Protein AF-0000000087139084 (afdb_homodimer)

Foldseek 3Di:
DPDPPPPPPPPPPPPPPPPPVQADDDDWAQWDWEAADDLGKIKTAWGDDPVQAIGGWIWIAHPVVRGIGTQDAPEDTGDGFGQWDWYDDHQKIWIAWGARRNVRDIGGWIKMARNVRRHIDTFAEEEDTDDGFGNKDKDKDDDDPVPPFKTKMKIAWGAHPVPGIGGWIKIWIHGDPDRPDGIYIDTDDDDDDDPPDPPPPPPPPD/DPPPPPPPPPPPPPPPPPPPVQADDDDWAQWDWEAADDLGKIKTAWGDDPVQAIGGWIWIAHPVVRGIGTADAPEDTGDGWGQWDWYDDHQKIWIAWGARRNVRDIGGWIKMARNVRRHIDTFAEEEDTDDGFGNWDKDKDDDDPVPPFKTKMKIAWGAHPVPGIGGWIKIWIHGDPDRPDGIYIDTDDDDDDDPPPPPPPPPPPD

Solvent-accessible surface area (backbone atoms only — not comparable to full-atom values): 21969 Å² total; per-residue (Å²): 131,79,82,76,74,75,73,74,72,69,74,69,72,73,70,73,75,68,56,78,71,62,21,36,78,66,47,18,18,23,29,36,49,38,62,38,60,90,87,45,49,32,35,39,40,40,4,24,33,80,85,48,46,42,29,38,56,39,33,35,39,36,81,88,77,38,25,27,30,44,57,75,56,73,38,65,73,52,76,43,18,18,24,36,37,63,40,61,58,71,66,28,37,45,32,36,39,5,30,16,65,65,78,70,43,62,29,55,55,44,36,35,37,34,67,84,68,36,25,37,48,74,58,55,72,42,70,59,66,68,70,46,21,20,28,36,20,54,42,70,51,74,77,46,87,87,39,87,49,44,44,40,36,42,38,38,37,4,25,30,93,87,76,37,38,28,59,53,37,34,36,38,39,38,56,71,86,40,89,84,54,60,27,34,30,39,70,53,82,62,47,56,38,77,62,76,73,79,70,77,76,76,76,74,80,125,132,80,80,80,75,76,74,76,73,71,75,69,72,72,68,73,75,66,57,77,72,62,19,35,79,68,47,18,20,23,28,38,49,39,63,39,58,92,87,46,50,32,36,41,40,40,5,23,32,81,86,48,46,42,29,37,54,41,32,35,40,36,82,88,75,39,24,27,29,45,56,77,57,73,39,65,72,53,77,44,18,18,25,35,38,63,41,61,58,73,64,29,36,45,33,37,39,5,30,17,66,64,77,70,43,62,29,55,55,43,36,36,37,35,66,84,69,34,28,36,47,73,57,55,74,40,70,59,65,68,70,47,20,21,29,35,20,54,42,71,49,75,77,46,89,88,38,90,49,44,42,39,34,41,36,38,38,4,28,30,92,86,77,38,38,28,58,53,38,36,37,39,40,37,56,70,85,39,88,84,53,60,28,34,31,38,70,54,82,61,48,55,38,76,63,76,73,80,69,77,77,74,75,74,79,124

Radius of gyration: 25.04 Å; Cα contacts (8 Å, |Δi|>4): 1048; chains: 2; bounding box: 112×88×48 Å

pLDDT: mean 83.15, std 22.63, range [27.16, 98.94]

Structure (mmCIF, N/CA/C/O backbone):
data_AF-0000000087139084-model_v1
#
loop_
_entity.id
_entity.type
_entity.pdbx_description
1 polymer 'Uncharacterized protein'
#
loop_
_atom_site.group_PDB
_atom_site.id
_atom_site.type_symbol
_atom_site.label_atom_id
_atom_site.label_alt_id
_atom_site.label_comp_id
_atom_site.label_asym_id
_atom_site.label_entity_id
_atom_site.label_seq_id
_atom_site.pdbx_PDB_ins_code
_atom_site.Cartn_x
_atom_site.Cartn_y
_atom_site.Cartn_z
_atom_site.occupancy
_atom_site.B_iso_or_equiv
_atom_site.auth_seq_id
_atom_site.auth_comp_id
_atom_site.auth_asym_id
_atom_site.auth_atom_id
_atom_site.pdbx_PDB_model_num
ATOM 1 N N . MET A 1 1 ? 57.562 43.469 3.85 1 27.62 1 MET A N 1
ATOM 2 C CA . MET A 1 1 ? 56.812 42.25 3.594 1 27.62 1 MET A CA 1
ATOM 3 C C . MET A 1 1 ? 55.312 42.438 3.875 1 27.62 1 MET A C 1
ATOM 5 O O . MET A 1 1 ? 54.938 42.844 4.969 1 27.62 1 MET A O 1
ATOM 9 N N . ALA A 1 2 ? 54.531 42.688 2.828 1 35.03 2 ALA A N 1
ATOM 10 C CA . ALA A 1 2 ? 53.125 43.156 2.896 1 35.03 2 ALA A CA 1
ATOM 11 C C . ALA A 1 2 ? 52.25 42.156 3.648 1 35.03 2 ALA A C 1
ATOM 13 O O . ALA A 1 2 ? 52.469 40.969 3.578 1 35.03 2 ALA A O 1
ATOM 14 N N . PRO A 1 3 ? 51.594 42.594 4.711 1 33.91 3 PRO A N 1
ATOM 15 C CA . PRO A 1 3 ? 50.75 41.75 5.531 1 33.91 3 PRO A CA 1
ATOM 16 C C . PRO A 1 3 ? 49.688 41 4.711 1 33.91 3 PRO A C 1
ATOM 18 O O . PRO A 1 3 ? 49.031 41.594 3.852 1 33.91 3 PRO A O 1
ATOM 21 N N . ASN A 1 4 ? 50 39.781 4.184 1 35.09 4 ASN A N 1
ATOM 22 C CA . ASN A 1 4 ? 49.062 38.969 3.432 1 35.09 4 ASN A CA 1
ATOM 23 C C . ASN A 1 4 ? 47.719 38.844 4.145 1 35.09 4 ASN A C 1
ATOM 25 O O . ASN A 1 4 ? 47.625 38.312 5.246 1 35.09 4 ASN A O 1
ATOM 29 N N . GLN A 1 5 ? 46.844 39.812 3.916 1 30.14 5 GLN A N 1
ATOM 30 C CA . GLN A 1 5 ? 45.438 39.812 4.332 1 30.14 5 GLN A CA 1
ATOM 31 C C . GLN A 1 5 ? 44.781 38.469 4.02 1 30.14 5 GLN A C 1
ATOM 33 O O . GLN A 1 5 ? 44.75 38.062 2.863 1 30.14 5 GLN A O 1
ATOM 38 N N . GLU A 1 6 ? 44.844 37.5 4.898 1 32.97 6 GLU A N 1
ATOM 39 C CA . GLU A 1 6 ? 44.062 36.281 4.902 1 32.97 6 GLU A CA 1
ATOM 40 C C . GLU A 1 6 ? 42.625 36.531 4.516 1 32.97 6 GLU A C 1
ATOM 42 O O . GLU A 1 6 ? 41.938 37.312 5.18 1 32.97 6 GLU A O 1
ATOM 47 N N . VAL A 1 7 ? 42.281 36.719 3.254 1 30.36 7 VAL A N 1
ATOM 48 C CA . VAL A 1 7 ? 40.906 36.812 2.768 1 30.36 7 VAL A CA 1
ATOM 49 C C . VAL A 1 7 ? 40.094 35.656 3.32 1 30.36 7 VAL A C 1
ATOM 51 O O . VAL A 1 7 ? 40.406 34.5 3.1 1 30.36 7 VAL A O 1
ATOM 54 N N . ALA A 1 8 ? 39.531 35.812 4.496 1 31.09 8 ALA A N 1
ATOM 55 C CA . ALA A 1 8 ? 38.469 35 5.039 1 31.09 8 ALA A CA 1
ATOM 56 C C . ALA A 1 8 ? 37.406 34.719 3.977 1 31.09 8 ALA A C 1
ATOM 58 O O . ALA A 1 8 ? 36.656 35.625 3.568 1 31.09 8 ALA A O 1
ATOM 59 N N . THR A 1 9 ? 37.719 34.062 2.934 1 29.61 9 THR A N 1
ATOM 60 C CA . THR A 1 9 ? 36.625 33.656 2.053 1 29.61 9 THR A CA 1
ATOM 61 C C . THR A 1 9 ? 35.5 33 2.848 1 29.61 9 THR A C 1
ATOM 63 O O . THR A 1 9 ? 35.719 31.938 3.428 1 29.61 9 THR A O 1
ATOM 66 N N . VAL A 1 10 ? 34.781 33.781 3.525 1 27.16 10 VAL A N 1
ATOM 67 C CA . VAL A 1 10 ? 33.5 33.344 4.098 1 27.16 10 VAL A CA 1
ATOM 68 C C . VAL A 1 10 ? 32.719 32.531 3.062 1 27.16 10 VAL A C 1
ATOM 70 O O . VAL A 1 10 ? 32.438 33.031 1.97 1 27.16 10 VAL A O 1
ATOM 73 N N . TYR A 1 11 ? 33.125 31.344 2.869 1 27.92 11 TYR A N 1
ATOM 74 C CA . TYR A 1 11 ? 32.188 30.5 2.131 1 27.92 11 TYR A CA 1
ATOM 75 C C . TYR A 1 11 ? 30.75 30.734 2.605 1 27.92 11 TYR A C 1
ATOM 77 O O . TYR A 1 11 ? 30.469 30.625 3.801 1 27.92 11 TYR A O 1
ATOM 85 N N . ALA A 1 12 ? 30.109 31.812 2.16 1 28.52 12 ALA A N 1
ATOM 86 C CA . ALA A 1 12 ? 28.672 31.969 2.279 1 28.52 12 ALA A CA 1
ATOM 87 C C . ALA A 1 12 ? 27.953 30.625 2.07 1 28.52 12 ALA A C 1
ATOM 89 O O . ALA A 1 12 ? 28.141 29.969 1.048 1 28.52 12 ALA A O 1
ATOM 90 N N . ALA A 1 13 ? 27.828 29.906 3.072 1 30.7 13 ALA A N 1
ATOM 91 C CA . ALA A 1 13 ? 26.828 28.844 3.057 1 30.7 13 ALA A CA 1
ATOM 92 C C . ALA A 1 13 ? 25.609 29.234 2.215 1 30.7 13 ALA A C 1
ATOM 94 O O . ALA A 1 13 ? 24.938 30.234 2.512 1 30.7 13 ALA A O 1
ATOM 95 N N . GLU A 1 14 ? 25.75 29.312 0.938 1 30.66 14 GLU A N 1
ATOM 96 C CA . GLU A 1 14 ? 24.547 29.453 0.134 1 30.66 14 GLU A CA 1
ATOM 97 C C . GLU A 1 14 ? 23.359 28.75 0.79 1 30.66 14 GLU A C 1
ATOM 99 O O . GLU A 1 14 ? 23.422 27.547 1.062 1 30.66 14 GLU A O 1
ATOM 104 N N . SER A 1 15 ? 22.688 29.297 1.758 1 34.31 15 SER A N 1
ATOM 105 C CA . SER A 1 15 ? 21.312 28.984 2.135 1 34.31 15 SER A CA 1
ATOM 106 C C . SER A 1 15 ? 20.516 28.469 0.938 1 34.31 15 SER A C 1
ATOM 108 O O . SER A 1 15 ? 20.344 29.188 -0.056 1 34.31 15 SER A O 1
ATOM 110 N N . VAL A 1 16 ? 20.859 27.469 0.373 1 34.28 16 VAL A N 1
ATOM 111 C CA . VAL A 1 16 ? 19.875 27.016 -0.613 1 34.28 16 VAL A CA 1
ATOM 112 C C . VAL A 1 16 ? 18.469 27.344 -0.131 1 34.28 16 VAL A C 1
ATOM 114 O O . VAL A 1 16 ? 18.031 26.859 0.923 1 34.28 16 VAL A O 1
ATOM 117 N N . ALA A 1 17 ? 18 28.5 -0.177 1 37.03 17 ALA A N 1
ATOM 118 C CA . ALA A 1 17 ? 16.609 28.969 -0.056 1 37.03 17 ALA A CA 1
ATOM 119 C C . ALA A 1 17 ? 15.641 27.906 -0.565 1 37.03 17 ALA A C 1
ATOM 121 O O . ALA A 1 17 ? 15.516 27.703 -1.774 1 37.03 17 ALA A O 1
ATOM 122 N N . MET A 1 18 ? 15.641 26.703 -0.068 1 42.91 18 MET A N 1
ATOM 123 C CA . MET A 1 18 ? 14.523 25.859 -0.475 1 42.91 18 MET A CA 1
ATOM 124 C C . MET A 1 18 ? 13.203 26.609 -0.381 1 42.91 18 MET A C 1
ATOM 126 O O . MET A 1 18 ? 12.984 27.375 0.563 1 42.91 18 MET A O 1
ATOM 130 N N . ASP A 1 19 ? 12.625 26.953 -1.427 1 45.56 19 ASP A N 1
ATOM 131 C CA . ASP A 1 19 ? 11.273 27.5 -1.464 1 45.56 19 ASP A CA 1
ATOM 132 C C . ASP A 1 19 ? 10.367 26.797 -0.454 1 45.56 19 ASP A C 1
ATOM 134 O O . ASP A 1 19 ? 10.5 25.594 -0.221 1 45.56 19 ASP A O 1
ATOM 138 N N . ASP A 1 20 ? 9.867 27.531 0.578 1 51.12 20 ASP A N 1
ATOM 139 C CA . ASP A 1 20 ? 8.875 27.125 1.567 1 51.12 20 ASP A CA 1
ATOM 140 C C . ASP A 1 20 ? 8 25.984 1.031 1 51.12 20 ASP A C 1
ATOM 142 O O . ASP A 1 20 ? 7.516 25.156 1.8 1 51.12 20 ASP A O 1
ATOM 146 N N . SER A 1 21 ? 7.844 26.047 -0.314 1 52 21 SER A N 1
ATOM 147 C CA . SER A 1 21 ? 6.949 25.078 -0.933 1 52 21 SER A CA 1
ATOM 148 C C . SER A 1 21 ? 7.539 23.672 -0.875 1 52 21 SER A C 1
ATOM 150 O O . SER A 1 21 ? 6.805 22.688 -0.932 1 52 21 SER A O 1
ATOM 152 N N . ALA A 1 22 ? 8.875 23.594 -0.715 1 55.59 22 ALA A N 1
ATOM 153 C CA . ALA A 1 22 ? 9.508 22.281 -0.781 1 55.59 22 ALA A CA 1
ATOM 154 C C . ALA A 1 22 ? 9.461 21.594 0.574 1 55.59 22 ALA A C 1
ATOM 156 O O . ALA A 1 22 ? 9.773 20.391 0.675 1 55.59 22 ALA A O 1
ATOM 157 N N . LEU A 1 23 ? 8.906 22.266 1.542 1 71.69 23 LEU A N 1
ATOM 158 C CA . LEU A 1 23 ? 9.016 21.734 2.896 1 71.69 23 LEU A CA 1
ATOM 159 C C . LEU A 1 23 ? 7.938 20.688 3.16 1 71.69 23 LEU A C 1
ATOM 161 O O . LEU A 1 23 ? 8.125 19.797 3.988 1 71.69 23 LEU A O 1
ATOM 165 N N . LYS A 1 24 ? 6.949 20.797 2.307 1 87.56 24 LYS A N 1
ATOM 166 C CA . LYS A 1 24 ? 5.883 19.812 2.42 1 87.56 24 LYS A CA 1
ATOM 167 C C . LYS A 1 24 ? 5.734 19 1.13 1 87.56 24 LYS A C 1
ATOM 169 O O . LYS A 1 24 ? 6.062 19.5 0.047 1 87.56 24 LYS A O 1
ATOM 174 N N . PRO A 1 25 ? 5.355 17.812 1.28 1 93.94 25 PRO A N 1
ATOM 175 C CA . PRO A 1 25 ? 5.164 17.047 0.047 1 93.94 25 PRO A CA 1
ATOM 176 C C . PRO A 1 25 ? 4.191 17.719 -0.921 1 93.94 25 PRO A C 1
ATOM 178 O O . PRO A 1 25 ? 3.168 18.25 -0.497 1 93.94 25 PRO A O 1
ATOM 181 N N . ALA A 1 26 ? 4.508 17.75 -2.209 1 93.88 26 ALA A N 1
ATOM 182 C CA . ALA A 1 26 ? 3.586 18.188 -3.256 1 93.88 26 ALA A CA 1
ATOM 183 C C . ALA A 1 26 ? 2.385 17.25 -3.348 1 93.88 26 ALA A C 1
ATOM 185 O O . ALA A 1 26 ? 2.416 16.141 -2.82 1 93.88 26 ALA A O 1
ATOM 186 N N . LYS A 1 27 ? 1.334 17.75 -4.023 1 96.56 27 LYS A N 1
ATOM 187 C CA . LYS A 1 27 ? 0.208 16.875 -4.34 1 96.56 27 LYS A CA 1
ATOM 188 C C . LYS A 1 27 ? 0.664 15.656 -5.133 1 96.56 27 LYS A C 1
ATOM 190 O O . LYS A 1 27 ? 1.376 15.789 -6.133 1 96.56 27 LYS A O 1
ATOM 195 N N . ARG A 1 28 ? 0.194 14.484 -4.684 1 97.81 28 ARG A N 1
ATOM 196 C CA . ARG A 1 28 ? 0.695 13.289 -5.348 1 97.81 28 ARG A CA 1
ATOM 197 C C . ARG A 1 28 ? -0.211 12.094 -5.078 1 97.81 28 ARG A C 1
ATOM 199 O O . ARG A 1 28 ? -0.902 12.047 -4.059 1 97.81 28 ARG A O 1
ATOM 206 N N . GLY A 1 29 ? -0.267 11.211 -6.02 1 98.19 29 GLY A N 1
ATOM 207 C CA . GLY A 1 29 ? -0.75 9.844 -5.848 1 98.19 29 GLY A CA 1
ATOM 208 C C . GLY A 1 29 ? 0.301 8.797 -6.16 1 98.19 29 GLY A C 1
ATOM 209 O O . GLY A 1 29 ? 1.303 9.094 -6.816 1 98.19 29 GLY A O 1
ATOM 210 N N . GLY A 1 30 ? 0.098 7.562 -5.625 1 98.5 30 GLY A N 1
ATOM 211 C CA . GLY A 1 30 ? 1.002 6.461 -5.926 1 98.5 30 GLY A CA 1
ATOM 212 C C . GLY A 1 30 ? 2.273 6.492 -5.102 1 98.5 30 GLY A C 1
ATOM 213 O O . GLY A 1 30 ? 3.248 5.812 -5.426 1 98.5 30 GLY A O 1
ATOM 214 N N . ALA A 1 31 ? 2.316 7.344 -4.027 1 98.81 31 ALA A N 1
ATOM 215 C CA . ALA A 1 31 ? 3.414 7.328 -3.066 1 98.81 31 ALA A CA 1
ATOM 216 C C . ALA A 1 31 ? 3.219 6.23 -2.027 1 98.81 31 ALA A C 1
ATOM 218 O O . ALA A 1 31 ? 2.178 5.566 -2.004 1 98.81 31 ALA A O 1
ATOM 219 N N . THR A 1 32 ? 4.238 6.004 -1.232 1 98.88 32 THR A N 1
ATOM 220 C CA . THR A 1 32 ? 4.113 5.055 -0.133 1 98.88 32 THR A CA 1
ATOM 221 C C . THR A 1 32 ? 4.371 5.738 1.206 1 98.88 32 THR A C 1
ATOM 223 O O . THR A 1 32 ? 5.133 6.703 1.279 1 98.88 32 THR A O 1
ATOM 226 N N . LEU A 1 33 ? 3.713 5.285 2.242 1 98.38 33 LEU A N 1
ATOM 227 C CA . LEU A 1 33 ? 4.004 5.57 3.643 1 98.38 33 LEU A CA 1
ATOM 228 C C . LEU A 1 33 ? 4.609 4.352 4.328 1 98.38 33 LEU A C 1
ATOM 230 O O . LEU A 1 33 ? 4.078 3.242 4.223 1 98.38 33 LEU A O 1
ATOM 234 N N . THR A 1 34 ? 5.668 4.57 4.957 1 97.81 34 THR A N 1
ATOM 235 C CA . THR A 1 34 ? 6.305 3.484 5.699 1 97.81 34 THR A CA 1
ATOM 236 C C . THR A 1 34 ? 6.773 3.965 7.07 1 97.81 34 THR A C 1
ATOM 238 O O . THR A 1 34 ? 7.461 4.98 7.176 1 97.81 34 THR A O 1
ATOM 241 N N . GLN A 1 35 ? 6.348 3.312 8.094 1 95.31 35 GLN A N 1
ATOM 242 C CA . GLN A 1 35 ? 6.844 3.609 9.43 1 95.31 35 GLN A CA 1
ATOM 243 C C . GLN A 1 35 ? 8.086 2.779 9.758 1 95.31 35 GLN A C 1
ATOM 245 O O . GLN A 1 35 ? 8.109 1.572 9.508 1 95.31 35 GLN A O 1
ATOM 250 N N . VAL A 1 36 ? 9.039 3.406 10.258 1 94.25 36 VAL A N 1
ATOM 251 C CA . VAL A 1 36 ? 10.258 2.705 10.648 1 94.25 36 VAL A CA 1
ATOM 252 C C . VAL A 1 36 ? 10.422 2.746 12.164 1 94.25 36 VAL A C 1
ATOM 254 O O . VAL A 1 36 ? 10.547 3.824 12.75 1 94.25 36 VAL A O 1
ATOM 257 N N . GLY A 1 37 ? 10.492 1.55 12.766 1 84.56 37 GLY A N 1
ATOM 258 C CA . GLY A 1 37 ? 10.586 1.428 14.219 1 84.56 37 GLY A CA 1
ATOM 259 C C . GLY A 1 37 ? 9.273 1.725 14.922 1 84.56 37 GLY A C 1
ATOM 260 O O . GLY A 1 37 ? 8.414 2.416 14.375 1 84.56 37 GLY A O 1
ATOM 261 N N . GLU A 1 38 ? 9.188 1.101 16.109 1 72.44 38 GLU A N 1
ATOM 262 C CA . GLU A 1 38 ? 8.008 1.378 16.922 1 72.44 38 GLU A CA 1
ATOM 263 C C . GLU A 1 38 ? 7.996 2.826 17.406 1 72.44 38 GLU A C 1
ATOM 265 O O . GLU A 1 38 ? 8.93 3.271 18.078 1 72.44 38 GLU A O 1
ATOM 270 N N . GLY A 1 39 ? 7 3.506 16.984 1 68.5 39 GLY A N 1
ATOM 271 C CA . GLY A 1 39 ? 6.91 4.902 17.375 1 68.5 39 GLY A CA 1
ATOM 272 C C . GLY A 1 39 ? 7.836 5.805 16.578 1 68.5 39 GLY A C 1
ATOM 273 O O . GLY A 1 39 ? 8.062 6.957 16.953 1 68.5 39 GLY A O 1
ATOM 274 N N . GLY A 1 40 ? 8.336 5.219 15.609 1 81.19 40 GLY A N 1
ATOM 275 C CA . GLY A 1 40 ? 9.32 5.977 14.852 1 81.19 40 GLY A CA 1
ATOM 276 C C . GLY A 1 40 ? 8.703 6.867 13.797 1 81.19 40 GLY A C 1
ATOM 277 O O . GLY A 1 40 ? 7.508 7.176 13.852 1 81.19 40 GLY A O 1
ATOM 278 N N . LEU A 1 41 ? 9.555 7.422 12.953 1 90.62 41 LEU A N 1
ATOM 279 C CA . LEU A 1 41 ? 9.18 8.352 11.891 1 90.62 41 LEU A CA 1
ATOM 280 C C . LEU A 1 41 ? 8.461 7.625 10.758 1 90.62 41 LEU A C 1
ATOM 282 O O . LEU A 1 41 ? 8.648 6.418 10.57 1 90.62 41 LEU A O 1
ATOM 286 N N . ILE A 1 42 ? 7.617 8.352 10.164 1 95.56 42 ILE A N 1
ATOM 287 C CA . ILE A 1 42 ? 6.906 7.875 8.984 1 95.56 42 ILE A CA 1
ATOM 288 C C . ILE A 1 42 ? 7.492 8.523 7.727 1 95.56 42 ILE A C 1
ATOM 290 O O . ILE A 1 42 ? 7.617 9.742 7.652 1 95.56 42 ILE A O 1
ATOM 294 N N . TYR A 1 43 ? 7.809 7.691 6.777 1 97.38 43 TYR A N 1
ATOM 295 C CA . TYR A 1 43 ? 8.445 8.164 5.551 1 97.38 43 TYR A CA 1
ATOM 296 C C . TYR A 1 43 ? 7.473 8.117 4.379 1 97.38 43 TYR A C 1
ATOM 298 O O . TYR A 1 43 ? 6.848 7.086 4.125 1 97.38 43 TYR A O 1
ATOM 306 N N . LEU A 1 44 ? 7.316 9.227 3.727 1 98.12 44 LEU A N 1
ATOM 307 C CA . LEU A 1 44 ? 6.621 9.336 2.451 1 98.12 44 LEU A CA 1
ATOM 308 C C . LEU A 1 44 ? 7.605 9.32 1.288 1 98.12 44 LEU A C 1
ATOM 310 O O . LEU A 1 44 ? 8.5 10.172 1.216 1 98.12 44 LEU A O 1
ATOM 314 N N . ILE A 1 45 ? 7.434 8.398 0.377 1 98.75 45 ILE A N 1
ATOM 315 C CA . ILE A 1 45 ? 8.406 8.242 -0.697 1 98.75 45 ILE A CA 1
ATOM 316 C C . ILE A 1 45 ? 7.691 8.234 -2.047 1 98.75 45 ILE A C 1
ATOM 318 O O . ILE A 1 45 ? 6.699 7.523 -2.227 1 98.75 45 ILE A O 1
ATOM 322 N N . GLY A 1 46 ? 8.211 9.008 -2.965 1 98.62 46 GL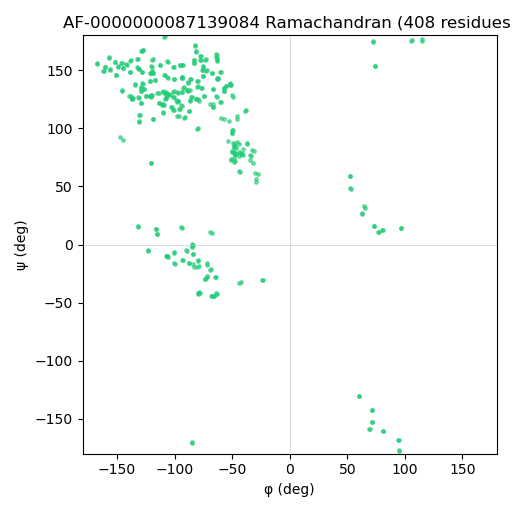Y A N 1
ATOM 323 C CA . GLY A 1 46 ? 7.828 8.945 -4.367 1 98.62 46 GLY A CA 1
ATOM 324 C C . GLY A 1 46 ? 6.434 9.484 -4.629 1 98.62 46 GLY A C 1
ATOM 325 O O . GLY A 1 46 ? 5.996 10.43 -3.973 1 98.62 46 GLY A O 1
ATOM 326 N N . GLY A 1 47 ? 5.781 8.984 -5.684 1 98.56 47 GLY A N 1
ATOM 327 C CA . GLY A 1 47 ? 4.48 9.438 -6.156 1 98.56 47 GLY A CA 1
ATOM 328 C C . GLY A 1 47 ? 4.559 10.258 -7.43 1 98.56 47 GLY A C 1
ATOM 329 O O . GLY A 1 47 ? 5.641 10.453 -7.98 1 98.56 47 GLY A O 1
ATOM 330 N N . ALA A 1 48 ? 3.389 10.547 -7.82 1 97.88 48 ALA A N 1
ATOM 331 C CA . ALA A 1 48 ? 3.262 11.391 -9.008 1 97.88 48 ALA A CA 1
ATOM 332 C C . ALA A 1 48 ? 2.033 12.289 -8.906 1 97.88 48 ALA A C 1
ATOM 334 O O . ALA A 1 48 ? 1.117 12.016 -8.125 1 97.88 48 ALA A O 1
ATOM 335 N N . ASN A 1 49 ? 2.123 13.344 -9.625 1 94.06 49 ASN A N 1
ATOM 336 C CA . ASN A 1 49 ? 0.932 14.18 -9.703 1 94.06 49 ASN A CA 1
ATOM 337 C C . ASN A 1 49 ? 0.271 14.094 -11.07 1 94.06 49 ASN A C 1
ATOM 339 O O . ASN A 1 49 ? 0.711 13.328 -11.93 1 94.06 49 ASN A O 1
ATOM 343 N N . ARG A 1 50 ? -0.804 14.781 -11.25 1 90.81 50 ARG A N 1
ATOM 344 C CA . ARG A 1 50 ? -1.586 14.672 -12.477 1 90.81 50 ARG A CA 1
ATOM 345 C C . ARG A 1 50 ? -1.027 15.578 -13.562 1 90.81 50 ARG A C 1
ATOM 347 O O . ARG A 1 50 ? -1.449 15.5 -14.719 1 90.81 50 ARG A O 1
ATOM 354 N N . GLU A 1 51 ? -0.114 16.359 -13.164 1 90.12 51 GLU A N 1
ATOM 355 C CA . GLU A 1 51 ? 0.529 17.234 -14.133 1 90.12 51 GLU A CA 1
ATOM 356 C C . GLU A 1 51 ? 1.663 16.516 -14.859 1 90.12 51 GLU A C 1
ATOM 358 O O . GLU A 1 51 ? 2.342 17.109 -15.703 1 90.12 51 GLU A O 1
ATOM 363 N N . GLY A 1 52 ? 1.863 15.367 -14.562 1 90.12 52 GLY A N 1
ATOM 364 C CA . GLY A 1 52 ? 2.834 14.555 -15.281 1 90.12 52 GLY A CA 1
ATOM 365 C C . GLY A 1 52 ? 4.188 14.5 -14.594 1 90.12 52 GLY A C 1
ATOM 366 O O . GLY A 1 52 ? 5.172 14.055 -15.188 1 90.12 52 GLY A O 1
ATOM 367 N N . ALA A 1 53 ? 4.242 14.898 -13.383 1 93.19 53 ALA A N 1
ATOM 368 C CA . ALA A 1 53 ? 5.496 14.828 -12.633 1 93.19 53 ALA A CA 1
ATOM 369 C C . ALA A 1 53 ? 5.512 13.633 -11.695 1 93.19 53 ALA A C 1
ATOM 371 O O . ALA A 1 53 ? 4.523 13.359 -11.008 1 93.19 53 ALA A O 1
ATOM 372 N N . SER A 1 54 ? 6.645 12.875 -11.773 1 97.25 54 SER A N 1
ATOM 373 C CA . SER A 1 54 ? 6.93 11.867 -10.758 1 97.25 54 SER A CA 1
ATOM 374 C C . SER A 1 54 ? 7.953 12.375 -9.75 1 97.25 54 SER A C 1
ATOM 376 O O . SER A 1 54 ? 8.766 13.242 -10.07 1 97.25 54 SER A O 1
ATOM 378 N N . PHE A 1 55 ? 7.863 11.844 -8.586 1 97.5 55 PHE A N 1
ATOM 379 C CA . PHE A 1 55 ? 8.734 12.273 -7.504 1 97.5 55 PHE A CA 1
ATOM 380 C C . PHE A 1 55 ? 9.625 11.125 -7.043 1 97.5 55 PHE A C 1
ATOM 382 O O . PHE A 1 55 ? 9.203 9.969 -7.027 1 97.5 55 PHE A O 1
ATOM 389 N N . GLY A 1 56 ? 10.828 11.375 -6.73 1 98 56 GLY A N 1
ATOM 390 C CA . GLY A 1 56 ? 11.734 10.445 -6.078 1 98 56 GLY A CA 1
ATOM 391 C C . GLY A 1 56 ? 12.156 10.891 -4.691 1 98 56 GLY A C 1
ATOM 392 O O . GLY A 1 56 ? 13.07 10.312 -4.098 1 98 56 GLY A O 1
ATOM 393 N N . ASP A 1 57 ? 11.523 11.945 -4.188 1 96.94 57 ASP A N 1
ATOM 394 C CA . ASP A 1 57 ? 11.914 12.555 -2.92 1 96.94 57 ASP A CA 1
ATOM 395 C C . ASP A 1 57 ? 11.422 11.727 -1.734 1 96.94 57 ASP A C 1
ATOM 397 O O . ASP A 1 57 ? 10.609 10.812 -1.903 1 96.94 57 ASP A O 1
ATOM 401 N N . VAL A 1 58 ? 12.016 11.992 -0.63 1 97.19 58 VAL A N 1
ATOM 402 C CA . VAL A 1 58 ? 11.656 11.422 0.664 1 97.19 58 VAL A CA 1
ATOM 403 C C . VAL A 1 58 ? 11.281 12.531 1.64 1 97.19 58 VAL A C 1
ATOM 405 O O . VAL A 1 58 ? 12.016 13.516 1.781 1 97.19 58 VAL A O 1
ATOM 408 N N . HIS A 1 59 ? 10.148 12.383 2.213 1 96 59 HIS A N 1
ATOM 409 C CA . HIS A 1 59 ? 9.742 13.211 3.338 1 96 59 HIS A CA 1
ATOM 410 C C . HIS A 1 59 ? 9.5 12.375 4.59 1 96 59 HIS A C 1
ATOM 412 O O . HIS A 1 59 ? 9.133 11.195 4.492 1 96 59 HIS A O 1
ATOM 418 N N . CYS A 1 60 ? 9.758 12.906 5.66 1 94.06 60 CYS A N 1
ATOM 419 C CA . CYS A 1 60 ? 9.414 12.211 6.895 1 94.06 60 CYS A CA 1
ATOM 420 C C . CYS A 1 60 ? 8.469 13.039 7.75 1 94.06 60 CYS A C 1
ATOM 422 O O . CYS A 1 60 ? 8.578 14.266 7.789 1 94.06 60 CYS A O 1
ATOM 424 N N . PHE A 1 61 ? 7.523 12.367 8.359 1 92.44 61 PHE A N 1
ATOM 425 C CA . PHE A 1 61 ? 6.555 12.984 9.258 1 92.44 61 PHE A CA 1
ATOM 426 C C . PHE A 1 61 ? 6.828 12.594 10.703 1 92.44 61 PHE A C 1
ATOM 428 O O . PHE A 1 61 ? 6.996 11.406 11.008 1 92.44 61 PHE A O 1
ATOM 435 N N . ASP A 1 62 ? 6.855 13.656 11.5 1 83.56 62 ASP A N 1
ATOM 436 C CA . ASP A 1 62 ? 7.023 13.484 12.945 1 83.56 62 ASP A CA 1
ATOM 437 C C . ASP A 1 62 ? 5.734 13.812 13.688 1 83.56 62 ASP A C 1
ATOM 439 O O . ASP A 1 62 ? 5.27 14.953 13.664 1 83.56 62 ASP A O 1
ATOM 443 N N . PHE A 1 63 ? 5.199 12.828 14.414 1 82.56 63 PHE A N 1
ATOM 444 C CA . PHE A 1 63 ? 3.93 13.047 15.094 1 82.56 63 PHE A CA 1
ATOM 445 C C . PHE A 1 63 ? 4.105 13.984 16.281 1 82.56 63 PHE A C 1
ATOM 447 O O . PHE A 1 63 ? 3.146 14.625 16.719 1 82.56 63 PHE A O 1
ATOM 454 N N . GLU A 1 64 ? 5.277 13.977 16.797 1 80.5 64 GLU A N 1
ATOM 455 C CA . GLU A 1 64 ? 5.52 14.875 17.922 1 80.5 64 GLU A CA 1
ATOM 456 C C . GLU A 1 64 ? 5.484 16.328 17.484 1 80.5 64 GLU A C 1
ATOM 458 O O . GLU A 1 64 ? 4.84 17.172 18.141 1 80.5 64 GLU A O 1
ATOM 463 N N . THR A 1 65 ? 6.105 16.625 16.391 1 79.81 65 THR A N 1
ATOM 464 C CA . THR A 1 65 ? 6.156 18 15.914 1 79.81 65 THR A CA 1
ATOM 465 C C . THR A 1 65 ? 5.016 18.281 14.938 1 79.81 65 THR A C 1
ATOM 467 O O . THR A 1 65 ? 4.738 19.438 14.609 1 79.81 65 THR A O 1
ATOM 470 N N . ARG A 1 66 ? 4.41 17.219 14.523 1 83.62 66 ARG A N 1
ATOM 471 C CA . ARG A 1 66 ? 3.342 17.297 13.531 1 83.62 66 ARG A CA 1
ATOM 472 C C . ARG A 1 66 ? 3.803 18.078 12.297 1 83.62 66 ARG A C 1
ATOM 474 O O . ARG A 1 66 ? 3.107 18.969 11.828 1 83.62 66 ARG A O 1
ATOM 481 N N . ALA A 1 67 ? 4.91 17.734 11.828 1 88 67 ALA A N 1
ATOM 482 C CA . ALA A 1 67 ? 5.504 18.422 10.688 1 88 67 ALA A CA 1
ATOM 483 C C . ALA A 1 67 ? 6.145 17.438 9.711 1 88 67 ALA A C 1
ATOM 485 O O . ALA A 1 67 ? 6.641 16.391 10.125 1 88 67 ALA A O 1
ATOM 486 N N . TRP A 1 68 ? 6.074 17.906 8.438 1 92.94 68 TRP A N 1
ATOM 487 C CA . TRP A 1 68 ? 6.848 17.219 7.41 1 92.94 68 TRP A CA 1
ATOM 488 C C . TRP A 1 68 ? 8.273 17.75 7.352 1 92.94 68 TRP A C 1
ATOM 490 O O . TRP A 1 68 ? 8.492 18.953 7.492 1 92.94 68 TRP A O 1
ATOM 500 N N . LYS A 1 69 ? 9.141 16.844 7.121 1 90.44 69 LYS A N 1
ATOM 501 C CA . LYS A 1 69 ? 10.531 17.203 6.848 1 90.44 69 LYS A CA 1
ATOM 502 C C . LYS A 1 69 ? 11 16.609 5.523 1 90.44 69 LYS A C 1
ATOM 504 O O . LYS A 1 69 ? 10.812 15.422 5.266 1 90.44 69 LYS A O 1
ATOM 509 N N . PHE A 1 70 ? 11.523 17.531 4.746 1 93.31 70 PHE A N 1
ATOM 510 C CA . PHE A 1 70 ? 12.172 17.062 3.529 1 93.31 70 PHE A CA 1
ATOM 511 C C . PHE A 1 70 ? 13.516 16.422 3.848 1 93.31 70 PHE A C 1
ATOM 513 O O . PHE A 1 70 ? 14.359 17.016 4.516 1 93.31 70 PHE A O 1
ATOM 520 N N . VAL A 1 71 ? 13.719 15.195 3.363 1 93.88 71 VAL A N 1
ATOM 521 C CA . VAL A 1 71 ? 14.961 14.477 3.637 1 93.88 71 VAL A CA 1
ATOM 522 C C . VAL A 1 71 ? 15.914 14.625 2.459 1 93.88 71 VAL A C 1
ATOM 524 O O . VAL A 1 71 ? 15.594 14.242 1.332 1 93.88 71 VAL A O 1
ATOM 527 N N . ILE A 1 72 ? 17.047 15.133 2.771 1 93.19 72 ILE A N 1
ATOM 528 C CA . ILE A 1 72 ? 18.109 15.172 1.775 1 93.19 72 ILE A CA 1
ATOM 529 C C . ILE A 1 72 ? 19.031 13.969 1.953 1 93.19 72 ILE A C 1
ATOM 531 O O . ILE A 1 72 ? 19.75 13.875 2.943 1 93.19 72 ILE A O 1
ATOM 535 N N . PRO A 1 73 ? 18.969 13.086 1.001 1 95.81 73 PRO A N 1
ATOM 536 C CA . PRO A 1 73 ? 19.828 11.914 1.165 1 95.81 73 PRO A CA 1
ATOM 537 C C . PRO A 1 73 ? 21.312 12.273 1.183 1 95.81 73 PRO A C 1
ATOM 539 O O . PRO A 1 73 ? 21.75 13.164 0.445 1 95.81 73 PRO A O 1
ATOM 542 N N . SER A 1 74 ? 22.062 11.586 2.021 1 97.06 74 SER A N 1
ATOM 543 C CA . SER A 1 74 ? 23.5 11.789 2.117 1 97.06 74 SER A CA 1
ATOM 544 C C . SER A 1 74 ? 24.219 11.188 0.913 1 97.06 74 SER A C 1
ATOM 546 O O . SER A 1 74 ? 25.312 11.641 0.547 1 97.06 74 SER A O 1
ATOM 548 N N . SER A 1 75 ? 23.703 10.195 0.359 1 97.69 75 SER A N 1
ATOM 549 C CA . SER A 1 75 ? 24.219 9.57 -0.85 1 97.69 75 SER A CA 1
ATOM 550 C C . SER A 1 75 ? 23.141 8.812 -1.602 1 97.69 75 SER A C 1
ATOM 552 O O . SER A 1 75 ? 22.156 8.367 -1.002 1 97.69 75 SER A O 1
ATOM 554 N N . GLY A 1 76 ? 23.312 8.742 -2.91 1 97.94 76 GLY A N 1
ATOM 555 C CA . GLY A 1 76 ? 22.344 8.047 -3.75 1 97.94 76 GLY A CA 1
ATOM 556 C C . GLY A 1 76 ? 21.031 8.789 -3.91 1 97.94 76 GLY A C 1
ATOM 557 O O . GLY A 1 76 ? 20.859 9.867 -3.342 1 97.94 76 GLY A O 1
ATOM 558 N N . SER A 1 77 ? 20.203 8.234 -4.734 1 98.25 77 SER A N 1
ATOM 559 C CA . SER A 1 77 ? 18.875 8.789 -4.977 1 98.25 77 SER A CA 1
ATOM 560 C C . SER A 1 77 ? 17.922 7.727 -5.504 1 98.25 77 SER A C 1
ATOM 562 O O . SER A 1 77 ? 18.359 6.645 -5.918 1 98.25 77 SER A O 1
ATOM 564 N N . LEU A 1 78 ? 16.688 8.039 -5.383 1 98.69 78 LEU A N 1
ATOM 565 C CA . LEU A 1 78 ? 15.664 7.203 -5.996 1 98.69 78 LEU A CA 1
ATOM 566 C C . LEU A 1 78 ? 15.156 7.836 -7.289 1 98.69 78 LEU A C 1
ATOM 568 O O . LEU A 1 78 ? 14.766 9 -7.301 1 98.69 78 LEU A O 1
ATOM 572 N N . SER A 1 79 ? 15.188 7.047 -8.375 1 98.5 79 SER A N 1
ATOM 573 C CA . SER A 1 79 ? 14.547 7.539 -9.586 1 98.5 79 SER A CA 1
ATOM 574 C C . SER A 1 79 ? 13.078 7.863 -9.344 1 98.5 79 SER A C 1
ATOM 576 O O . SER A 1 79 ? 12.367 7.094 -8.695 1 98.5 79 SER A O 1
ATOM 578 N N . PRO A 1 80 ? 12.641 9.023 -9.852 1 98.62 80 PRO A N 1
ATOM 579 C CA . PRO A 1 80 ? 11.219 9.344 -9.68 1 98.62 80 PRO A CA 1
ATOM 580 C C . PRO A 1 80 ? 10.297 8.219 -10.125 1 98.62 80 PRO A C 1
ATOM 582 O O . PRO A 1 80 ? 10.531 7.598 -11.172 1 98.62 80 PRO A O 1
ATOM 585 N N . ARG A 1 81 ? 9.227 7.957 -9.289 1 98.75 81 ARG A N 1
ATOM 586 C CA . ARG A 1 81 ? 8.344 6.84 -9.609 1 98.75 81 ARG A CA 1
ATOM 587 C C . ARG A 1 81 ? 7.074 6.891 -8.766 1 98.75 81 ARG A C 1
ATOM 589 O O . ARG A 1 81 ? 7.051 7.52 -7.707 1 98.75 81 ARG A O 1
ATOM 596 N N . SER A 1 82 ? 6.082 6.301 -9.258 1 98.62 82 SER A N 1
ATOM 597 C CA . SER A 1 82 ? 4.82 6.078 -8.562 1 98.62 82 SER A CA 1
ATOM 598 C C . SER A 1 82 ? 4.352 4.637 -8.719 1 98.62 82 SER A C 1
ATOM 600 O O . SER A 1 82 ? 4.832 3.912 -9.594 1 98.62 82 SER A O 1
ATOM 602 N N . GLY A 1 83 ? 3.473 4.223 -7.82 1 98.56 83 GLY A N 1
ATOM 603 C CA . GLY A 1 83 ? 2.932 2.873 -7.914 1 98.56 83 GLY A CA 1
ATOM 604 C C . GLY A 1 83 ? 3.932 1.802 -7.523 1 98.56 83 GLY A C 1
ATOM 605 O O . GLY A 1 83 ? 3.783 0.639 -7.902 1 98.56 83 GLY A O 1
ATOM 606 N N . HIS A 1 84 ? 5.02 2.195 -6.848 1 98.88 84 HIS A N 1
ATOM 607 C CA . HIS A 1 84 ? 5.961 1.251 -6.258 1 98.88 84 HIS A CA 1
ATOM 608 C C . HIS A 1 84 ? 5.457 0.739 -4.914 1 98.88 84 HIS A C 1
ATOM 610 O O . HIS A 1 84 ? 4.465 1.247 -4.383 1 98.88 84 HIS A O 1
ATOM 616 N N . SER A 1 85 ? 6.051 -0.307 -4.434 1 98.88 85 SER A N 1
ATOM 617 C CA . SER A 1 85 ? 5.805 -0.751 -3.066 1 98.88 85 SER A CA 1
ATOM 618 C C . SER A 1 85 ? 6.988 -0.43 -2.16 1 98.88 85 SER A C 1
ATOM 620 O O . SER A 1 85 ? 8.102 -0.211 -2.641 1 98.88 85 SER A O 1
ATOM 622 N N . ALA A 1 86 ? 6.723 -0.352 -0.917 1 98.88 86 ALA A N 1
ATOM 623 C CA . ALA A 1 86 ? 7.742 -0.097 0.095 1 98.88 86 ALA A CA 1
ATOM 624 C C . ALA A 1 86 ? 7.43 -0.841 1.39 1 98.88 86 ALA A C 1
ATOM 626 O O . ALA A 1 86 ? 6.293 -0.815 1.869 1 98.88 86 ALA A O 1
ATOM 627 N N . VAL A 1 87 ? 8.414 -1.524 1.949 1 97.75 87 VAL A N 1
ATOM 628 C CA . VAL A 1 87 ? 8.281 -2.162 3.254 1 97.75 87 VAL A CA 1
ATOM 629 C C . VAL A 1 87 ? 9.484 -1.819 4.129 1 97.75 87 VAL A C 1
ATOM 631 O O . VAL A 1 87 ? 10.578 -1.586 3.619 1 97.75 87 VAL A O 1
ATOM 634 N N . ALA A 1 88 ? 9.227 -1.828 5.41 1 96.38 88 ALA A N 1
ATOM 635 C CA . ALA A 1 88 ? 10.305 -1.588 6.371 1 96.38 88 ALA A CA 1
ATOM 636 C C . ALA A 1 88 ? 10.859 -2.902 6.91 1 96.38 88 ALA A C 1
ATOM 638 O O . ALA A 1 88 ? 10.094 -3.785 7.316 1 96.38 88 ALA A O 1
ATOM 639 N N . ILE A 1 89 ? 12.125 -3.043 6.895 1 94.25 89 ILE A N 1
ATOM 640 C CA . ILE A 1 89 ? 12.859 -4.109 7.562 1 94.25 89 ILE A CA 1
ATOM 641 C C . ILE A 1 89 ? 14 -3.516 8.391 1 94.25 89 ILE A C 1
ATOM 643 O O . ILE A 1 89 ? 14.977 -3.014 7.828 1 94.25 89 ILE A O 1
ATOM 647 N N . GLY A 1 90 ? 13.844 -3.625 9.711 1 92 90 GLY A N 1
ATOM 648 C CA . GLY A 1 90 ? 14.773 -2.893 10.555 1 92 90 GLY A CA 1
ATOM 649 C C . GLY A 1 90 ? 14.734 -1.394 10.32 1 92 90 GLY A C 1
ATOM 650 O O . GLY A 1 90 ? 13.664 -0.781 10.367 1 92 90 GLY A O 1
ATOM 651 N N . SER A 1 91 ? 15.914 -0.81 10.133 1 94.12 91 SER A N 1
ATOM 652 C CA . SER A 1 91 ? 16 0.633 9.93 1 94.12 91 SER A CA 1
ATOM 653 C C . SER A 1 91 ? 16 0.981 8.445 1 94.12 91 SER A C 1
ATOM 655 O O . SER A 1 91 ? 16.312 2.113 8.062 1 94.12 91 SER A O 1
ATOM 657 N N . LYS A 1 92 ? 15.633 0.016 7.637 1 95.75 92 LYS A N 1
ATOM 658 C CA . LYS A 1 92 ? 15.719 0.234 6.195 1 95.75 92 LYS A CA 1
ATOM 659 C C . LYS A 1 92 ? 14.344 0.11 5.539 1 95.75 92 LYS A C 1
ATOM 661 O O . LYS A 1 92 ? 13.484 -0.631 6.02 1 95.75 92 LYS A O 1
ATOM 666 N N . ILE A 1 93 ? 14.164 0.863 4.473 1 97.62 93 ILE A N 1
ATOM 667 C CA . ILE A 1 93 ? 12.969 0.777 3.641 1 97.62 93 ILE A CA 1
ATOM 668 C C . ILE A 1 93 ? 13.328 0.189 2.277 1 97.62 93 ILE A C 1
ATOM 670 O O . ILE A 1 93 ? 14.195 0.718 1.576 1 97.62 93 ILE A O 1
ATOM 674 N N . TYR A 1 94 ? 12.727 -0.926 1.931 1 98.31 94 TYR A N 1
ATOM 675 C CA . TYR A 1 94 ? 12.922 -1.585 0.644 1 98.31 94 TYR A CA 1
ATOM 676 C C . TYR A 1 94 ? 11.836 -1.188 -0.345 1 98.31 94 TYR A C 1
ATOM 678 O O . TYR A 1 94 ? 10.656 -1.462 -0.12 1 98.31 94 TYR A O 1
ATOM 686 N N . VAL A 1 95 ? 12.219 -0.529 -1.42 1 98.88 95 VAL A N 1
ATOM 687 C CA . VAL A 1 95 ? 11.32 -0.026 -2.455 1 98.88 95 VAL A CA 1
ATOM 688 C C . VAL A 1 95 ? 11.445 -0.885 -3.711 1 98.88 95 VAL A C 1
ATOM 690 O O . VAL A 1 95 ? 12.547 -1.089 -4.223 1 98.88 95 VAL A O 1
ATOM 693 N N . PHE A 1 96 ? 10.32 -1.337 -4.234 1 98.94 96 PHE A N 1
ATOM 694 C CA . PHE A 1 96 ? 10.352 -2.184 -5.422 1 98.94 96 PHE A CA 1
ATOM 695 C C . PHE A 1 96 ? 9.422 -1.638 -6.5 1 98.94 96 PHE A C 1
ATOM 697 O O . PHE A 1 96 ? 8.289 -1.246 -6.211 1 98.94 96 PHE A O 1
ATOM 704 N N . GLY A 1 97 ? 9.883 -1.683 -7.742 1 98.81 97 GLY A N 1
ATOM 705 C CA . GLY A 1 97 ? 9.055 -1.394 -8.906 1 98.81 97 GLY A CA 1
ATOM 706 C C . GLY A 1 97 ? 8.656 0.066 -9 1 98.81 97 GLY A C 1
ATOM 707 O O . GLY A 1 97 ? 9.367 0.946 -8.516 1 98.81 97 GLY A O 1
ATOM 708 N N . GLY A 1 98 ? 7.586 0.315 -9.742 1 98.69 98 GLY A N 1
ATOM 709 C CA . GLY A 1 98 ? 7.066 1.654 -9.969 1 98.69 98 GLY A CA 1
ATOM 710 C C . GLY A 1 98 ? 7.152 2.094 -11.414 1 98.69 98 GLY A C 1
ATOM 711 O O . GLY A 1 98 ? 7.676 1.364 -12.266 1 98.69 98 GLY A O 1
ATOM 712 N N . PHE A 1 99 ? 6.613 3.262 -11.562 1 98.25 99 PHE A N 1
ATOM 713 C CA . PHE A 1 99 ? 6.496 3.828 -12.906 1 98.25 99 PHE A CA 1
ATOM 714 C C . PHE A 1 99 ? 6.82 5.316 -12.891 1 98.25 99 PHE A C 1
ATOM 716 O O . PHE A 1 99 ? 6.324 6.062 -12.047 1 98.25 99 PHE A O 1
ATOM 723 N N . ASP A 1 100 ? 7.707 5.676 -13.75 1 98 100 ASP A N 1
ATOM 724 C CA . ASP A 1 100 ? 7.957 7.094 -13.992 1 98 100 ASP A CA 1
ATOM 725 C C . ASP A 1 100 ? 7.082 7.621 -15.125 1 98 100 ASP A C 1
ATOM 727 O O . ASP A 1 100 ? 7.355 7.367 -16.297 1 98 100 ASP A O 1
ATOM 731 N N . VAL A 1 101 ? 6.18 8.398 -14.734 1 94.44 101 VAL A N 1
ATOM 732 C CA . VAL A 1 101 ? 5.203 8.898 -15.695 1 94.44 101 VAL A CA 1
ATOM 733 C C . VAL A 1 101 ? 5.895 9.797 -16.719 1 94.44 101 VAL A C 1
ATOM 735 O O . VAL A 1 101 ? 5.617 9.703 -17.922 1 94.44 101 VAL A O 1
ATOM 738 N N . ALA A 1 102 ? 6.73 10.641 -16.25 1 93 102 ALA A N 1
ATOM 739 C CA . ALA A 1 102 ? 7.414 11.578 -17.141 1 93 102 ALA A CA 1
ATOM 740 C C . ALA A 1 102 ? 8.305 10.844 -18.125 1 93 102 ALA A C 1
ATOM 742 O O . ALA A 1 102 ? 8.32 11.172 -19.312 1 93 102 ALA A O 1
ATOM 743 N N . ALA A 1 103 ? 8.992 9.859 -17.656 1 94.25 103 ALA A N 1
ATOM 744 C CA . ALA A 1 103 ? 9.945 9.133 -18.5 1 94.25 103 ALA A CA 1
ATOM 745 C C . ALA A 1 103 ? 9.258 8 -19.25 1 94.25 103 ALA A C 1
ATOM 747 O O . ALA A 1 103 ? 9.812 7.453 -20.203 1 94.25 103 ALA A O 1
ATOM 748 N N . GLY A 1 104 ? 8.078 7.625 -18.828 1 93.81 104 GLY A N 1
ATOM 749 C CA . GLY A 1 104 ? 7.406 6.469 -19.406 1 93.81 104 GLY A CA 1
ATOM 750 C C . GLY A 1 104 ? 8.133 5.164 -19.141 1 93.81 104 GLY A C 1
ATOM 751 O O . GLY A 1 104 ? 8.172 4.285 -20.016 1 93.81 104 GLY A O 1
ATOM 752 N N . ALA A 1 105 ? 8.805 5.055 -18.016 1 95.44 105 ALA A N 1
ATOM 753 C CA . ALA A 1 105 ? 9.617 3.891 -17.672 1 95.44 105 ALA A CA 1
ATOM 754 C C . ALA A 1 105 ? 9.039 3.141 -16.484 1 95.44 105 ALA A C 1
ATOM 756 O O . ALA A 1 105 ? 8.695 3.752 -15.469 1 95.44 105 ALA A O 1
ATOM 757 N N . THR A 1 106 ? 8.898 1.819 -16.625 1 97.88 106 THR A N 1
ATOM 758 C CA . THR A 1 106 ? 8.523 0.949 -15.508 1 97.88 106 THR A CA 1
ATOM 759 C C . THR A 1 106 ? 9.75 0.246 -14.938 1 97.88 106 THR A C 1
ATOM 761 O O . THR A 1 106 ? 10.625 -0.194 -15.688 1 97.88 106 THR A O 1
ATOM 764 N N . PHE A 1 107 ? 9.812 0.077 -13.641 1 98.38 107 PHE A N 1
ATOM 765 C CA . PHE A 1 107 ? 11.008 -0.417 -12.977 1 98.38 107 PHE A CA 1
ATOM 766 C C . PHE A 1 107 ? 10.766 -1.797 -12.375 1 98.38 107 PHE A C 1
ATOM 768 O O . PHE A 1 107 ? 9.625 -2.16 -12.078 1 98.38 107 PHE A O 1
ATOM 775 N N . ASN A 1 108 ? 11.82 -2.564 -12.219 1 98.44 108 ASN A N 1
ATOM 776 C CA . ASN A 1 108 ? 11.789 -3.795 -11.43 1 98.44 108 ASN A CA 1
ATOM 777 C C . ASN A 1 108 ? 12.961 -3.869 -10.461 1 98.44 108 ASN A C 1
ATOM 779 O O . ASN A 1 108 ? 13.32 -4.949 -9.992 1 98.44 108 ASN A O 1
ATOM 783 N N . ASP A 1 109 ? 13.625 -2.754 -10.219 1 98.62 109 ASP A N 1
ATOM 784 C CA . ASP A 1 109 ? 14.742 -2.709 -9.281 1 98.62 109 ASP A CA 1
ATOM 785 C C . ASP A 1 109 ? 14.242 -2.697 -7.84 1 98.62 109 ASP A C 1
ATOM 787 O O . ASP A 1 109 ? 13.062 -2.447 -7.586 1 98.62 109 ASP A O 1
ATOM 791 N N . VAL A 1 110 ? 15.164 -3.1 -6.961 1 98.69 110 VAL A N 1
ATOM 792 C CA . VAL A 1 110 ? 14.977 -2.934 -5.523 1 98.69 110 VAL A CA 1
ATOM 793 C C . VAL A 1 110 ? 15.945 -1.88 -4.996 1 98.69 110 VAL A C 1
ATOM 795 O O . VAL A 1 110 ? 17.172 -2.064 -5.055 1 98.69 110 VAL A O 1
ATOM 798 N N . ASN A 1 111 ? 15.414 -0.799 -4.559 1 98.69 111 ASN A N 1
ATOM 799 C CA . ASN A 1 111 ? 16.188 0.255 -3.92 1 98.69 111 ASN A CA 1
ATOM 800 C C . ASN A 1 111 ? 15.977 0.279 -2.408 1 98.69 111 ASN A C 1
ATOM 802 O O . ASN A 1 111 ? 14.859 0.046 -1.935 1 98.69 111 ASN A O 1
ATOM 806 N N . VAL A 1 112 ? 17.016 0.568 -1.729 1 97.75 112 VAL A N 1
ATOM 807 C CA . VAL A 1 112 ? 16.969 0.545 -0.271 1 97.75 112 VAL A CA 1
ATOM 808 C C . VAL A 1 112 ? 17.312 1.927 0.28 1 97.75 112 VAL A C 1
ATOM 810 O O . VAL A 1 112 ? 18.312 2.531 -0.121 1 97.75 112 VAL A O 1
ATOM 813 N N . PHE A 1 113 ? 16.484 2.414 1.116 1 97.88 113 PHE A N 1
ATOM 814 C CA . PHE A 1 113 ? 16.781 3.625 1.878 1 97.88 113 PHE A CA 1
ATOM 815 C C . PHE A 1 113 ? 17.156 3.283 3.312 1 97.88 113 PHE A C 1
ATOM 817 O O . PHE A 1 113 ? 16.359 2.729 4.062 1 97.88 113 PHE A O 1
ATOM 824 N N . ASP A 1 114 ? 18.359 3.629 3.699 1 96.38 114 ASP A N 1
ATOM 825 C CA . ASP A 1 114 ? 18.797 3.471 5.082 1 96.38 114 ASP A CA 1
ATOM 826 C C . ASP A 1 114 ? 18.438 4.695 5.918 1 96.38 114 ASP A C 1
ATOM 828 O O . ASP A 1 114 ? 18.984 5.781 5.703 1 96.38 114 ASP A O 1
ATOM 832 N N . THR A 1 115 ? 17.594 4.535 6.855 1 95.69 115 THR A N 1
ATOM 833 C CA . THR A 1 115 ? 17.062 5.676 7.598 1 95.69 115 THR A CA 1
ATOM 834 C C . THR A 1 115 ? 18.062 6.145 8.648 1 95.69 115 THR A C 1
ATOM 836 O O . THR A 1 115 ? 17.922 7.234 9.203 1 95.69 115 THR A O 1
ATOM 839 N N . ARG A 1 116 ? 19.031 5.371 8.922 1 94.19 116 ARG A N 1
ATOM 840 C CA . ARG A 1 116 ? 20.078 5.785 9.859 1 94.19 116 ARG A CA 1
ATOM 841 C C . ARG A 1 116 ? 21.078 6.711 9.18 1 94.19 116 ARG A C 1
ATOM 843 O O . ARG A 1 116 ? 21.484 7.723 9.758 1 94.19 116 ARG A O 1
ATOM 850 N N . THR A 1 117 ? 21.438 6.367 7.977 1 95.56 117 THR A N 1
ATOM 851 C CA . THR A 1 117 ? 22.438 7.148 7.262 1 95.56 117 THR A CA 1
ATOM 852 C C . THR A 1 117 ? 21.781 8.094 6.262 1 95.56 117 THR A C 1
ATOM 854 O O . THR A 1 117 ? 22.453 8.914 5.641 1 95.56 117 THR A O 1
ATOM 857 N N . LEU A 1 118 ? 20.484 7.961 6.098 1 96.44 118 LEU A N 1
ATOM 858 C CA . LEU A 1 118 ? 19.719 8.734 5.129 1 96.44 118 LEU A CA 1
ATOM 859 C C . LEU A 1 118 ? 20.344 8.641 3.74 1 96.44 118 LEU A C 1
ATOM 861 O O . LEU A 1 118 ? 20.625 9.664 3.107 1 96.44 118 LEU A O 1
ATOM 865 N N . SER A 1 119 ? 20.422 7.438 3.305 1 97.88 119 SER A N 1
ATOM 866 C CA . SER A 1 119 ? 21.078 7.188 2.021 1 97.88 119 SER A CA 1
ATOM 867 C C . SER A 1 119 ? 20.344 6.102 1.237 1 97.88 119 SER A C 1
ATOM 869 O O . SER A 1 119 ? 19.641 5.266 1.821 1 97.88 119 SER A O 1
ATOM 871 N N . TRP A 1 120 ? 20.516 6.188 -0.083 1 98.31 120 TRP A N 1
ATOM 872 C CA . TRP A 1 120 ? 19.938 5.211 -1.003 1 98.31 120 TRP A CA 1
ATOM 873 C C . TRP A 1 120 ? 21.031 4.312 -1.595 1 98.31 120 TRP A C 1
ATOM 875 O O . TRP A 1 120 ? 22.125 4.777 -1.908 1 98.31 120 TRP A O 1
ATOM 885 N N . TYR A 1 121 ? 20.672 3.113 -1.816 1 96.81 121 TYR A N 1
ATOM 886 C CA . TYR A 1 121 ? 21.438 2.262 -2.717 1 96.81 121 TYR A CA 1
ATOM 887 C C . TYR A 1 121 ? 20.531 1.255 -3.42 1 96.81 121 TYR A C 1
ATOM 889 O O . TYR A 1 121 ? 19.469 0.913 -2.914 1 96.81 121 TYR A O 1
ATOM 897 N N . GLU A 1 122 ? 20.953 0.847 -4.566 1 97.44 122 GLU A N 1
ATOM 898 C CA . GLU A 1 122 ? 20.25 -0.228 -5.262 1 97.44 122 GLU A CA 1
ATOM 899 C C . GLU A 1 122 ? 20.75 -1.597 -4.805 1 97.44 122 GLU A C 1
ATOM 901 O O . GLU A 1 122 ? 21.953 -1.876 -4.855 1 97.44 122 GLU A O 1
ATOM 906 N N . ALA A 1 123 ? 19.891 -2.42 -4.402 1 96.81 123 ALA A N 1
ATOM 907 C CA . ALA A 1 123 ? 20.281 -3.732 -3.891 1 96.81 123 ALA A CA 1
ATOM 908 C C . ALA A 1 123 ? 20.672 -4.672 -5.027 1 96.81 123 ALA A C 1
ATOM 910 O O . ALA A 1 123 ? 20.047 -4.656 -6.094 1 96.81 123 ALA A O 1
ATOM 911 N N . ALA A 1 124 ? 21.656 -5.492 -4.684 1 96.25 124 ALA A N 1
ATOM 912 C CA . ALA A 1 124 ? 21.906 -6.629 -5.57 1 96.25 124 ALA A CA 1
ATOM 913 C C . ALA A 1 124 ? 20.859 -7.719 -5.367 1 96.25 124 ALA A C 1
ATOM 915 O O . ALA A 1 124 ? 20.5 -8.031 -4.23 1 96.25 124 ALA A O 1
ATOM 916 N N . VAL A 1 125 ? 20.375 -8.219 -6.48 1 96.94 125 VAL A N 1
ATOM 917 C CA . VAL A 1 125 ? 19.328 -9.234 -6.371 1 96.94 125 VAL A CA 1
ATOM 918 C C . VAL A 1 125 ? 19.719 -10.461 -7.203 1 96.94 125 VAL A C 1
ATOM 920 O O . VAL A 1 125 ? 20.438 -10.344 -8.188 1 96.94 125 VAL A O 1
ATOM 923 N N . GLU A 1 126 ? 19.266 -11.602 -6.691 1 97 126 GLU A N 1
ATOM 924 C CA . GLU A 1 126 ? 19.391 -12.867 -7.406 1 97 126 GLU A CA 1
ATOM 925 C C . GLU A 1 126 ? 18.047 -13.586 -7.508 1 97 126 GLU A C 1
ATOM 927 O O . GLU A 1 126 ? 17.062 -13.125 -6.953 1 97 126 GLU A O 1
ATOM 932 N N . GLY A 1 127 ? 18 -14.633 -8.367 1 97.12 127 GLY A N 1
ATOM 933 C CA . GLY A 1 127 ? 16.797 -15.43 -8.539 1 97.12 127 GLY A CA 1
ATOM 934 C C . GLY A 1 127 ? 15.938 -14.961 -9.703 1 97.12 127 GLY A C 1
ATOM 935 O O . GLY A 1 127 ? 16.406 -14.234 -10.578 1 97.12 127 GLY A O 1
ATOM 936 N N . GLU A 1 128 ? 14.703 -15.477 -9.781 1 96.12 128 GLU A N 1
ATOM 937 C CA . GLU A 1 128 ? 13.75 -15.094 -10.82 1 96.12 128 GLU A CA 1
ATOM 938 C C . GLU A 1 128 ? 13.078 -13.766 -10.5 1 96.12 128 GLU A C 1
ATOM 940 O O . GLU A 1 128 ? 12.062 -13.742 -9.797 1 96.12 128 GLU A O 1
ATOM 945 N N . GLU A 1 129 ? 13.508 -12.766 -11.062 1 97.12 129 GLU A N 1
ATOM 946 C CA . GLU A 1 129 ? 13.023 -11.422 -10.75 1 97.12 129 GLU A CA 1
ATOM 947 C C . GLU A 1 129 ? 11.695 -11.141 -11.453 1 97.12 129 GLU A C 1
ATOM 949 O O . GLU A 1 129 ? 11.508 -11.531 -12.609 1 97.12 129 GLU A O 1
ATOM 954 N N . PRO A 1 130 ? 10.828 -10.484 -10.758 1 97.88 130 PRO A N 1
ATOM 955 C CA . PRO A 1 130 ? 9.641 -10.023 -11.477 1 97.88 130 PRO A CA 1
ATOM 956 C C . PRO A 1 130 ? 9.977 -9.078 -12.625 1 97.88 130 PRO A C 1
ATOM 958 O O . PRO A 1 130 ? 10.945 -8.32 -12.547 1 97.88 130 PRO A O 1
ATOM 961 N N . ARG A 1 131 ? 9.18 -9.102 -13.688 1 97.5 131 ARG A N 1
ATOM 962 C CA . ARG A 1 131 ? 9.266 -8.086 -14.727 1 97.5 131 ARG A CA 1
ATOM 963 C C . ARG A 1 131 ? 8.906 -6.707 -14.18 1 97.5 131 ARG A C 1
ATOM 965 O O . ARG A 1 131 ? 8.242 -6.602 -13.148 1 97.5 131 ARG A O 1
ATOM 972 N N . PRO A 1 132 ? 9.312 -5.664 -14.898 1 98.31 132 PRO A N 1
ATOM 973 C CA . PRO A 1 132 ? 8.914 -4.324 -14.461 1 98.31 132 PRO A CA 1
ATOM 974 C C . PRO A 1 132 ? 7.41 -4.195 -14.242 1 98.31 132 PRO A C 1
ATOM 976 O O . PRO A 1 132 ? 6.625 -4.711 -15.047 1 98.31 132 PRO A O 1
ATOM 979 N N . ARG A 1 133 ? 7.059 -3.512 -13.18 1 98.5 133 ARG A N 1
ATOM 980 C CA . ARG A 1 133 ? 5.641 -3.41 -12.844 1 98.5 133 ARG A CA 1
ATOM 981 C C . ARG A 1 133 ? 5.387 -2.24 -11.906 1 98.5 133 ARG A C 1
ATOM 983 O O . ARG A 1 133 ? 6.281 -1.817 -11.172 1 98.5 133 ARG A O 1
ATOM 990 N N . ASN A 1 134 ? 4.258 -1.719 -11.945 1 98.44 134 ASN A N 1
ATOM 991 C CA . ASN A 1 134 ? 3.707 -0.788 -10.961 1 98.44 134 ASN A CA 1
ATOM 992 C C . ASN A 1 134 ? 2.322 -1.227 -10.492 1 98.44 134 ASN A C 1
ATOM 994 O O . ASN A 1 134 ? 1.766 -2.197 -11.008 1 98.44 134 ASN A O 1
ATOM 998 N N . ALA A 1 135 ? 1.872 -0.611 -9.406 1 98.31 135 ALA A N 1
ATOM 999 C CA . ALA A 1 135 ? 0.545 -0.881 -8.859 1 98.31 135 ALA A CA 1
ATOM 1000 C C . ALA A 1 135 ? 0.425 -2.33 -8.406 1 98.31 135 ALA A C 1
ATOM 1002 O O . ALA A 1 135 ? -0.641 -2.939 -8.516 1 98.31 135 ALA A O 1
ATOM 1003 N N . HIS A 1 136 ? 1.541 -2.938 -8.039 1 98.81 136 HIS A N 1
ATOM 1004 C CA . HIS A 1 136 ? 1.516 -4.246 -7.395 1 98.81 136 HIS A CA 1
ATOM 1005 C C . HIS A 1 136 ? 1.263 -4.117 -5.898 1 98.81 136 HIS A C 1
ATOM 1007 O O . HIS A 1 136 ? 1.456 -3.043 -5.32 1 98.81 136 HIS A O 1
ATOM 1013 N N . ALA A 1 137 ? 0.756 -5.16 -5.293 1 98.75 137 ALA A N 1
ATOM 1014 C CA . ALA A 1 137 ? 0.574 -5.227 -3.846 1 98.75 137 ALA A CA 1
ATOM 1015 C C . ALA A 1 137 ? 1.772 -5.887 -3.17 1 98.75 137 ALA A C 1
ATOM 1017 O O . ALA A 1 137 ? 2.354 -6.832 -3.709 1 98.75 137 ALA A O 1
ATOM 1018 N N . ALA A 1 138 ? 2.104 -5.395 -1.986 1 98.75 138 ALA A N 1
ATOM 1019 C CA . ALA A 1 138 ? 3.238 -5.977 -1.273 1 98.75 138 ALA A CA 1
ATOM 1020 C C . ALA A 1 138 ? 3.062 -5.844 0.236 1 98.75 138 ALA A C 1
ATOM 1022 O O . ALA A 1 138 ? 2.506 -4.855 0.721 1 98.75 138 ALA A O 1
ATOM 1023 N N . ILE A 1 139 ? 3.531 -6.797 0.979 1 97.06 139 ILE A N 1
ATOM 1024 C CA . ILE A 1 139 ? 3.559 -6.75 2.438 1 97.06 139 ILE A CA 1
ATOM 1025 C C . ILE A 1 139 ? 4.812 -7.453 2.951 1 97.06 139 ILE A C 1
ATOM 1027 O O . ILE A 1 139 ? 5.375 -8.312 2.268 1 97.06 139 ILE A O 1
ATOM 1031 N N . ILE A 1 140 ? 5.25 -7.016 4.09 1 95.06 140 ILE A N 1
ATOM 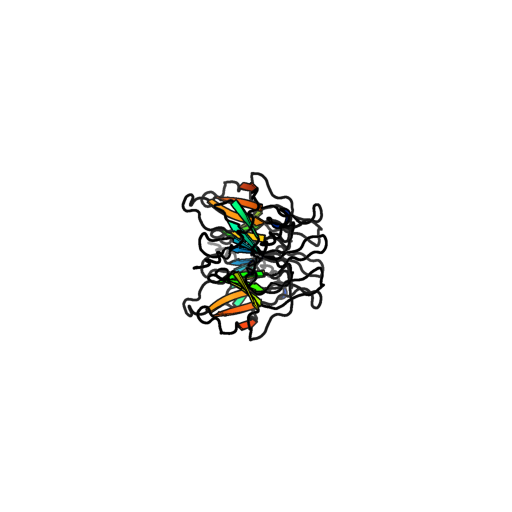1032 C CA . ILE A 1 140 ? 6.27 -7.754 4.828 1 95.06 140 ILE A CA 1
ATOM 1033 C C . ILE A 1 140 ? 5.625 -8.914 5.582 1 95.06 140 ILE A C 1
ATOM 1035 O O . ILE A 1 140 ? 4.551 -8.758 6.168 1 95.06 140 ILE A O 1
ATOM 1039 N N . LEU A 1 141 ? 6.273 -10.047 5.504 1 92.12 141 LEU A N 1
ATOM 1040 C CA . LEU A 1 141 ? 5.777 -11.219 6.219 1 92.12 141 LEU A CA 1
ATOM 1041 C C . LEU A 1 141 ? 6.418 -11.32 7.602 1 92.12 141 LEU A C 1
ATOM 1043 O O . LEU A 1 141 ? 7.523 -10.82 7.816 1 92.12 141 LEU A O 1
ATOM 1047 N N . PRO A 1 142 ? 5.645 -12.008 8.5 1 87.69 142 PRO A N 1
ATOM 1048 C CA . PRO A 1 142 ? 6.254 -12.219 9.812 1 87.69 142 PRO A CA 1
ATOM 1049 C C . PRO A 1 142 ? 7.516 -13.078 9.75 1 87.69 142 PRO A C 1
ATOM 1051 O O . PRO A 1 142 ? 7.742 -13.773 8.75 1 87.69 142 PRO A O 1
ATOM 1054 N N . GLU A 1 143 ? 8.305 -12.867 10.867 1 82.62 143 GLU A N 1
ATOM 1055 C CA . GLU A 1 143 ? 9.5 -13.695 10.984 1 82.62 143 GLU A CA 1
ATOM 1056 C C . GLU A 1 143 ? 9.133 -15.172 11.141 1 82.62 143 GLU A C 1
ATOM 1058 O O . GLU A 1 143 ? 8.164 -15.508 11.828 1 82.62 143 GLU A O 1
ATOM 1063 N N . ASP A 1 144 ? 9.812 -15.945 10.211 1 68.19 144 ASP A N 1
ATOM 1064 C CA . ASP A 1 144 ? 9.648 -17.391 10.398 1 68.19 144 ASP A CA 1
ATOM 1065 C C . ASP A 1 144 ? 10.57 -17.891 11.508 1 68.19 144 ASP A C 1
ATOM 1067 O O . ASP A 1 144 ? 11.703 -17.422 11.656 1 68.19 144 ASP A O 1
ATOM 1071 N N . ASP A 1 145 ? 9.938 -18.562 12.492 1 58.78 145 ASP A N 1
ATOM 1072 C CA . ASP A 1 145 ? 10.664 -19.109 13.633 1 58.78 145 ASP A CA 1
ATOM 1073 C C . ASP A 1 145 ? 11.945 -19.812 13.188 1 58.78 145 ASP A C 1
ATOM 1075 O O . ASP A 1 145 ? 12.945 -19.812 13.922 1 58.78 145 ASP A O 1
ATOM 1079 N N . ASP A 1 146 ? 11.852 -20.375 12.07 1 57.44 146 ASP A N 1
ATOM 1080 C CA . ASP A 1 146 ? 12.977 -21.234 11.742 1 57.44 146 ASP A CA 1
ATOM 1081 C C . ASP A 1 146 ? 14.172 -20.422 11.25 1 57.44 146 ASP A C 1
ATOM 1083 O O . ASP A 1 146 ? 15.297 -20.938 11.195 1 57.44 146 ASP A O 1
ATOM 1087 N N . SER A 1 147 ? 14.039 -19.188 10.82 1 62.28 147 SER A N 1
ATOM 1088 C CA . SER A 1 147 ? 15.219 -18.469 10.336 1 62.28 147 SER A CA 1
ATOM 1089 C C . SER A 1 147 ? 15.117 -16.969 10.641 1 62.28 147 SER A C 1
ATOM 1091 O O . SER A 1 147 ? 14.422 -16.234 9.945 1 62.28 147 SER A O 1
ATOM 1093 N N . ARG A 1 148 ? 15.648 -16.641 11.727 1 64.56 148 ARG A N 1
ATOM 1094 C CA . ARG A 1 148 ? 15.727 -15.242 12.133 1 64.56 148 ARG A CA 1
ATOM 1095 C C . ARG A 1 148 ? 16.703 -14.461 11.25 1 64.56 148 ARG A C 1
ATOM 1097 O O . ARG A 1 148 ? 16.875 -13.258 11.43 1 64.56 148 ARG A O 1
ATOM 1104 N N . GLU A 1 149 ? 17.047 -15.102 10.281 1 83.38 149 GLU A N 1
ATOM 1105 C CA . GLU A 1 149 ? 18.125 -14.492 9.516 1 83.38 149 GLU A CA 1
ATOM 1106 C C . GLU A 1 149 ? 17.609 -13.898 8.203 1 83.38 149 GLU A C 1
ATOM 1108 O O . GLU A 1 149 ? 18.312 -13.133 7.543 1 83.38 149 GLU A O 1
ATOM 1113 N N . THR A 1 150 ? 16.406 -14.219 7.895 1 91.25 150 THR A N 1
ATOM 1114 C CA . THR A 1 150 ? 15.883 -13.75 6.613 1 91.25 150 THR A CA 1
ATOM 1115 C C . THR A 1 150 ? 14.461 -13.219 6.773 1 91.25 150 THR A C 1
ATOM 1117 O O . THR A 1 150 ? 13.617 -13.867 7.395 1 91.25 150 THR A O 1
ATOM 1120 N N . ARG A 1 151 ? 14.227 -11.992 6.34 1 94.25 151 ARG A N 1
ATOM 1121 C CA . ARG A 1 151 ? 12.875 -11.453 6.227 1 94.25 151 ARG A CA 1
ATOM 1122 C C . ARG A 1 151 ? 12.328 -11.625 4.812 1 94.25 151 ARG A C 1
ATOM 1124 O O . ARG A 1 151 ? 13.102 -11.805 3.863 1 94.25 151 ARG A O 1
ATOM 1131 N N . ARG A 1 152 ? 11.008 -11.664 4.738 1 94.06 152 ARG A N 1
ATOM 1132 C CA . ARG A 1 152 ? 10.414 -11.898 3.43 1 94.06 152 ARG A CA 1
ATOM 1133 C C . ARG A 1 152 ? 9.352 -10.852 3.115 1 94.06 152 ARG A C 1
ATOM 1135 O O . ARG A 1 152 ? 8.539 -10.5 3.979 1 94.06 152 ARG A O 1
ATOM 1142 N N . MET A 1 153 ? 9.406 -10.367 1.927 1 96.56 153 MET A N 1
ATOM 1143 C CA . MET A 1 153 ? 8.375 -9.516 1.346 1 96.56 153 MET A CA 1
ATOM 1144 C C . MET A 1 153 ? 7.578 -10.266 0.286 1 96.56 153 MET A C 1
ATOM 1146 O O . MET A 1 153 ? 8.156 -10.883 -0.612 1 96.56 153 MET A O 1
ATOM 1150 N N . LEU A 1 154 ? 6.297 -10.273 0.43 1 96.88 154 LEU A N 1
ATOM 1151 C CA . LEU A 1 154 ? 5.398 -10.867 -0.554 1 96.88 154 LEU A CA 1
ATOM 1152 C C . LEU A 1 154 ? 4.91 -9.82 -1.545 1 96.88 154 LEU A C 1
ATOM 1154 O O . LEU A 1 154 ? 4.512 -8.719 -1.146 1 96.88 154 LEU A O 1
ATOM 1158 N N . VAL A 1 155 ? 4.98 -10.109 -2.861 1 98.38 155 VAL A N 1
ATOM 1159 C CA . VAL A 1 155 ? 4.566 -9.195 -3.924 1 98.38 155 VAL A CA 1
ATOM 1160 C C . VAL A 1 155 ? 3.574 -9.898 -4.848 1 98.38 155 VAL A C 1
ATOM 1162 O O . VAL A 1 155 ? 3.797 -11.039 -5.254 1 98.38 155 VAL A O 1
ATOM 1165 N N . HIS A 1 156 ? 2.506 -9.25 -5.184 1 98.19 156 HIS A N 1
ATOM 1166 C CA . HIS A 1 156 ? 1.515 -9.82 -6.09 1 98.19 156 HIS A CA 1
ATOM 1167 C C . HIS A 1 156 ? 1.095 -8.805 -7.152 1 98.19 156 HIS A C 1
ATOM 1169 O O . HIS A 1 156 ? 0.854 -7.637 -6.84 1 98.19 156 HIS A O 1
ATOM 1175 N N . GLY A 1 157 ? 1 -9.289 -8.336 1 98.12 157 GLY A N 1
ATOM 1176 C CA . GLY A 1 157 ? 0.315 -8.57 -9.398 1 98.12 157 GLY A CA 1
ATOM 1177 C C . GLY A 1 157 ? 1.085 -7.359 -9.891 1 98.12 157 GLY A C 1
ATOM 1178 O O . GLY A 1 157 ? 2.314 -7.395 -9.992 1 98.12 157 GLY A O 1
ATOM 1179 N N . GLY A 1 158 ? 0.381 -6.316 -10.203 1 98.38 158 GLY A N 1
ATOM 1180 C CA . GLY A 1 158 ? 0.917 -5.137 -10.867 1 98.38 158 GLY A CA 1
ATOM 1181 C C . GLY A 1 158 ? 0.735 -5.168 -12.375 1 98.38 158 GLY A C 1
ATOM 1182 O O . GLY A 1 158 ? 0.034 -6.035 -12.906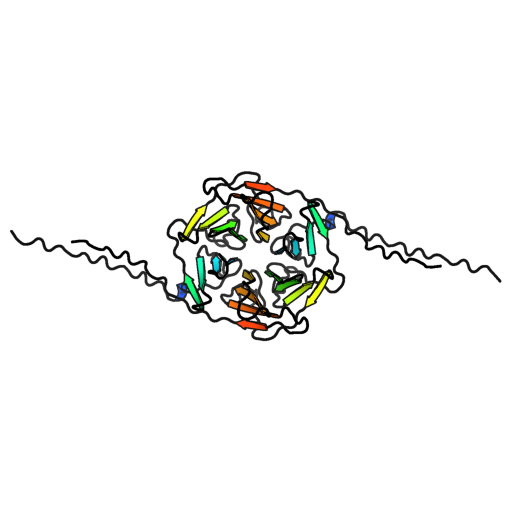 1 98.38 158 GLY A O 1
ATOM 1183 N N . SER A 1 159 ? 1.279 -4.121 -12.914 1 96.69 159 SER A N 1
ATOM 1184 C CA . SER A 1 159 ? 1.107 -4.008 -14.359 1 96.69 159 SER A CA 1
ATOM 1185 C C . SER A 1 159 ? 2.258 -3.232 -14.992 1 96.69 159 SER A C 1
ATOM 1187 O O . SER A 1 159 ? 2.996 -2.529 -14.305 1 96.69 159 SER A O 1
ATOM 1189 N N . SER A 1 160 ? 2.432 -3.475 -16.219 1 93.19 160 SER A N 1
ATOM 1190 C CA . SER A 1 160 ? 3.324 -2.668 -17.047 1 93.19 160 SER A CA 1
ATOM 1191 C C . SER A 1 160 ? 2.713 -2.393 -18.406 1 93.19 160 SER A C 1
ATOM 1193 O O . SER A 1 160 ? 1.799 -3.1 -18.844 1 93.19 160 SER A O 1
ATOM 1195 N N . LEU A 1 161 ? 3.23 -1.331 -19.016 1 86.12 161 LEU A N 1
ATOM 1196 C CA . LEU A 1 161 ? 2.744 -0.989 -20.344 1 86.12 161 LEU A CA 1
ATOM 1197 C C . LEU A 1 161 ? 3.094 -2.082 -21.344 1 86.12 161 LEU A C 1
ATOM 1199 O O . LEU A 1 161 ? 2.352 -2.312 -22.297 1 86.12 161 LEU A O 1
ATOM 1203 N N . GLU A 1 162 ? 4.133 -2.736 -21.047 1 86.06 162 GLU A N 1
ATOM 1204 C CA . GLU A 1 162 ? 4.668 -3.707 -22 1 86.06 162 GLU A CA 1
ATOM 1205 C C . GLU A 1 162 ? 3.867 -5.008 -21.969 1 86.06 162 GLU A C 1
ATOM 1207 O O . GLU A 1 162 ? 3.58 -5.586 -23.016 1 86.06 162 GLU A O 1
ATOM 1212 N N . VAL A 1 163 ? 3.488 -5.457 -20.797 1 87.69 163 VAL A N 1
ATOM 1213 C CA . VAL A 1 163 ? 2.943 -6.809 -20.719 1 87.69 163 VAL A CA 1
ATOM 1214 C C . VAL A 1 163 ? 1.543 -6.77 -20.109 1 87.69 163 VAL A C 1
ATOM 1216 O O . VAL A 1 163 ? 0.847 -7.789 -20.078 1 87.69 163 VAL A O 1
ATOM 1219 N N . GLY A 1 164 ? 1.104 -5.609 -19.656 1 92.19 164 GLY A N 1
ATOM 1220 C CA . GLY A 1 164 ? -0.202 -5.535 -19.031 1 92.19 164 GLY A CA 1
ATOM 1221 C C . GLY A 1 164 ? -0.189 -5.984 -17.578 1 92.19 164 GLY A C 1
ATOM 1222 O O . GLY A 1 164 ? 0.854 -5.949 -16.922 1 92.19 164 GLY A O 1
ATOM 1223 N N . ALA A 1 165 ? -1.396 -6.348 -17.047 1 96.12 165 ALA A N 1
ATOM 1224 C CA . ALA A 1 165 ? -1.519 -6.734 -15.641 1 96.12 165 ALA A CA 1
ATOM 1225 C C . ALA A 1 165 ? -0.973 -8.141 -15.406 1 96.12 165 ALA A C 1
ATOM 1227 O O . ALA A 1 165 ? -0.971 -8.969 -16.312 1 96.12 165 ALA A O 1
ATOM 1228 N N . SER A 1 166 ? -0.53 -8.391 -14.219 1 96.38 166 SER A N 1
ATOM 1229 C CA . SER A 1 166 ? 0.055 -9.672 -13.836 1 96.38 166 SER A CA 1
ATOM 1230 C C . SER A 1 166 ? -0.737 -10.32 -12.711 1 96.38 166 SER A C 1
ATOM 1232 O O . SER A 1 166 ? -1.413 -9.633 -11.938 1 96.38 166 SER A O 1
ATOM 1234 N N . ASP A 1 167 ? -0.707 -11.625 -12.617 1 95.19 167 ASP A N 1
ATOM 1235 C CA . ASP A 1 167 ? -1.266 -12.375 -11.492 1 95.19 167 ASP A CA 1
ATOM 1236 C C . ASP A 1 167 ? -0.172 -13.125 -10.734 1 95.19 167 ASP A C 1
ATOM 1238 O O . ASP A 1 167 ? -0.465 -14 -9.922 1 95.19 167 ASP A O 1
ATOM 1242 N N . GLU A 1 168 ? 1.055 -12.781 -11 1 95.5 168 GLU A N 1
ATOM 1243 C CA . GLU A 1 168 ? 2.186 -13.516 -10.445 1 95.5 168 GLU A CA 1
ATOM 1244 C C . GLU A 1 168 ? 2.4 -13.18 -8.969 1 95.5 168 GLU A C 1
ATOM 1246 O O . GLU A 1 168 ? 2.072 -12.07 -8.531 1 95.5 168 GLU A O 1
ATOM 1251 N N . LEU A 1 169 ? 2.918 -14.188 -8.273 1 96.5 169 LEU A N 1
ATOM 1252 C CA . LEU A 1 169 ? 3.238 -14.078 -6.855 1 96.5 169 LEU A CA 1
ATOM 1253 C C . LEU A 1 169 ? 4.723 -14.328 -6.613 1 96.5 169 LEU A C 1
ATOM 1255 O O . LEU A 1 169 ? 5.277 -15.312 -7.109 1 96.5 169 LEU A O 1
ATOM 1259 N N . PHE A 1 170 ? 5.352 -13.383 -5.879 1 97.25 170 PHE A N 1
ATOM 1260 C CA . PHE A 1 170 ? 6.781 -13.492 -5.621 1 97.25 170 PHE A CA 1
ATOM 1261 C C . PHE A 1 170 ? 7.086 -13.297 -4.141 1 97.25 170 PHE A C 1
ATOM 1263 O O . PHE A 1 170 ? 6.355 -12.594 -3.439 1 97.25 170 PHE A O 1
ATOM 1270 N N . LEU A 1 171 ? 8.148 -13.93 -3.711 1 96.19 171 LEU A N 1
ATOM 1271 C CA . LEU A 1 171 ? 8.797 -13.625 -2.445 1 96.19 171 LEU A CA 1
ATOM 1272 C C . LEU A 1 171 ? 10.156 -12.969 -2.68 1 96.19 171 LEU A C 1
ATOM 1274 O O . LEU A 1 171 ? 10.93 -13.414 -3.525 1 96.19 171 LEU A O 1
ATOM 1278 N N . LEU A 1 172 ? 10.414 -11.906 -2.027 1 97.5 172 LEU A N 1
ATOM 1279 C CA . LEU A 1 172 ? 11.766 -11.375 -1.904 1 97.5 172 LEU A CA 1
ATOM 1280 C C . LEU A 1 172 ? 12.375 -11.734 -0.553 1 97.5 172 LEU A C 1
ATOM 1282 O O . LEU A 1 172 ? 11.883 -11.305 0.49 1 97.5 172 LEU A O 1
ATOM 1286 N N . HIS A 1 173 ? 13.43 -12.523 -0.558 1 94.81 173 HIS A N 1
ATOM 1287 C CA . HIS A 1 173 ? 14.172 -12.883 0.643 1 94.81 173 HIS A CA 1
ATOM 1288 C C . HIS A 1 173 ? 15.242 -11.844 0.963 1 94.81 173 HIS A C 1
ATOM 1290 O O . HIS A 1 173 ? 16.109 -11.57 0.136 1 94.81 173 HIS A O 1
ATOM 1296 N N . VAL A 1 174 ? 15.188 -11.305 2.15 1 95.38 174 VAL A N 1
ATOM 1297 C CA . VAL A 1 174 ? 16.078 -10.242 2.578 1 95.38 174 VAL A CA 1
ATOM 1298 C C . VAL A 1 174 ? 16.906 -10.711 3.777 1 95.38 174 VAL A C 1
ATOM 1300 O O . VAL A 1 174 ? 16.391 -10.781 4.898 1 95.38 174 VAL A O 1
ATOM 1303 N N . PRO A 1 175 ? 18.188 -10.961 3.578 1 92.12 175 PRO A N 1
ATOM 1304 C CA . PRO A 1 175 ? 19.031 -11.281 4.727 1 92.12 175 PRO A CA 1
ATOM 1305 C C . PRO A 1 175 ? 19.203 -10.102 5.684 1 92.12 175 PRO A C 1
ATOM 1307 O O . PRO A 1 175 ? 19.438 -8.977 5.238 1 92.12 175 PRO A O 1
ATOM 1310 N N . VAL A 1 176 ? 19.078 -10.266 6.953 1 84.88 176 VAL A N 1
ATOM 1311 C CA . VAL A 1 176 ? 19.047 -9.148 7.887 1 84.88 176 VAL A CA 1
ATOM 1312 C C . VAL A 1 176 ? 20.406 -8.977 8.539 1 84.88 176 VAL A C 1
ATOM 1314 O O . VAL A 1 176 ? 20.734 -7.902 9.047 1 84.88 176 VAL A O 1
ATOM 1317 N N . HIS A 1 177 ? 21.375 -9.852 8.57 1 77.94 177 HIS A N 1
ATOM 1318 C CA . HIS A 1 177 ? 22.609 -9.711 9.32 1 77.94 177 HIS A CA 1
ATOM 1319 C C . HIS A 1 177 ? 23.781 -9.43 8.383 1 77.94 177 HIS A C 1
ATOM 1321 O O . HIS A 1 177 ? 24.875 -9.062 8.836 1 77.94 177 HIS A O 1
ATOM 1327 N N . ASP A 1 178 ? 23.5 -9.578 7.098 1 67.31 178 ASP A N 1
ATOM 1328 C CA . ASP A 1 178 ? 24.609 -9.375 6.176 1 67.31 178 ASP A CA 1
ATOM 1329 C C . ASP A 1 178 ? 24.219 -8.43 5.043 1 67.31 178 ASP A C 1
ATOM 1331 O O . ASP A 1 178 ? 23.562 -8.844 4.078 1 67.31 178 ASP A O 1
ATOM 1335 N N . VAL A 1 179 ? 24.734 -7.223 5.117 1 65.19 179 VAL A N 1
ATOM 1336 C CA . VAL A 1 179 ? 24.344 -6.203 4.148 1 65.19 179 VAL A CA 1
ATOM 1337 C C . VAL A 1 179 ? 24.953 -6.52 2.789 1 65.19 179 VAL A C 1
ATOM 1339 O O . VAL A 1 179 ? 24.453 -6.082 1.751 1 65.19 179 VAL A O 1
ATOM 1342 N N . ASP A 1 180 ? 25.875 -7.309 2.818 1 77.88 180 ASP A N 1
ATOM 1343 C CA . ASP A 1 180 ? 26.594 -7.594 1.577 1 77.88 180 ASP A CA 1
ATOM 1344 C C . ASP A 1 180 ? 25.953 -8.758 0.83 1 77.88 180 ASP A C 1
ATOM 1346 O O . ASP A 1 180 ? 26.328 -9.055 -0.309 1 77.88 180 ASP A O 1
ATOM 1350 N N . THR A 1 181 ? 25.047 -9.281 1.445 1 86.38 181 THR A N 1
ATOM 1351 C CA . THR A 1 181 ? 24.406 -10.43 0.812 1 86.38 181 THR A CA 1
ATOM 1352 C C . THR A 1 181 ? 23.281 -9.977 -0.114 1 86.38 181 THR A C 1
ATOM 1354 O O . THR A 1 181 ? 22.484 -9.117 0.248 1 86.38 181 THR A O 1
ATOM 1357 N N . ALA A 1 182 ? 23.312 -10.547 -1.29 1 92.81 182 ALA A N 1
ATOM 1358 C CA . ALA A 1 182 ? 22.297 -10.25 -2.289 1 92.81 182 ALA A CA 1
ATOM 1359 C C . ALA A 1 182 ? 20.906 -10.68 -1.81 1 92.81 182 ALA A C 1
ATOM 1361 O O . ALA A 1 182 ? 20.781 -11.711 -1.14 1 92.81 182 ALA A O 1
ATOM 1362 N N . LEU A 1 183 ? 19.938 -9.867 -2.168 1 96.94 183 LEU A N 1
ATOM 1363 C CA . LEU A 1 183 ? 18.562 -10.305 -1.98 1 96.94 183 LEU A CA 1
ATOM 1364 C C . LEU A 1 183 ? 18.188 -11.383 -2.996 1 96.94 183 LEU A C 1
ATOM 1366 O O . LEU A 1 183 ? 18.844 -11.516 -4.035 1 96.94 183 LEU A O 1
ATOM 1370 N N . ARG A 1 184 ? 17.141 -12.141 -2.648 1 97.19 184 ARG A N 1
ATOM 1371 C CA . ARG A 1 184 ? 16.781 -13.211 -3.572 1 97.19 184 ARG A CA 1
ATOM 1372 C C . ARG A 1 184 ? 15.273 -13.203 -3.857 1 97.19 184 ARG A C 1
ATOM 1374 O O . ARG A 1 184 ? 14.461 -13.273 -2.934 1 97.19 184 ARG A O 1
ATOM 1381 N N . TRP A 1 185 ? 14.969 -13.172 -5.148 1 98.06 185 TRP A N 1
ATOM 1382 C CA . TRP A 1 185 ? 13.578 -13.328 -5.582 1 98.06 185 TRP A CA 1
ATOM 1383 C C . TRP A 1 185 ? 13.227 -14.797 -5.773 1 98.06 185 TRP A C 1
ATOM 1385 O O . TRP A 1 185 ? 14.023 -15.57 -6.312 1 98.06 185 TRP A O 1
ATOM 1395 N N . GLU A 1 186 ? 12.07 -15.109 -5.355 1 96.25 186 GLU A N 1
ATOM 1396 C CA . GLU A 1 186 ? 11.484 -16.422 -5.578 1 96.25 186 GLU A CA 1
ATOM 1397 C C . GLU A 1 186 ? 10.078 -16.312 -6.16 1 96.25 186 GLU A C 1
ATOM 1399 O O . GLU A 1 186 ? 9.195 -15.695 -5.555 1 96.25 186 GLU A O 1
ATOM 1404 N N . LYS A 1 187 ? 9.859 -16.891 -7.309 1 96.38 187 LYS A N 1
ATOM 1405 C CA . LYS A 1 187 ? 8.516 -16.953 -7.875 1 96.38 187 LYS A CA 1
ATOM 1406 C C . LYS A 1 187 ? 7.715 -18.094 -7.258 1 96.38 187 LYS A C 1
ATOM 1408 O O . LYS A 1 187 ? 8.18 -19.234 -7.219 1 96.38 187 LYS A O 1
ATOM 1413 N N . LEU A 1 188 ? 6.531 -17.703 -6.723 1 93 188 LEU A N 1
ATOM 1414 C CA . LEU A 1 188 ? 5.625 -18.734 -6.203 1 93 188 LEU A CA 1
ATOM 1415 C C . LEU A 1 188 ? 4.621 -19.156 -7.266 1 93 188 LEU A C 1
ATOM 1417 O O . LEU A 1 188 ? 4.18 -18.344 -8.078 1 93 188 LEU A O 1
ATOM 1421 N N . SER A 1 189 ? 4.285 -20.422 -7.297 1 87.62 189 SER A N 1
ATOM 1422 C CA . SER A 1 189 ? 3.283 -20.969 -8.211 1 87.62 189 SER A CA 1
ATOM 1423 C C . SER A 1 189 ? 2.135 -21.625 -7.445 1 87.62 189 SER A C 1
ATOM 1425 O O . SER A 1 189 ? 2.008 -22.844 -7.43 1 87.62 189 SER A O 1
ATOM 1427 N N . PRO A 1 190 ? 1.394 -20.766 -6.836 1 80.94 190 PRO A N 1
ATOM 1428 C CA . PRO A 1 190 ? 0.315 -21.328 -6.02 1 80.94 190 PRO A CA 1
ATOM 1429 C C . PRO A 1 190 ? -0.768 -22.016 -6.855 1 80.94 190 PRO A C 1
ATOM 1431 O O . PRO A 1 190 ? -1.051 -21.578 -7.977 1 80.94 190 PRO A O 1
ATOM 1434 N N . ASP A 1 191 ? -1.346 -23.094 -6.199 1 75.12 191 ASP A N 1
ATOM 1435 C CA . ASP A 1 191 ? -2.533 -23.719 -6.773 1 75.12 191 ASP A CA 1
ATOM 1436 C C . ASP A 1 191 ? -3.797 -22.953 -6.387 1 75.12 191 ASP A C 1
ATOM 1438 O O . ASP A 1 191 ? -3.752 -22.047 -5.547 1 75.12 191 ASP A O 1
ATOM 1442 N N . GLY A 1 192 ? -4.816 -23.188 -7.203 1 71.69 192 GLY A N 1
ATOM 1443 C CA . GLY A 1 192 ? -6.129 -22.703 -6.789 1 71.69 192 GLY A CA 1
ATOM 1444 C C . GLY A 1 192 ? -6.938 -23.766 -6.059 1 71.69 192 GLY A C 1
ATOM 1445 O O . GLY A 1 192 ? -6.934 -24.938 -6.441 1 71.69 192 GLY A O 1
ATOM 1446 N N . GLU A 1 193 ? -7.309 -23.469 -4.805 1 60.66 193 GLU A N 1
ATOM 1447 C CA . GLU A 1 193 ? -8.164 -24.422 -4.098 1 60.66 193 GLU A CA 1
ATOM 1448 C C . GLU A 1 193 ? -9.641 -24.062 -4.277 1 60.66 193 GLU A C 1
ATOM 1450 O O . GLU A 1 193 ? -10.008 -22.891 -4.289 1 60.66 193 GLU A O 1
ATOM 1455 N N . VAL A 1 194 ? -10.445 -25.125 -4.57 1 53.12 194 VAL A N 1
ATOM 1456 C CA . VAL A 1 194 ? -11.891 -24.984 -4.691 1 53.12 194 VAL A CA 1
ATOM 1457 C C . VAL A 1 194 ? -12.492 -24.641 -3.328 1 53.12 194 VAL A C 1
ATOM 1459 O O . VAL A 1 194 ? -12.164 -25.281 -2.322 1 53.12 194 VAL A O 1
ATOM 1462 N N . PRO A 1 195 ? -13.188 -23.484 -3.238 1 52.25 195 PRO A N 1
ATOM 1463 C CA . PRO A 1 195 ? -13.836 -23.219 -1.951 1 52.25 195 PRO A CA 1
ATOM 1464 C C . PRO A 1 195 ? -14.672 -24.391 -1.456 1 52.25 195 PRO A C 1
ATOM 1466 O O . PRO A 1 195 ? -15.25 -25.125 -2.262 1 52.25 195 PRO A O 1
ATOM 1469 N N . GLU A 1 196 ? -14.484 -24.844 -0.222 1 48.16 196 GLU A N 1
ATOM 1470 C CA . GLU A 1 196 ? -15.352 -25.875 0.369 1 48.16 196 GLU A CA 1
ATOM 1471 C C . GLU A 1 196 ? -16.797 -25.406 0.411 1 48.16 196 GLU A C 1
ATOM 1473 O O . GLU A 1 196 ? -17.078 -24.25 0.735 1 48.16 196 GLU A O 1
ATOM 1478 N N . GLN A 1 197 ? -17.641 -25.922 -0.358 1 41.12 197 GLN A N 1
ATOM 1479 C CA . GLN A 1 197 ? -19.062 -25.688 -0.154 1 41.12 197 GLN A CA 1
ATOM 1480 C C . GLN A 1 197 ? -19.469 -25.953 1.295 1 41.12 197 GLN A C 1
ATOM 1482 O O . GLN A 1 197 ? -19.047 -26.938 1.89 1 41.12 197 GLN A O 1
ATOM 1487 N N . ARG A 1 198 ? -19.578 -24.969 2.09 1 39.22 198 ARG A N 1
ATOM 1488 C CA . ARG A 1 198 ? -20.219 -25.234 3.377 1 39.22 198 ARG A CA 1
ATOM 1489 C C . ARG A 1 198 ? -21.438 -26.125 3.205 1 39.22 198 ARG A C 1
ATOM 1491 O O . ARG A 1 198 ? -22.391 -25.75 2.533 1 39.22 198 ARG A O 1
ATOM 1498 N N . SER A 1 199 ? -21.312 -27.391 3.039 1 36.22 199 SER A N 1
ATOM 1499 C CA . SER A 1 199 ? -22.469 -28.281 3.104 1 36.22 199 SER A CA 1
ATOM 1500 C C . SER A 1 199 ? -23.297 -28.031 4.359 1 36.22 199 SER A C 1
ATOM 1502 O O . SER A 1 199 ? -22.766 -28 5.469 1 36.22 199 SER A O 1
ATOM 1504 N N . GLU A 1 200 ? -24.297 -27.266 4.277 1 34.53 200 GLU A N 1
ATOM 1505 C CA . GLU A 1 200 ? -25.344 -27.391 5.297 1 34.53 200 GLU A CA 1
ATOM 1506 C C . GLU A 1 200 ? -25.734 -28.859 5.512 1 34.53 200 GLU A C 1
ATOM 1508 O O . GLU A 1 200 ? -26.234 -29.5 4.598 1 34.53 200 GLU A O 1
ATOM 1513 N N . LYS A 1 201 ? -24.984 -29.688 6.227 1 34.5 201 LYS A N 1
ATOM 1514 C CA . LYS A 1 201 ? -25.547 -30.938 6.715 1 34.5 201 LYS A CA 1
ATOM 1515 C C . LYS A 1 201 ? -26.875 -30.703 7.43 1 34.5 201 LYS A C 1
ATOM 1517 O O . LYS A 1 201 ? -26.922 -29.984 8.43 1 34.5 201 LYS A O 1
ATOM 1522 N N . ASN A 1 202 ? -27.953 -30.562 6.73 1 33.88 202 ASN A N 1
ATOM 1523 C CA . ASN A 1 202 ? -29.281 -30.781 7.281 1 33.88 202 ASN A CA 1
ATOM 1524 C C . ASN A 1 202 ? -29.359 -32.094 8.062 1 33.88 202 ASN A C 1
ATOM 1526 O O . ASN A 1 202 ? -29.141 -33.188 7.492 1 33.88 202 ASN A O 1
ATOM 1530 N N . SER A 1 203 ? -28.75 -32.188 9.242 1 34.06 203 SER A N 1
ATOM 1531 C CA . SER A 1 203 ? -29.172 -33.281 10.133 1 34.06 203 SER A CA 1
ATOM 1532 C C . SER A 1 203 ? -30.703 -33.344 10.234 1 34.06 203 SER A C 1
ATOM 1534 O O . SER A 1 203 ? -31.328 -32.406 10.719 1 34.06 203 SER A O 1
ATOM 1536 N N . ALA A 1 204 ? -31.391 -33.906 9.266 1 31.45 204 ALA A N 1
ATOM 1537 C CA . ALA A 1 204 ? -32.719 -34.438 9.477 1 31.45 204 ALA A CA 1
ATOM 1538 C C . ALA A 1 204 ? -32.781 -35.375 10.68 1 31.45 204 ALA A C 1
ATOM 1540 O O . ALA A 1 204 ? -32.156 -36.438 10.656 1 31.45 204 ALA A O 1
ATOM 1541 N N . ILE A 1 205 ? -32.719 -34.844 11.883 1 31.14 205 ILE A N 1
ATOM 1542 C CA . ILE A 1 205 ? -33.281 -35.594 13.016 1 31.14 205 ILE A CA 1
ATOM 1543 C C . ILE A 1 205 ? -34.656 -36.094 12.672 1 31.14 205 ILE A C 1
ATOM 1545 O O . ILE A 1 205 ? -35.562 -35.281 12.406 1 31.14 205 ILE A O 1
ATOM 1549 N N . GLN A 1 206 ? -34.781 -37.25 11.977 1 28.05 206 GLN A N 1
ATOM 1550 C CA . GLN A 1 206 ? -35.938 -38.094 12.25 1 28.05 206 GLN A CA 1
ATOM 1551 C C . GLN A 1 206 ? -35.938 -38.594 13.688 1 28.05 206 GLN A C 1
ATOM 1553 O O . GLN A 1 206 ? -34.875 -38.875 14.25 1 28.05 206 GLN A O 1
ATOM 1558 N N . MET B 1 1 ? -55.344 -46.125 1.865 1 30.25 1 MET B N 1
ATOM 1559 C CA . MET B 1 1 ? -54.75 -44.781 1.722 1 30.25 1 MET B CA 1
ATOM 1560 C C . MET B 1 1 ? -53.281 -44.906 1.32 1 30.25 1 MET B C 1
ATOM 1562 O O . MET B 1 1 ? -52.5 -45.594 1.973 1 30.25 1 MET B O 1
ATOM 1566 N N . ALA B 1 2 ? -53 -44.594 0.022 1 41.12 2 ALA B N 1
ATOM 1567 C CA . ALA B 1 2 ? -51.719 -44.812 -0.643 1 41.12 2 ALA B CA 1
ATOM 1568 C C . ALA B 1 2 ? -50.594 -44.031 0.039 1 41.12 2 ALA B C 1
ATOM 1570 O O . ALA B 1 2 ? -50.812 -42.906 0.511 1 41.12 2 ALA B O 1
ATOM 1571 N N . PRO B 1 3 ? -49.531 -44.719 0.5 1 38.31 3 PRO B N 1
ATOM 1572 C CA . PRO B 1 3 ? -48.438 -44.094 1.252 1 38.31 3 PRO B CA 1
ATOM 1573 C C . PRO B 1 3 ? -47.844 -42.875 0.53 1 38.31 3 PRO B C 1
ATOM 1575 O O . PRO B 1 3 ? -47.781 -42.844 -0.702 1 38.31 3 PRO B O 1
ATOM 1578 N N . ASN B 1 4 ? -48.094 -41.594 0.945 1 36.62 4 ASN B N 1
ATOM 1579 C CA . ASN B 1 4 ? -47.531 -40.344 0.452 1 36.62 4 ASN B CA 1
ATOM 1580 C C . ASN B 1 4 ? -46.031 -40.469 0.258 1 36.62 4 ASN B C 1
ATOM 1582 O O . ASN B 1 4 ? -45.281 -40.688 1.219 1 36.62 4 ASN B O 1
ATOM 1586 N N . GLN B 1 5 ? -45.562 -40.938 -0.903 1 30.45 5 GLN B N 1
ATOM 1587 C CA . GLN B 1 5 ? -44.188 -40.969 -1.329 1 30.45 5 GLN B CA 1
ATOM 1588 C C . GLN B 1 5 ? -43.531 -39.625 -1.104 1 30.45 5 GLN B C 1
ATOM 1590 O O . GLN B 1 5 ? -43.938 -38.594 -1.662 1 30.45 5 GLN B O 1
ATOM 1595 N N . GLU B 1 6 ? -43.031 -39.312 0.093 1 34.41 6 GLU B N 1
ATOM 1596 C CA . GLU B 1 6 ? -42.188 -38.188 0.383 1 34.41 6 GLU B CA 1
ATOM 1597 C C . GLU B 1 6 ? -41.156 -37.969 -0.715 1 34.41 6 GLU B C 1
ATOM 1599 O O . GLU B 1 6 ? -40.344 -38.875 -0.999 1 34.41 6 GLU B O 1
ATOM 1604 N N . VAL B 1 7 ? -41.469 -37.312 -1.816 1 31.83 7 VAL B N 1
ATOM 1605 C CA . VAL B 1 7 ? -40.531 -36.875 -2.857 1 31.83 7 VAL B CA 1
ATOM 1606 C C . VAL B 1 7 ? -39.344 -36.188 -2.223 1 31.83 7 VAL B C 1
ATOM 1608 O O . VAL B 1 7 ? -39.469 -35.188 -1.54 1 31.83 7 VAL B O 1
ATOM 1611 N N . ALA B 1 8 ? -38.375 -36.969 -1.812 1 32.09 8 ALA B N 1
ATOM 1612 C CA . ALA B 1 8 ? -37.031 -36.469 -1.479 1 32.09 8 ALA B CA 1
ATOM 1613 C C . ALA B 1 8 ? -36.531 -35.469 -2.529 1 32.09 8 ALA B C 1
ATOM 1615 O O . ALA B 1 8 ? -36.219 -35.875 -3.66 1 32.09 8 ALA B O 1
ATOM 1616 N N . THR B 1 9 ? -37.188 -34.344 -2.682 1 30.47 9 THR B N 1
ATOM 1617 C CA . THR B 1 9 ? -36.562 -33.344 -3.531 1 30.47 9 THR B CA 1
ATOM 1618 C C . THR B 1 9 ? -35.094 -33.156 -3.16 1 30.47 9 THR B C 1
ATOM 1620 O O . THR B 1 9 ? -34.781 -32.688 -2.055 1 30.47 9 THR B O 1
ATOM 1623 N N . VAL B 1 10 ? -34.281 -34.031 -3.551 1 28.23 10 VAL B N 1
ATOM 1624 C CA . VAL B 1 10 ? -32.844 -33.844 -3.488 1 28.23 10 VAL B CA 1
ATOM 1625 C C . VAL B 1 10 ? -32.469 -32.469 -4.07 1 28.23 10 VAL B C 1
ATOM 1627 O O . VAL B 1 10 ? -32.781 -32.188 -5.223 1 28.23 10 VAL B O 1
ATOM 1630 N N . TYR B 1 11 ? -32.656 -31.469 -3.307 1 28.56 11 TYR B N 1
ATOM 1631 C CA . TYR B 1 11 ? -32.031 -30.219 -3.734 1 28.56 11 TYR B CA 1
ATOM 1632 C C . TYR B 1 11 ? -30.609 -30.469 -4.211 1 28.56 11 TYR B C 1
ATOM 1634 O O . TYR B 1 11 ? -29.797 -31.047 -3.484 1 28.56 11 TYR B O 1
ATOM 1642 N N . ALA B 1 12 ? -30.438 -30.953 -5.438 1 29.41 12 ALA B N 1
ATOM 1643 C CA . ALA B 1 12 ? -29.156 -30.938 -6.113 1 29.41 12 ALA B CA 1
ATOM 1644 C C . ALA B 1 12 ? -28.391 -29.656 -5.797 1 29.41 12 ALA B C 1
ATOM 1646 O O . ALA B 1 12 ? -28.906 -28.547 -5.992 1 29.41 12 ALA B O 1
ATOM 1647 N N . ALA B 1 13 ? -27.688 -29.672 -4.766 1 31.23 13 ALA B N 1
ATOM 1648 C CA . ALA B 1 13 ? -26.656 -28.656 -4.594 1 31.23 13 ALA B CA 1
ATOM 1649 C C . ALA B 1 13 ? -26.031 -28.281 -5.938 1 31.23 13 ALA B C 1
ATOM 1651 O O . ALA B 1 13 ? -25.484 -29.125 -6.641 1 31.23 13 ALA B O 1
ATOM 1652 N N . GLU B 1 14 ? -26.734 -27.562 -6.758 1 31.11 14 GLU B N 1
ATOM 1653 C CA . GLU B 1 14 ? -26.062 -26.984 -7.918 1 31.11 14 GLU B CA 1
ATOM 1654 C C . GLU B 1 14 ? -24.609 -26.641 -7.602 1 31.11 14 GLU B C 1
ATOM 1656 O O . GLU B 1 14 ? -24.328 -25.891 -6.668 1 31.11 14 GLU B O 1
ATOM 1661 N N . SER B 1 15 ? -23.672 -27.562 -7.629 1 34.88 15 SER B N 1
ATOM 1662 C CA . SER B 1 15 ? -22.25 -27.312 -7.801 1 34.88 15 SER B CA 1
ATOM 1663 C C . SER B 1 15 ? -21.984 -26.078 -8.641 1 34.88 15 SER B C 1
ATOM 1665 O O . SER B 1 15 ? -22.406 -26 -9.797 1 34.88 15 SER B O 1
ATOM 1667 N N . VAL B 1 16 ? -22.375 -24.984 -8.242 1 34.59 16 VAL B N 1
ATOM 1668 C CA . VAL B 1 16 ? -21.875 -23.875 -9.055 1 34.59 16 VAL B CA 1
ATOM 1669 C C . VAL B 1 16 ? -20.469 -24.188 -9.562 1 34.59 16 VAL B C 1
ATOM 1671 O O . VAL B 1 16 ? -19.547 -24.391 -8.773 1 34.59 16 VAL B O 1
ATOM 1674 N N . ALA B 1 17 ? -20.266 -24.984 -10.531 1 37.75 17 ALA B N 1
ATOM 1675 C CA . ALA B 1 17 ? -19.062 -25.172 -11.344 1 37.75 17 ALA B CA 1
ATOM 1676 C C . ALA B 1 17 ? -18.25 -23.891 -11.438 1 37.75 17 ALA B C 1
ATOM 1678 O O . ALA B 1 17 ? -18.625 -22.953 -12.164 1 37.75 17 ALA B O 1
ATOM 1679 N N . MET B 1 18 ? -17.875 -23.266 -10.367 1 43.72 18 MET B N 1
ATOM 1680 C CA . MET B 1 18 ? -16.922 -22.172 -10.586 1 43.72 18 MET B CA 1
ATOM 1681 C C . MET B 1 18 ? -15.812 -22.594 -11.539 1 43.72 18 MET B C 1
ATOM 1683 O O . MET B 1 18 ? -15.344 -23.734 -11.484 1 43.72 18 MET B O 1
ATOM 1687 N N . ASP B 1 19 ? -15.773 -22.094 -12.68 1 47 19 ASP B N 1
ATOM 1688 C CA . ASP B 1 19 ? -14.664 -22.266 -13.617 1 47 19 ASP B CA 1
ATOM 1689 C C . ASP B 1 19 ? -13.32 -22.219 -12.898 1 47 19 ASP B C 1
ATOM 1691 O O . ASP B 1 19 ? -13.156 -21.453 -11.945 1 47 19 ASP B O 1
ATOM 1695 N N . ASP B 1 20 ? -12.555 -23.344 -12.883 1 51.72 20 ASP B N 1
ATOM 1696 C CA . ASP B 1 20 ? -11.188 -23.484 -12.383 1 51.72 20 ASP B CA 1
ATOM 1697 C C . ASP B 1 20 ? -10.461 -22.141 -12.406 1 51.72 20 ASP B C 1
ATOM 1699 O O . ASP B 1 20 ? -9.57 -21.891 -11.586 1 51.72 20 ASP B O 1
ATOM 1703 N N . SER B 1 21 ? -10.898 -21.328 -13.414 1 52.16 21 SER B N 1
ATOM 1704 C CA . SER B 1 21 ? -10.211 -20.047 -13.594 1 52.16 21 SER B CA 1
ATOM 1705 C C . SER B 1 21 ? -10.492 -19.109 -12.43 1 52.16 21 SER B C 1
ATOM 1707 O O . SER B 1 21 ? -9.711 -18.188 -12.172 1 52.16 21 SER B O 1
ATOM 1709 N N . ALA B 1 22 ? -11.586 -19.375 -11.711 1 56.19 22 ALA B N 1
ATOM 1710 C CA . ALA B 1 22 ? -11.961 -18.438 -10.664 1 56.19 22 ALA B CA 1
ATOM 1711 C C . ALA B 1 22 ? -11.219 -18.734 -9.359 1 56.19 22 ALA B C 1
ATOM 1713 O O . ALA B 1 22 ? -11.258 -17.938 -8.422 1 56.19 22 ALA B O 1
ATOM 1714 N N . LEU B 1 23 ? -10.43 -19.766 -9.398 1 72.56 23 LEU B N 1
ATOM 1715 C CA . LEU B 1 23 ? -9.875 -20.219 -8.133 1 72.56 23 LEU B CA 1
ATOM 1716 C C . LEU B 1 23 ? -8.617 -19.422 -7.773 1 72.56 23 LEU B C 1
ATOM 1718 O O . LEU B 1 23 ? -8.25 -19.344 -6.598 1 72.56 23 LEU B O 1
ATOM 1722 N N . LYS B 1 24 ? -8.133 -18.781 -8.805 1 87.38 24 LYS B N 1
ATOM 1723 C CA . LYS B 1 24 ? -6.969 -17.938 -8.57 1 87.38 24 LYS B CA 1
ATOM 1724 C C . LYS B 1 24 ? -7.25 -16.5 -8.961 1 87.38 24 LYS B C 1
ATOM 1726 O O . LYS B 1 24 ? -8.094 -16.234 -9.828 1 87.38 24 LYS B O 1
ATOM 1731 N N . PRO B 1 25 ? -6.664 -15.625 -8.289 1 93.81 25 PRO B N 1
ATOM 1732 C CA . PRO B 1 25 ? -6.895 -14.234 -8.688 1 93.81 25 PRO B CA 1
ATOM 1733 C C . PRO B 1 25 ? -6.559 -13.984 -10.156 1 93.81 25 PRO B C 1
ATOM 1735 O O . PRO B 1 25 ? -5.562 -14.5 -10.664 1 93.81 25 PRO B O 1
ATOM 1738 N N . ALA B 1 26 ? -7.406 -13.258 -10.883 1 93.75 26 ALA B N 1
ATOM 1739 C CA . ALA B 1 26 ? -7.113 -12.773 -12.234 1 93.75 26 ALA B CA 1
ATOM 1740 C C . ALA B 1 26 ? -5.934 -11.812 -12.227 1 93.75 26 ALA B C 1
ATOM 1742 O O . ALA B 1 26 ? -5.555 -11.289 -11.172 1 93.75 26 ALA B O 1
ATOM 1743 N N . LYS B 1 27 ? -5.371 -11.594 -13.43 1 96.44 27 LYS B N 1
ATOM 1744 C CA . LYS B 1 27 ? -4.367 -10.547 -13.57 1 96.44 27 LYS B CA 1
ATOM 1745 C C . LYS B 1 27 ? -4.914 -9.195 -13.125 1 96.44 27 LYS B C 1
ATOM 1747 O O . LYS B 1 27 ? -6.004 -8.789 -13.547 1 96.44 27 LYS B O 1
ATOM 1752 N N . ARG B 1 28 ? -4.109 -8.516 -12.305 1 97.81 28 ARG B N 1
ATOM 1753 C CA . ARG B 1 28 ? -4.645 -7.27 -11.766 1 97.81 28 ARG B CA 1
ATOM 1754 C C . ARG B 1 28 ? -3.525 -6.375 -11.234 1 97.81 28 ARG B C 1
ATOM 1756 O O . ARG B 1 28 ? -2.463 -6.863 -10.852 1 97.81 28 ARG B O 1
ATOM 1763 N N . GLY B 1 29 ? -3.742 -5.098 -11.32 1 98.19 29 GLY B N 1
ATOM 1764 C CA . GLY B 1 29 ? -3.014 -4.086 -10.578 1 98.19 29 GLY B CA 1
ATOM 1765 C C . GLY B 1 29 ? -3.904 -3.258 -9.664 1 98.19 29 GLY B C 1
ATOM 1766 O O . GLY B 1 29 ? -5.125 -3.227 -9.844 1 98.19 29 GLY B O 1
ATOM 1767 N N . GLY B 1 30 ? -3.295 -2.625 -8.633 1 98.5 30 GLY B N 1
ATOM 1768 C CA . GLY B 1 30 ? -4.043 -1.744 -7.75 1 98.5 30 GLY B CA 1
ATOM 1769 C C . GLY B 1 30 ? -4.816 -2.488 -6.68 1 98.5 30 GLY B C 1
ATOM 1770 O O . GLY B 1 30 ? -5.711 -1.924 -6.043 1 98.5 30 GLY B O 1
ATOM 1771 N N . ALA B 1 31 ? -4.531 -3.816 -6.492 1 98.81 31 ALA B N 1
ATOM 1772 C CA . ALA B 1 31 ? -5.09 -4.586 -5.383 1 98.81 31 ALA B CA 1
ATOM 1773 C C . ALA B 1 31 ? -4.285 -4.371 -4.105 1 98.81 31 ALA B C 1
ATOM 1775 O O . ALA B 1 31 ? -3.248 -3.705 -4.121 1 98.81 31 ALA B O 1
ATOM 1776 N N . THR B 1 32 ? -4.805 -4.875 -3.01 1 98.88 32 THR B N 1
ATOM 1777 C CA . THR B 1 32 ? -4.066 -4.82 -1.755 1 98.88 32 THR B CA 1
ATOM 1778 C C . THR B 1 32 ? -3.83 -6.227 -1.205 1 98.88 32 THR B C 1
ATOM 1780 O O . THR B 1 32 ? -4.633 -7.133 -1.438 1 98.88 32 THR B O 1
ATOM 1783 N N . LEU B 1 33 ? -2.723 -6.422 -0.53 1 98.38 33 LEU B N 1
ATOM 1784 C CA . LEU B 1 33 ? -2.428 -7.562 0.329 1 98.38 33 LEU B CA 1
ATOM 1785 C C . LEU B 1 33 ? -2.471 -7.164 1.8 1 98.38 33 LEU B C 1
ATOM 1787 O O . LEU B 1 33 ? -1.87 -6.16 2.193 1 98.38 33 LEU B O 1
ATOM 1791 N N . THR B 1 34 ? -3.174 -7.902 2.527 1 97.75 34 THR B N 1
ATOM 1792 C CA . THR B 1 34 ? -3.242 -7.645 3.961 1 97.75 34 THR B CA 1
ATOM 1793 C C . THR B 1 34 ? -3.141 -8.945 4.75 1 97.75 34 THR B C 1
ATOM 1795 O O . THR B 1 34 ? -3.875 -9.898 4.484 1 97.75 34 THR B O 1
ATOM 1798 N N . GLN B 1 35 ? -2.213 -9.016 5.641 1 95.31 35 GLN B N 1
ATOM 1799 C CA . GLN B 1 35 ? -2.119 -10.164 6.539 1 95.31 35 GLN B CA 1
ATOM 1800 C C . GLN B 1 35 ? -2.941 -9.938 7.805 1 95.31 35 GLN B C 1
ATOM 1802 O O . GLN B 1 35 ? -2.873 -8.867 8.414 1 95.31 35 GLN B O 1
ATOM 1807 N N . VAL B 1 36 ? -3.68 -10.891 8.148 1 94.25 36 VAL B N 1
ATOM 1808 C CA . VAL B 1 36 ? -4.477 -10.797 9.359 1 94.25 36 VAL B CA 1
ATOM 1809 C C . VAL B 1 36 ? -3.973 -11.812 10.391 1 94.25 36 VAL B C 1
ATOM 1811 O O . VAL B 1 36 ? -4.016 -13.023 10.148 1 94.25 36 VAL B O 1
ATOM 1814 N N . GLY B 1 37 ? -3.57 -11.297 11.57 1 84.69 37 GLY B N 1
ATOM 1815 C CA . GLY B 1 37 ? -3.004 -12.125 12.625 1 84.69 37 GLY B CA 1
ATOM 1816 C C . GLY B 1 37 ? -1.587 -12.578 12.328 1 84.69 37 GLY B C 1
ATOM 1817 O O . GLY B 1 37 ? -1.177 -12.625 11.164 1 84.69 37 GLY B O 1
ATOM 1818 N N . GLU B 1 38 ? -0.892 -12.828 13.453 1 72.88 38 GLU B N 1
ATOM 1819 C CA . GLU B 1 38 ? 0.461 -13.352 13.297 1 72.88 38 GLU B CA 1
ATOM 1820 C C . GLU B 1 38 ? 0.442 -14.758 12.695 1 72.88 38 GLU B C 1
ATOM 1822 O O . GLU B 1 38 ? -0.163 -15.672 13.258 1 72.88 38 GLU B O 1
ATOM 1827 N N . GLY B 1 39 ? 1.039 -14.852 11.562 1 68.75 39 GLY B N 1
ATOM 1828 C CA . GLY B 1 39 ? 1.057 -16.141 10.898 1 68.75 39 GLY B CA 1
ATOM 1829 C C . GLY B 1 39 ? -0.258 -16.484 10.227 1 68.75 39 GLY B C 1
ATOM 1830 O O . GLY B 1 39 ? -0.485 -17.641 9.852 1 68.75 39 GLY B O 1
ATOM 1831 N N . GLY B 1 40 ? -1.029 -15.508 10.188 1 81.19 40 GLY B N 1
ATOM 1832 C CA . GLY B 1 40 ? -2.354 -15.773 9.648 1 81.19 40 GLY B CA 1
ATOM 1833 C C . GLY B 1 40 ? -2.414 -15.688 8.133 1 81.19 40 GLY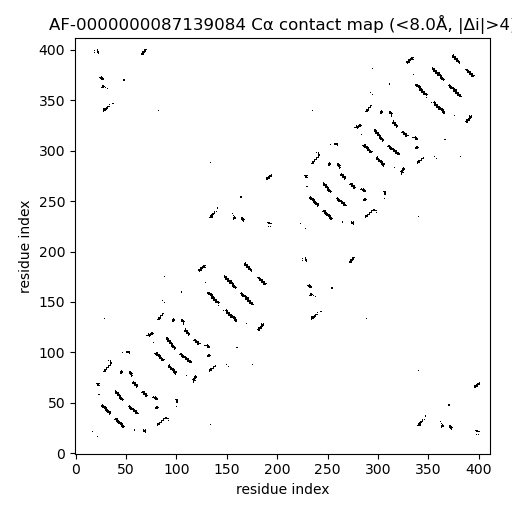 B C 1
ATOM 1834 O O . GLY B 1 40 ? -1.384 -15.766 7.461 1 81.19 40 GLY B O 1
ATOM 1835 N N . LEU B 1 41 ? -3.633 -15.727 7.617 1 90.5 41 LEU B N 1
ATOM 1836 C CA . LEU B 1 41 ? -3.918 -15.711 6.184 1 90.5 41 LEU B CA 1
ATOM 1837 C C . LEU B 1 41 ? -3.652 -14.328 5.594 1 90.5 41 LEU B C 1
ATOM 1839 O O . LEU B 1 41 ? -3.695 -13.32 6.309 1 90.5 41 LEU B O 1
ATOM 1843 N N . ILE B 1 42 ? -3.291 -14.359 4.391 1 95.56 42 ILE B N 1
ATOM 1844 C CA . ILE B 1 42 ? -3.086 -13.141 3.615 1 95.56 42 ILE B CA 1
ATOM 1845 C C . ILE B 1 42 ? -4.254 -12.945 2.65 1 95.56 42 ILE B C 1
ATOM 1847 O O . ILE B 1 42 ? -4.602 -13.852 1.893 1 95.56 42 ILE B O 1
ATOM 1851 N N . TYR B 1 43 ? -4.797 -11.766 2.678 1 97.31 43 TYR B N 1
ATOM 1852 C CA . TYR B 1 43 ? -5.969 -11.469 1.862 1 97.31 43 TYR B CA 1
ATOM 1853 C C . TYR B 1 43 ? -5.609 -10.539 0.71 1 97.31 43 TYR B C 1
ATOM 1855 O O . TYR B 1 43 ? -4.996 -9.484 0.921 1 97.31 43 TYR B O 1
ATOM 1863 N N . LEU B 1 44 ? -5.926 -10.953 -0.479 1 98.06 44 LEU B N 1
ATOM 1864 C CA . LEU B 1 44 ? -5.875 -10.117 -1.678 1 98.06 44 LEU B CA 1
ATOM 1865 C C . LEU B 1 44 ? -7.25 -9.539 -1.997 1 98.06 44 LEU B C 1
ATOM 1867 O O . LEU B 1 44 ? -8.211 -10.289 -2.186 1 98.06 44 LEU B O 1
ATOM 1871 N N . ILE B 1 45 ? -7.34 -8.234 -2.088 1 98.75 45 ILE B N 1
ATOM 1872 C CA . ILE B 1 45 ? -8.641 -7.598 -2.264 1 98.75 45 ILE B CA 1
ATOM 1873 C C . ILE B 1 45 ? -8.586 -6.629 -3.443 1 98.75 45 ILE B C 1
ATOM 1875 O O . ILE B 1 45 ? -7.668 -5.816 -3.545 1 98.75 45 ILE B O 1
ATOM 1879 N N . GLY B 1 46 ? -9.578 -6.73 -4.305 1 98.62 46 GLY B N 1
ATOM 1880 C CA . GLY B 1 46 ? -9.828 -5.738 -5.34 1 98.62 46 GLY B CA 1
ATOM 1881 C C . GLY B 1 46 ? -8.797 -5.758 -6.449 1 98.62 46 GLY B C 1
ATOM 1882 O O . GLY B 1 46 ? -8.281 -6.816 -6.809 1 98.62 46 GLY B O 1
ATOM 1883 N N . GLY B 1 47 ? -8.594 -4.609 -7.098 1 98.56 47 GLY B N 1
ATOM 1884 C CA . GLY B 1 47 ? -7.719 -4.445 -8.25 1 98.56 47 GLY B CA 1
ATOM 1885 C C . GLY B 1 47 ? -8.477 -4.293 -9.555 1 98.56 47 GLY B C 1
ATOM 1886 O O . GLY B 1 47 ? -9.703 -4.277 -9.562 1 98.56 47 GLY B O 1
ATOM 1887 N N . ALA B 1 48 ? -7.652 -4.062 -10.492 1 97.88 48 ALA B N 1
ATOM 1888 C CA . ALA B 1 48 ? -8.188 -3.945 -11.844 1 97.88 48 ALA B CA 1
ATOM 1889 C C . ALA B 1 48 ? -7.203 -4.488 -12.875 1 97.88 48 ALA B C 1
ATOM 1891 O O . ALA B 1 48 ? -6.008 -4.613 -12.594 1 97.88 48 ALA B O 1
ATOM 1892 N N . ASN B 1 49 ? -7.758 -4.855 -13.961 1 94.06 49 ASN B N 1
ATOM 1893 C CA . ASN B 1 49 ? -6.871 -5.254 -15.047 1 94.06 49 ASN B CA 1
ATOM 1894 C C . ASN B 1 49 ? -6.867 -4.223 -16.172 1 94.06 49 ASN B C 1
ATOM 1896 O O . ASN B 1 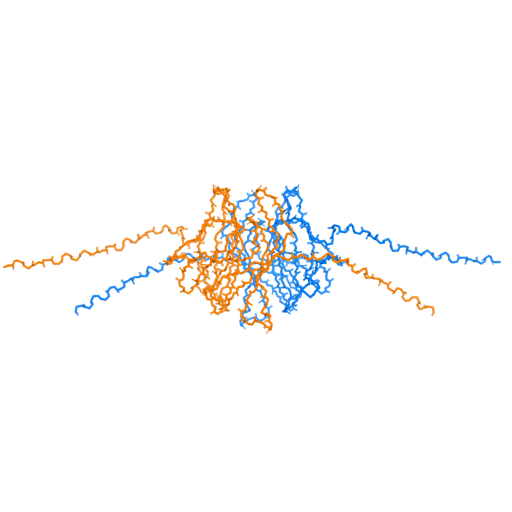49 ? -7.504 -3.172 -16.062 1 94.06 49 ASN B O 1
ATOM 1900 N N . ARG B 1 50 ? -6.094 -4.453 -17.188 1 90.75 50 ARG B N 1
ATOM 1901 C CA . ARG B 1 50 ? -5.914 -3.471 -18.25 1 90.75 50 ARG B CA 1
ATOM 1902 C C . ARG B 1 50 ? -7.031 -3.574 -19.281 1 90.75 50 ARG B C 1
ATOM 1904 O O . ARG B 1 50 ? -7.145 -2.725 -20.172 1 90.75 50 ARG B O 1
ATOM 1911 N N . GLU B 1 51 ? -7.793 -4.57 -19.125 1 90.19 51 GLU B N 1
ATOM 1912 C CA . GLU B 1 51 ? -8.93 -4.734 -20.016 1 90.19 51 GLU B CA 1
ATOM 1913 C C . GLU B 1 51 ? -10.125 -3.916 -19.547 1 90.19 51 GLU B C 1
ATOM 1915 O O . GLU B 1 51 ? -11.188 -3.947 -20.172 1 90.19 51 GLU B O 1
ATOM 1920 N N . GLY B 1 52 ? -9.992 -3.273 -18.547 1 90.31 52 GLY B N 1
ATOM 1921 C CA . GLY B 1 52 ? -11.023 -2.363 -18.078 1 90.31 52 GLY B CA 1
ATOM 1922 C C . GLY B 1 52 ? -11.922 -2.971 -17.016 1 90.31 52 GLY B C 1
ATOM 1923 O O . GLY B 1 52 ? -12.977 -2.42 -16.688 1 90.31 52 GLY B O 1
ATOM 1924 N N . ALA B 1 53 ? -11.523 -4.043 -16.469 1 93.19 53 ALA B N 1
ATOM 1925 C CA . ALA B 1 53 ? -12.305 -4.668 -15.398 1 93.19 53 ALA B CA 1
ATOM 1926 C C . ALA B 1 53 ? -11.711 -4.344 -14.031 1 93.19 53 ALA B C 1
ATOM 1928 O O . ALA B 1 53 ? -10.492 -4.406 -13.844 1 93.19 53 ALA B O 1
ATOM 1929 N N . SER B 1 54 ? -12.625 -3.914 -13.117 1 97.31 54 SER B N 1
ATOM 1930 C CA . SER B 1 54 ? -12.273 -3.822 -11.703 1 97.31 54 SER B CA 1
ATOM 1931 C C . SER B 1 54 ? -12.828 -5.004 -10.922 1 97.31 54 SER B C 1
ATOM 1933 O O . SER B 1 54 ? -13.828 -5.605 -11.312 1 97.31 54 SER B O 1
ATOM 1935 N N . PHE B 1 55 ? -12.164 -5.309 -9.867 1 97.44 55 PHE B N 1
ATOM 1936 C CA . PHE B 1 55 ? -12.539 -6.457 -9.047 1 97.44 55 PHE B CA 1
ATOM 1937 C C . PHE B 1 55 ? -12.938 -6.012 -7.645 1 97.44 55 PHE B C 1
ATOM 1939 O O . PHE B 1 55 ? -12.367 -5.07 -7.098 1 97.44 55 PHE B O 1
ATOM 1946 N N . GLY B 1 56 ? -13.914 -6.598 -7.074 1 97.94 56 GLY B N 1
ATOM 1947 C CA . GLY B 1 56 ? -14.289 -6.441 -5.676 1 97.94 56 GLY B CA 1
ATOM 1948 C C . GLY B 1 56 ? -14.141 -7.723 -4.875 1 97.94 56 GLY B C 1
ATOM 1949 O O . GLY B 1 56 ? -14.609 -7.809 -3.738 1 97.94 56 GLY B O 1
ATOM 1950 N N . ASP B 1 57 ? -13.531 -8.734 -5.48 1 96.81 57 ASP B N 1
ATOM 1951 C CA . ASP B 1 57 ? -13.43 -10.062 -4.875 1 96.81 57 ASP B CA 1
ATOM 1952 C C . ASP B 1 57 ? -12.344 -10.094 -3.803 1 96.81 57 ASP B C 1
ATOM 1954 O O . ASP B 1 57 ? -11.547 -9.156 -3.688 1 96.81 57 ASP B O 1
ATOM 1958 N N . VAL B 1 58 ? -12.43 -11.094 -2.998 1 97.06 58 VAL B N 1
ATOM 1959 C CA . VAL B 1 58 ? -11.461 -11.406 -1.951 1 97.06 58 VAL B CA 1
ATOM 1960 C C . VAL B 1 58 ? -10.891 -12.805 -2.176 1 97.06 58 VAL B C 1
ATOM 1962 O O . VAL B 1 58 ? -11.641 -13.766 -2.383 1 97.06 58 VAL B O 1
ATOM 1965 N N . HIS B 1 59 ? -9.609 -12.867 -2.197 1 95.88 59 HIS B N 1
ATOM 1966 C CA . HIS B 1 59 ? -8.898 -14.141 -2.164 1 95.88 59 HIS B CA 1
ATOM 1967 C C . HIS B 1 59 ? -8.016 -14.242 -0.929 1 95.88 59 HIS B C 1
ATOM 1969 O O . HIS B 1 59 ? -7.527 -13.234 -0.42 1 95.88 59 HIS B O 1
ATOM 1975 N N . CYS B 1 60 ? -7.871 -15.367 -0.449 1 93.94 60 CYS B N 1
ATOM 1976 C CA . CYS B 1 60 ? -6.918 -15.547 0.642 1 93.94 60 CYS B CA 1
ATOM 1977 C C . CYS B 1 60 ? -5.852 -16.578 0.267 1 93.94 60 CYS B C 1
ATOM 1979 O O . CYS B 1 60 ? -6.141 -17.547 -0.425 1 93.94 60 CYS B O 1
ATOM 1981 N N . PHE B 1 61 ? -4.637 -16.281 0.665 1 92.31 61 PHE B N 1
ATOM 1982 C CA . PHE B 1 61 ? -3.494 -17.156 0.438 1 92.31 61 PHE B CA 1
ATOM 1983 C C . PHE B 1 61 ? -3.045 -17.812 1.74 1 92.31 61 PHE B C 1
ATOM 1985 O O . PHE B 1 61 ? -2.865 -17.125 2.752 1 92.31 61 PHE B O 1
ATOM 1992 N N . ASP B 1 62 ? -2.889 -19.125 1.607 1 83.31 62 ASP B N 1
ATOM 1993 C CA . ASP B 1 62 ? -2.385 -19.922 2.723 1 83.31 62 ASP B CA 1
ATOM 1994 C C . ASP B 1 62 ? -0.974 -20.422 2.439 1 83.31 62 ASP B C 1
ATOM 1996 O O . ASP B 1 62 ? -0.764 -21.203 1.505 1 83.31 62 ASP B O 1
ATOM 2000 N N . PHE B 1 63 ? -0.044 -20.047 3.293 1 82.5 63 PHE B N 1
ATOM 2001 C CA . PHE B 1 63 ? 1.341 -20.422 3.053 1 82.5 63 PHE B CA 1
ATOM 2002 C C . PHE B 1 63 ? 1.538 -21.922 3.309 1 82.5 63 PHE B C 1
ATOM 2004 O O . PHE B 1 63 ? 2.471 -22.531 2.779 1 82.5 63 PHE B O 1
ATOM 2011 N N . GLU B 1 64 ? 0.727 -22.438 4.16 1 80.5 64 GLU B N 1
ATOM 2012 C CA . GLU B 1 64 ? 0.849 -23.859 4.438 1 80.5 64 GLU B CA 1
ATOM 2013 C C . GLU B 1 64 ? 0.453 -24.703 3.223 1 80.5 64 GLU B C 1
ATOM 2015 O O . GLU B 1 64 ? 1.165 -25.625 2.844 1 80.5 64 GLU B O 1
ATOM 2020 N N . THR B 1 65 ? -0.619 -24.328 2.6 1 79.75 65 THR B N 1
ATOM 2021 C CA . THR B 1 65 ? -1.101 -25.094 1.45 1 79.75 65 THR B CA 1
ATOM 2022 C C . THR B 1 65 ? -0.557 -24.5 0.15 1 79.75 65 THR B C 1
ATOM 2024 O O . THR B 1 65 ? -0.639 -25.125 -0.905 1 79.75 65 THR B O 1
ATOM 2027 N N . ARG B 1 66 ? -0.018 -23.312 0.28 1 83.38 66 ARG B N 1
ATOM 2028 C CA . ARG B 1 66 ? 0.485 -22.594 -0.882 1 83.38 66 ARG B CA 1
ATOM 2029 C C . ARG B 1 66 ? -0.585 -22.484 -1.964 1 83.38 66 ARG B C 1
ATOM 2031 O O . ARG B 1 66 ? -0.322 -22.766 -3.135 1 83.38 66 ARG B O 1
ATOM 2038 N N . ALA B 1 67 ? -1.715 -22.109 -1.581 1 87.88 67 ALA B N 1
ATOM 2039 C CA . ALA B 1 67 ? -2.852 -22.031 -2.494 1 87.88 67 ALA B CA 1
ATOM 2040 C C . ALA B 1 67 ? -3.67 -20.766 -2.234 1 87.88 67 ALA B C 1
ATOM 2042 O O . ALA B 1 67 ? -3.758 -20.297 -1.097 1 87.88 67 ALA B O 1
ATOM 2043 N N . TRP B 1 68 ? -4.242 -20.312 -3.373 1 92.88 68 TRP B N 1
ATOM 2044 C CA . TRP B 1 68 ? -5.254 -19.266 -3.277 1 92.88 68 TRP B CA 1
ATOM 2045 C C . TRP B 1 68 ? -6.637 -19.875 -3.037 1 92.88 68 TRP B C 1
ATOM 2047 O O . TRP B 1 68 ? -6.977 -20.906 -3.611 1 92.88 68 TRP B O 1
ATOM 2057 N N . LYS B 1 69 ? -7.34 -19.172 -2.234 1 90.19 69 LYS B N 1
ATOM 2058 C CA . LYS B 1 69 ? -8.75 -19.516 -2.039 1 90.19 69 LYS B CA 1
ATOM 2059 C C . LYS B 1 69 ? -9.641 -18.312 -2.322 1 90.19 69 LYS B C 1
ATOM 2061 O O . LYS B 1 69 ? -9.391 -17.203 -1.824 1 90.19 69 LYS B O 1
ATOM 2066 N N . PHE B 1 70 ? -10.594 -18.609 -3.17 1 93.06 70 PHE B N 1
ATOM 2067 C CA . PHE B 1 70 ? -11.617 -17.594 -3.389 1 93.06 70 PHE B CA 1
ATOM 2068 C C . PHE B 1 70 ? -12.57 -17.516 -2.199 1 93.06 70 PHE B C 1
ATOM 2070 O O . PHE B 1 70 ? -13.133 -18.531 -1.783 1 93.06 70 PHE B O 1
ATOM 2077 N N . VAL B 1 71 ? -12.766 -16.312 -1.674 1 93.56 71 VAL B N 1
ATOM 2078 C CA . VAL B 1 71 ? -13.625 -16.141 -0.511 1 93.56 71 VAL B CA 1
ATOM 2079 C C . VAL B 1 71 ? -15.016 -15.68 -0.961 1 93.56 71 VAL B C 1
ATOM 2081 O O . VAL B 1 71 ? -15.148 -14.641 -1.611 1 93.56 71 VAL B O 1
ATOM 2084 N N . ILE B 1 72 ? -15.961 -16.422 -0.565 1 92.81 72 ILE B N 1
ATOM 2085 C CA . ILE B 1 72 ? -17.344 -16 -0.776 1 92.81 72 ILE B CA 1
ATOM 2086 C C . ILE B 1 72 ? -17.891 -15.352 0.493 1 92.81 72 ILE B C 1
ATOM 2088 O O . ILE B 1 72 ? -18.094 -16.016 1.504 1 92.81 72 ILE B O 1
ATOM 2092 N N . PRO B 1 73 ? -18.094 -14.07 0.384 1 95.62 73 PRO B N 1
ATOM 2093 C CA . PRO B 1 73 ? -18.594 -13.422 1.599 1 95.62 73 PRO B CA 1
ATOM 2094 C C . PRO B 1 73 ? -19.969 -13.945 2.025 1 95.62 73 PRO B C 1
ATOM 2096 O O . PRO B 1 73 ? -20.812 -14.227 1.178 1 95.62 73 PRO B O 1
ATOM 2099 N N . SER B 1 74 ? -20.156 -14.07 3.318 1 96.88 74 SER B N 1
ATOM 2100 C CA . SER B 1 74 ? -21.422 -14.516 3.877 1 96.88 74 SER B CA 1
ATOM 2101 C C . SER B 1 74 ? -22.484 -13.422 3.783 1 96.88 74 SER B C 1
ATOM 2103 O O . SER B 1 74 ? -23.672 -13.711 3.729 1 96.88 74 SER B O 1
ATOM 2105 N N . SER B 1 75 ? -22.094 -12.219 3.818 1 97.62 75 SER B N 1
ATOM 2106 C CA . SER B 1 75 ? -22.969 -11.062 3.654 1 97.62 75 SER B CA 1
ATOM 2107 C C . SER B 1 75 ? -22.203 -9.844 3.164 1 97.62 75 SER B C 1
ATOM 2109 O O . SER B 1 75 ? -21 -9.719 3.412 1 97.62 75 SER B O 1
ATOM 2111 N N . GLY B 1 76 ? -22.922 -9 2.432 1 97.94 76 GLY B N 1
ATOM 2112 C CA . GLY B 1 76 ? -22.312 -7.785 1.911 1 97.94 76 GLY B CA 1
ATOM 2113 C C . GLY B 1 76 ? -21.344 -8.039 0.773 1 97.94 76 GLY B C 1
ATOM 2114 O O . GLY B 1 76 ? -21.109 -9.195 0.392 1 97.94 76 GLY B O 1
ATOM 2115 N N . SER B 1 77 ? -20.875 -6.988 0.219 1 98.19 77 SER B N 1
ATOM 2116 C CA . SER B 1 77 ? -19.891 -7.043 -0.858 1 98.19 77 SER B CA 1
ATOM 2117 C C . SER B 1 77 ? -19.094 -5.742 -0.952 1 98.19 77 SER B C 1
ATOM 2119 O O . SER B 1 77 ? -19.484 -4.727 -0.369 1 98.19 77 SER B O 1
ATOM 2121 N N . LEU B 1 78 ? -17.984 -5.848 -1.587 1 98.69 78 LEU B N 1
ATOM 2122 C CA . LEU B 1 78 ? -17.203 -4.66 -1.909 1 98.69 78 LEU B CA 1
ATOM 2123 C C . LEU B 1 78 ? -17.422 -4.25 -3.363 1 98.69 78 LEU B C 1
ATOM 2125 O O . LEU B 1 78 ? -17.266 -5.066 -4.273 1 98.69 78 LEU B O 1
ATOM 2129 N N . SER B 1 79 ? -17.781 -2.988 -3.559 1 98.5 79 SER B N 1
ATOM 2130 C CA . SER B 1 79 ? -17.812 -2.494 -4.93 1 98.5 79 SER B CA 1
ATOM 2131 C C . SER B 1 79 ? -16.453 -2.65 -5.609 1 98.5 79 SER B C 1
ATOM 2133 O O . SER B 1 79 ? -15.422 -2.361 -5.012 1 98.5 79 SER B O 1
ATOM 2135 N N . PRO B 1 80 ? -16.469 -3.148 -6.863 1 98.62 80 PRO B N 1
ATOM 2136 C CA . PRO B 1 80 ? -15.188 -3.273 -7.559 1 98.62 80 PRO B CA 1
ATOM 2137 C C . PRO B 1 80 ? -14.383 -1.978 -7.547 1 98.62 80 PRO B C 1
ATOM 2139 O O . PRO B 1 80 ? -14.938 -0.895 -7.738 1 98.62 80 PRO B O 1
ATOM 2142 N N . ARG B 1 81 ? -13.023 -2.117 -7.301 1 98.75 81 ARG B N 1
ATOM 2143 C CA . ARG B 1 81 ? -12.195 -0.922 -7.191 1 98.75 81 ARG B CA 1
ATOM 2144 C C . ARG B 1 81 ? -10.711 -1.277 -7.23 1 98.75 81 ARG B C 1
ATOM 2146 O O . ARG B 1 81 ? -10.336 -2.416 -6.945 1 98.75 81 ARG B O 1
ATOM 2153 N N . SER B 1 82 ? -9.953 -0.367 -7.613 1 98.62 82 SER B N 1
ATOM 2154 C CA . SER B 1 82 ? -8.5 -0.424 -7.57 1 98.62 82 SER B CA 1
ATOM 2155 C C . SER B 1 82 ? -7.91 0.848 -6.965 1 98.62 82 SER B C 1
ATOM 2157 O O . SER B 1 82 ? -8.594 1.87 -6.875 1 98.62 82 SER B O 1
ATOM 2159 N N . GLY B 1 83 ? -6.68 0.746 -6.496 1 98.56 83 GLY B N 1
ATOM 2160 C CA . GLY B 1 83 ? -6.016 1.917 -5.945 1 98.56 83 GLY B CA 1
ATOM 2161 C C . GLY B 1 83 ? -6.559 2.326 -4.59 1 98.56 83 GLY B C 1
ATOM 2162 O O . GLY B 1 83 ? -6.395 3.473 -4.168 1 98.56 83 GLY B O 1
ATOM 2163 N N . HIS B 1 84 ? -7.301 1.429 -3.93 1 98.88 84 HIS B N 1
ATOM 2164 C CA . HIS B 1 84 ? -7.727 1.623 -2.547 1 98.88 84 HIS B CA 1
ATOM 2165 C C . HIS B 1 84 ? -6.613 1.253 -1.573 1 98.88 84 HIS B C 1
ATOM 2167 O O . HIS B 1 84 ? -5.59 0.696 -1.976 1 98.88 84 HIS B O 1
ATOM 2173 N N . SER B 1 85 ? -6.762 1.638 -0.344 1 98.88 85 SER B N 1
ATOM 2174 C CA . SER B 1 85 ? -5.879 1.16 0.714 1 98.88 85 SER B CA 1
ATOM 2175 C C . SER B 1 85 ? -6.59 0.154 1.614 1 98.88 85 SER B C 1
ATOM 2177 O O . SER B 1 85 ? -7.82 0.102 1.646 1 98.88 85 SER B O 1
ATOM 2179 N N . ALA B 1 86 ? -5.832 -0.63 2.258 1 98.88 86 ALA B N 1
ATOM 2180 C CA . ALA B 1 86 ? -6.34 -1.626 3.197 1 98.88 86 ALA B CA 1
ATOM 2181 C C . ALA B 1 86 ? -5.379 -1.818 4.367 1 98.88 86 ALA B C 1
ATOM 2183 O O . ALA B 1 86 ? -4.168 -1.935 4.172 1 98.88 86 ALA B O 1
ATOM 2184 N N . VAL B 1 87 ? -5.902 -1.82 5.59 1 97.75 87 VAL B N 1
ATOM 2185 C CA . VAL B 1 87 ? -5.113 -2.133 6.773 1 97.75 87 VAL B CA 1
ATOM 2186 C C . VAL B 1 87 ? -5.859 -3.143 7.645 1 97.75 87 VAL B C 1
ATOM 2188 O O . VAL B 1 87 ? -7.094 -3.182 7.637 1 97.75 87 VAL B O 1
ATOM 2191 N N . ALA B 1 88 ? -5.086 -3.893 8.375 1 96.38 88 ALA B N 1
ATOM 2192 C CA . ALA B 1 88 ? -5.664 -4.855 9.305 1 96.38 88 ALA B CA 1
ATOM 2193 C C . ALA B 1 88 ? -5.711 -4.285 10.719 1 96.38 88 ALA B C 1
ATOM 2195 O O . ALA B 1 88 ? -4.715 -3.746 11.211 1 96.38 88 ALA B O 1
ATOM 2196 N N . ILE B 1 89 ? -6.82 -4.383 11.344 1 94.19 89 ILE B N 1
ATOM 2197 C CA . ILE B 1 89 ? -7.012 -4.105 12.766 1 94.19 89 ILE B CA 1
ATOM 2198 C C . ILE B 1 89 ? -7.77 -5.262 13.422 1 94.19 89 ILE B C 1
ATOM 2200 O O . ILE B 1 89 ? -8.961 -5.453 13.164 1 94.19 89 ILE B O 1
ATOM 2204 N N . GLY B 1 90 ? -7.031 -5.977 14.281 1 91.94 90 GLY B N 1
ATOM 2205 C CA . GLY B 1 90 ? -7.609 -7.215 14.773 1 91.94 90 GLY B CA 1
ATOM 2206 C C . GLY B 1 90 ? -7.926 -8.203 13.664 1 91.94 90 GLY B C 1
ATOM 2207 O O . GLY B 1 90 ? -7.059 -8.523 12.852 1 91.94 90 GLY B O 1
ATOM 2208 N N . SER B 1 91 ? -9.156 -8.727 13.68 1 94.12 91 SER B N 1
ATOM 2209 C CA . SER B 1 91 ? -9.555 -9.711 12.68 1 94.12 91 SER B CA 1
ATOM 2210 C C . SER B 1 91 ? -10.258 -9.047 11.5 1 94.12 91 SER B C 1
ATOM 2212 O O . SER B 1 91 ? -10.883 -9.719 10.68 1 94.12 91 SER B O 1
ATOM 2214 N N . LYS B 1 92 ? -10.109 -7.738 11.43 1 95.69 92 LYS B N 1
ATOM 2215 C CA . LYS B 1 92 ? -10.844 -7.016 10.391 1 95.69 92 LYS B CA 1
ATOM 2216 C C . LYS B 1 92 ? -9.891 -6.285 9.453 1 95.69 92 LYS B C 1
ATOM 2218 O O . LYS B 1 92 ? -8.797 -5.887 9.859 1 95.69 92 LYS B O 1
ATOM 2223 N N . ILE B 1 93 ? -10.312 -6.164 8.203 1 97.62 93 ILE B N 1
ATOM 2224 C CA . ILE B 1 93 ? -9.594 -5.383 7.203 1 97.62 93 ILE B CA 1
ATOM 2225 C C . ILE B 1 93 ? -10.406 -4.137 6.848 1 97.62 93 ILE B C 1
ATOM 2227 O O . ILE B 1 93 ? -11.57 -4.242 6.438 1 97.62 93 ILE B O 1
ATOM 2231 N N . TYR B 1 94 ? -9.844 -2.969 7.051 1 98.31 94 TYR B N 1
ATOM 2232 C CA . TYR B 1 94 ? -10.461 -1.692 6.711 1 98.31 94 TYR B CA 1
ATOM 2233 C C . TYR B 1 94 ? -9.984 -1.197 5.352 1 98.31 94 TYR B C 1
ATOM 2235 O O . TYR B 1 94 ? -8.797 -0.94 5.16 1 98.31 94 TYR B O 1
ATOM 2243 N N . VAL B 1 95 ? -10.898 -1.084 4.414 1 98.88 95 VAL B N 1
ATOM 2244 C CA . VAL B 1 95 ? -10.633 -0.671 3.039 1 98.88 95 VAL B CA 1
ATOM 2245 C C . VAL B 1 95 ? -11.148 0.75 2.816 1 98.88 95 VAL B C 1
ATOM 2247 O O . VAL B 1 95 ? -12.312 1.045 3.09 1 98.88 95 VAL B O 1
ATOM 2250 N N . PHE B 1 96 ? -10.297 1.611 2.283 1 98.94 96 PHE B N 1
ATOM 2251 C CA . PHE B 1 96 ? -10.695 2.996 2.057 1 98.94 96 PHE B CA 1
ATOM 2252 C C . PHE B 1 96 ? -10.43 3.406 0.614 1 98.94 96 PHE B C 1
ATOM 2254 O O . PHE B 1 96 ? -9.367 3.111 0.065 1 98.94 96 PHE B O 1
ATOM 2261 N N . GLY B 1 97 ? -11.375 4.137 0.029 1 98.81 97 GLY B N 1
ATOM 2262 C CA . GLY B 1 97 ? -11.188 4.781 -1.263 1 98.81 97 GLY B CA 1
ATOM 2263 C C . GLY B 1 97 ? -11.117 3.797 -2.414 1 98.81 97 GLY B C 1
ATOM 2264 O O . GLY B 1 97 ? -11.688 2.707 -2.344 1 98.81 97 GLY B O 1
ATOM 2265 N N . GLY B 1 98 ? -10.523 4.25 -3.508 1 98.69 98 GLY B N 1
ATOM 2266 C CA . GLY B 1 98 ? -10.375 3.453 -4.715 1 98.69 98 GLY B CA 1
ATOM 2267 C C . GLY B 1 98 ? -11.148 4.012 -5.895 1 98.69 98 GLY B C 1
ATOM 2268 O O . GLY B 1 98 ? -11.867 5.004 -5.758 1 98.69 98 GLY B O 1
ATOM 2269 N N . PHE B 1 99 ? -10.906 3.326 -6.965 1 98.19 99 PHE B N 1
ATOM 2270 C CA . PHE B 1 99 ? -11.477 3.752 -8.242 1 98.19 99 PHE B CA 1
ATOM 2271 C C . PHE B 1 99 ? -12.008 2.557 -9.023 1 98.19 99 PHE B C 1
ATOM 2273 O O . PHE B 1 99 ? -11.32 1.541 -9.156 1 98.19 99 PHE B O 1
ATOM 2280 N N . ASP B 1 100 ? -13.219 2.674 -9.43 1 98 100 ASP B N 1
ATOM 2281 C CA . ASP B 1 100 ? -13.781 1.701 -10.359 1 98 100 ASP B CA 1
ATOM 2282 C C . ASP B 1 100 ? -13.578 2.148 -11.805 1 98 100 ASP B C 1
ATOM 2284 O O . ASP B 1 100 ? -14.289 3.031 -12.289 1 98 100 ASP B O 1
ATOM 2288 N N . VAL B 1 101 ? -12.734 1.463 -12.43 1 94.5 101 VAL B N 1
ATOM 2289 C CA . VAL B 1 101 ? -12.367 1.847 -13.789 1 94.5 101 VAL B CA 1
ATOM 2290 C C . VAL B 1 101 ? -13.57 1.69 -14.711 1 94.5 101 VAL B C 1
ATOM 2292 O O . VAL B 1 101 ? -13.836 2.555 -15.555 1 94.5 101 VAL B O 1
ATOM 2295 N N . ALA B 1 102 ? -14.242 0.609 -14.57 1 93 102 ALA B N 1
ATOM 2296 C CA . ALA B 1 102 ? -15.391 0.327 -15.438 1 93 102 ALA B CA 1
ATOM 2297 C C . ALA B 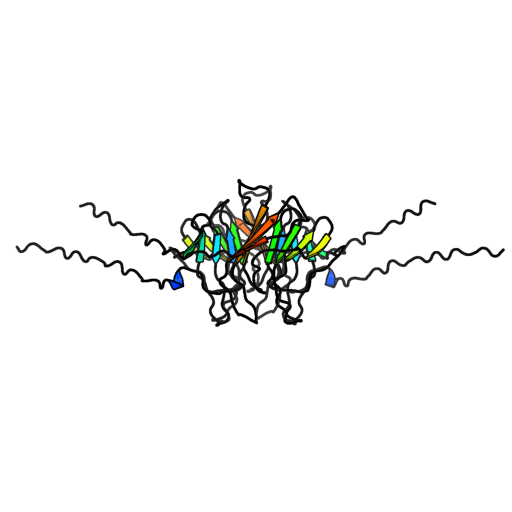1 102 ? -16.484 1.361 -15.234 1 93 102 ALA B C 1
ATOM 2299 O O . ALA B 1 102 ? -17.078 1.852 -16.203 1 93 102 ALA B O 1
ATOM 2300 N N . ALA B 1 103 ? -16.734 1.714 -14.023 1 94.31 103 ALA B N 1
ATOM 2301 C CA . ALA B 1 103 ? -17.828 2.635 -13.703 1 94.31 103 ALA B CA 1
ATOM 2302 C C . ALA B 1 103 ? -17.359 4.086 -13.781 1 94.31 103 ALA B C 1
ATOM 2304 O O . ALA B 1 103 ? -18.172 5.008 -13.812 1 94.31 103 ALA B O 1
ATOM 2305 N N . GLY B 1 104 ? -16.062 4.301 -13.789 1 93.75 104 GLY B N 1
ATOM 2306 C CA . GLY B 1 104 ? -15.531 5.652 -13.727 1 93.75 104 GLY B CA 1
ATOM 2307 C C . GLY B 1 104 ? -15.852 6.363 -12.43 1 93.75 104 GLY B C 1
ATOM 2308 O O . GLY B 1 104 ? -16.125 7.566 -12.422 1 93.75 104 GLY B O 1
ATOM 2309 N N . ALA B 1 105 ? -15.922 5.629 -11.336 1 95.44 105 ALA B N 1
ATOM 2310 C CA . ALA B 1 105 ? -16.312 6.168 -10.031 1 95.44 105 ALA B CA 1
ATOM 2311 C C . ALA B 1 105 ? -15.164 6.082 -9.031 1 95.44 105 ALA B C 1
ATOM 2313 O O . ALA B 1 105 ? -14.516 5.039 -8.914 1 95.44 105 ALA B O 1
ATOM 2314 N N . THR B 1 106 ? -14.891 7.199 -8.359 1 97.81 106 THR B N 1
ATOM 2315 C CA . THR B 1 106 ? -13.938 7.227 -7.258 1 97.81 106 THR B CA 1
ATOM 2316 C C . THR B 1 106 ? -14.672 7.203 -5.918 1 97.81 106 THR B C 1
ATOM 2318 O O . THR B 1 106 ? -15.688 7.871 -5.75 1 97.81 106 THR B O 1
ATOM 2321 N N . PHE B 1 107 ? -14.133 6.5 -4.941 1 98.31 107 PHE B N 1
ATOM 2322 C CA . PHE B 1 107 ? -14.828 6.266 -3.684 1 98.31 107 PHE B CA 1
ATOM 2323 C C . PHE B 1 107 ? -14.125 6.984 -2.535 1 98.31 107 PHE B C 1
ATOM 2325 O O . PHE B 1 107 ? -12.93 7.258 -2.605 1 98.31 107 PHE B O 1
ATOM 2332 N N . ASN B 1 108 ? -14.867 7.301 -1.492 1 98.44 108 ASN B N 1
ATOM 2333 C CA . ASN B 1 108 ? -14.305 7.754 -0.226 1 98.44 108 ASN B CA 1
ATOM 2334 C C . ASN B 1 108 ? -14.906 7.008 0.958 1 98.44 108 ASN B C 1
ATOM 2336 O O . ASN B 1 108 ? -14.844 7.48 2.094 1 98.44 108 ASN B O 1
ATOM 2340 N N . ASP B 1 109 ? -15.57 5.895 0.7 1 98.62 109 ASP B N 1
ATOM 2341 C CA . ASP B 1 109 ? -16.172 5.09 1.762 1 98.62 109 ASP B CA 1
ATOM 2342 C C . ASP B 1 109 ? -15.102 4.258 2.477 1 98.62 109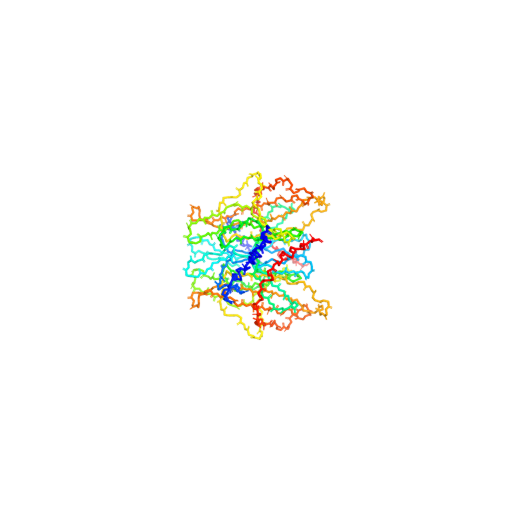 ASP B C 1
ATOM 2344 O O . ASP B 1 109 ? -13.984 4.102 1.979 1 98.62 109 ASP B O 1
ATOM 2348 N N . VAL B 1 110 ? -15.469 3.863 3.691 1 98.69 110 VAL B N 1
ATOM 2349 C CA . VAL B 1 110 ? -14.719 2.865 4.441 1 98.69 110 VAL B CA 1
ATOM 2350 C C . VAL B 1 110 ? -15.523 1.574 4.543 1 98.69 110 VAL B C 1
ATOM 2352 O O . VAL B 1 110 ? -16.609 1.557 5.141 1 98.69 110 VAL B O 1
ATOM 2355 N N . ASN B 1 111 ? -15.031 0.563 3.93 1 98.69 111 ASN B N 1
ATOM 2356 C CA . ASN B 1 111 ? -15.625 -0.766 4.02 1 98.69 111 ASN B CA 1
ATOM 2357 C C . ASN B 1 111 ? -14.789 -1.697 4.891 1 98.69 111 ASN B C 1
ATOM 2359 O O . ASN B 1 111 ? -13.555 -1.639 4.859 1 98.69 111 ASN B O 1
ATOM 2363 N N . VAL B 1 112 ? -15.469 -2.533 5.598 1 97.81 112 VAL B N 1
ATOM 2364 C CA . VAL B 1 112 ? -14.789 -3.42 6.539 1 97.81 112 VAL B CA 1
ATOM 2365 C C . VAL B 1 112 ? -15.086 -4.875 6.184 1 97.81 112 VAL B C 1
ATOM 2367 O O . VAL B 1 112 ? -16.25 -5.246 5.973 1 97.81 112 VAL B O 1
ATOM 2370 N N . PHE B 1 113 ? -14.078 -5.621 6.062 1 97.81 113 PHE B N 1
ATOM 2371 C CA . PHE B 1 113 ? -14.195 -7.066 5.926 1 97.81 113 PHE B CA 1
ATOM 2372 C C . PHE B 1 113 ? -13.867 -7.766 7.242 1 97.81 113 PHE B C 1
ATOM 2374 O O . PHE B 1 113 ? -12.742 -7.676 7.734 1 97.81 113 PHE B O 1
ATOM 2381 N N . ASP B 1 114 ? -14.82 -8.469 7.793 1 96.38 114 ASP B N 1
ATOM 2382 C CA . ASP B 1 114 ? -14.594 -9.289 8.977 1 96.38 114 ASP B CA 1
ATOM 2383 C C . ASP B 1 114 ? -14.117 -10.688 8.594 1 96.38 114 ASP B C 1
ATOM 2385 O O . ASP B 1 114 ? -14.875 -11.469 8.016 1 96.38 114 ASP B O 1
ATOM 2389 N N . THR B 1 115 ? -12.93 -11.016 8.945 1 95.62 115 THR B N 1
ATOM 2390 C CA . THR B 1 115 ? -12.344 -12.266 8.484 1 95.62 115 THR B CA 1
ATOM 2391 C C . THR B 1 115 ? -12.859 -13.445 9.305 1 95.62 115 THR B C 1
ATOM 2393 O O . THR B 1 115 ? -12.672 -14.602 8.922 1 95.62 115 THR B O 1
ATOM 2396 N N . ARG B 1 116 ? -13.469 -13.188 10.383 1 94.12 116 ARG B N 1
ATOM 2397 C CA . ARG B 1 116 ? -14.055 -14.258 11.18 1 94.12 116 ARG B CA 1
ATOM 2398 C C . ARG B 1 116 ? -15.391 -14.703 10.602 1 94.12 116 ARG B C 1
ATOM 2400 O O . ARG B 1 116 ? -15.672 -15.898 10.516 1 94.12 116 ARG B O 1
ATOM 2407 N N . THR B 1 117 ? -16.172 -13.742 10.18 1 95.5 117 THR B N 1
ATOM 2408 C CA . THR B 1 117 ? -17.5 -14.047 9.656 1 95.5 117 THR B CA 1
ATOM 2409 C C . THR B 1 117 ? -17.5 -14.031 8.133 1 95.5 117 THR B C 1
ATOM 2411 O O . THR B 1 117 ? -18.5 -14.383 7.504 1 95.5 117 THR B O 1
ATOM 2414 N N . LEU B 1 118 ? -16.391 -13.625 7.559 1 96.31 118 LEU B N 1
ATOM 2415 C CA . LEU B 1 118 ? -16.266 -13.484 6.109 1 96.31 118 LEU B CA 1
ATOM 2416 C C . LEU B 1 118 ? -17.391 -12.633 5.543 1 96.31 118 LEU B C 1
ATOM 2418 O O . LEU B 1 118 ? -18.094 -13.062 4.617 1 96.31 118 LEU B O 1
ATOM 2422 N N . SER B 1 119 ? -17.453 -11.445 6.035 1 97.81 119 SER B N 1
ATOM 2423 C CA . SER B 1 119 ? -18.547 -10.555 5.641 1 97.81 119 SER B CA 1
ATOM 2424 C C . SER B 1 119 ? -18.047 -9.117 5.496 1 97.81 119 SER B C 1
ATOM 2426 O O . SER B 1 119 ? -17.031 -8.742 6.094 1 97.81 119 SER B O 1
ATOM 2428 N N . TRP B 1 120 ? -18.797 -8.383 4.672 1 98.25 120 TRP B N 1
ATOM 2429 C CA . TRP B 1 120 ? -18.531 -6.969 4.434 1 98.25 120 TRP B CA 1
ATOM 2430 C C . TRP B 1 120 ? -19.594 -6.09 5.078 1 98.25 120 TRP B C 1
ATOM 2432 O O . TRP B 1 120 ? -20.781 -6.422 5.055 1 98.25 120 TRP B O 1
ATOM 2442 N N . TYR B 1 121 ? -19.172 -4.98 5.523 1 96.88 121 TYR B N 1
ATOM 2443 C CA . TYR B 1 121 ? -20.109 -3.893 5.797 1 96.88 121 TYR B CA 1
ATOM 2444 C C . TYR B 1 121 ? -19.438 -2.539 5.586 1 96.88 121 TYR B C 1
ATOM 2446 O O . TYR B 1 121 ? -18.219 -2.422 5.672 1 96.88 121 TYR B O 1
ATOM 2454 N N . GLU B 1 122 ? -20.234 -1.587 5.27 1 97.38 122 GLU B N 1
ATOM 2455 C CA . GLU B 1 122 ? -19.734 -0.216 5.191 1 97.38 122 GLU B CA 1
ATOM 2456 C C . GLU B 1 122 ? -19.75 0.455 6.562 1 97.38 122 GLU B C 1
ATOM 2458 O O . GLU B 1 122 ? -20.781 0.501 7.227 1 97.38 122 GLU B O 1
ATOM 2463 N N . ALA B 1 123 ? -18.672 0.975 6.969 1 96.88 123 ALA B N 1
ATOM 2464 C CA . ALA B 1 123 ? -18.578 1.589 8.289 1 96.88 123 ALA B CA 1
ATOM 2465 C C . ALA B 1 123 ? -19.266 2.951 8.312 1 96.88 123 ALA B C 1
ATOM 2467 O O . ALA B 1 123 ? -19.172 3.713 7.348 1 96.88 123 ALA B O 1
ATOM 2468 N N . ALA B 1 124 ? -19.844 3.203 9.469 1 96.38 124 ALA B N 1
ATOM 2469 C CA . ALA B 1 124 ? -20.266 4.582 9.711 1 96.38 124 ALA B CA 1
ATOM 2470 C C . ALA B 1 124 ? -19.078 5.457 10.078 1 96.38 124 ALA B C 1
ATOM 2472 O O . ALA B 1 124 ? -18.203 5.047 10.859 1 96.38 124 ALA B O 1
ATOM 2473 N N . VAL B 1 125 ? -19.062 6.609 9.453 1 97 125 VAL B N 1
ATOM 2474 C CA . VAL B 1 125 ? -17.922 7.484 9.711 1 97 125 VAL B CA 1
ATOM 2475 C C . VAL B 1 125 ? -18.422 8.875 10.102 1 97 125 VAL B C 1
ATOM 2477 O O . VAL B 1 125 ? -19.516 9.281 9.711 1 97 125 VAL B O 1
ATOM 2480 N N . GLU B 1 126 ? -17.609 9.5 10.961 1 97.06 126 GLU B N 1
ATOM 2481 C CA . GLU B 1 126 ? -17.812 10.891 11.344 1 97.06 126 GLU B CA 1
ATOM 2482 C C . GLU B 1 126 ? -16.547 11.719 11.148 1 97.06 126 GLU B C 1
ATOM 2484 O O . GLU B 1 126 ? -15.5 11.18 10.789 1 97.06 126 GLU B O 1
ATOM 2489 N N . GLY B 1 127 ? -16.703 13.062 11.227 1 97.25 127 GLY B N 1
ATOM 2490 C CA . GLY B 1 127 ? -15.578 13.969 11.094 1 97.25 127 GLY B CA 1
ATOM 2491 C C . GLY B 1 127 ? -15.391 14.477 9.672 1 97.25 127 GLY B C 1
ATOM 2492 O O . GLY B 1 127 ? -16.312 14.398 8.852 1 97.25 127 GLY B O 1
ATOM 2493 N N . GLU B 1 128 ? -14.258 15.109 9.414 1 96.25 128 GLU B N 1
ATOM 2494 C CA . GLU B 1 128 ? -13.922 15.633 8.094 1 96.25 128 GLU B CA 1
ATOM 2495 C C . GLU B 1 128 ? -13.398 14.531 7.18 1 96.25 128 GLU B C 1
ATOM 2497 O O . GLU B 1 128 ? -12.203 14.234 7.184 1 96.25 128 GLU B O 1
ATOM 2502 N N . GLU B 1 129 ? -14.195 14.055 6.375 1 97.19 129 GLU B N 1
ATOM 2503 C CA . GLU B 1 129 ? -13.844 12.914 5.523 1 97.19 129 GLU B CA 1
ATOM 2504 C C . GLU B 1 129 ? -13.023 13.359 4.316 1 97.19 129 GLU B C 1
ATOM 2506 O O . GLU B 1 129 ? -13.297 14.414 3.729 1 97.19 129 GLU B O 1
ATOM 2511 N N . PRO B 1 130 ? -12.055 12.562 3.992 1 97.94 130 PRO B N 1
ATOM 2512 C CA . PRO B 1 130 ? -11.383 12.859 2.725 1 97.94 130 PRO B CA 1
ATOM 2513 C C . PRO B 1 130 ? -12.336 12.812 1.529 1 97.94 130 PRO B C 1
ATOM 2515 O O . PRO B 1 130 ? -13.281 12.023 1.523 1 97.94 130 PRO B O 1
ATOM 2518 N N . ARG B 1 131 ? -12.094 13.625 0.514 1 97.56 131 ARG B N 1
ATOM 2519 C CA . ARG B 1 131 ? -12.781 13.484 -0.767 1 97.56 131 ARG B CA 1
ATOM 2520 C C . ARG B 1 131 ? -12.453 12.148 -1.425 1 97.56 131 ARG B C 1
ATOM 2522 O O . ARG B 1 131 ? -11.43 11.531 -1.107 1 97.56 131 ARG B O 1
ATOM 2529 N N . PRO B 1 132 ? -13.297 11.734 -2.363 1 98.31 132 PRO B N 1
ATOM 2530 C CA . PRO B 1 132 ? -12.977 10.508 -3.094 1 98.31 132 PRO B CA 1
ATOM 2531 C C . PRO B 1 132 ? -11.57 10.523 -3.689 1 98.31 132 PRO B C 1
ATOM 2533 O O . PRO B 1 132 ? -11.141 11.547 -4.227 1 98.31 132 PRO B O 1
ATOM 2536 N N . ARG B 1 133 ? -10.891 9.398 -3.58 1 98.5 133 ARG B N 1
ATOM 2537 C CA . ARG B 1 133 ? -9.508 9.344 -4.035 1 98.5 133 ARG B CA 1
ATOM 2538 C C . ARG B 1 133 ? -9.062 7.902 -4.266 1 98.5 133 ARG B C 1
ATOM 2540 O O . ARG B 1 133 ? -9.617 6.973 -3.672 1 98.5 133 ARG B O 1
ATOM 2547 N N . ASN B 1 134 ? -8.172 7.711 -5.105 1 98.44 134 ASN B N 1
ATOM 2548 C CA . ASN B 1 134 ? -7.41 6.48 -5.293 1 98.44 134 ASN B CA 1
ATOM 2549 C C . ASN B 1 134 ? -5.906 6.746 -5.305 1 98.44 134 ASN B C 1
ATOM 2551 O O . ASN B 1 134 ? -5.477 7.898 -5.266 1 98.44 134 ASN B O 1
ATOM 2555 N N . ALA B 1 135 ? -5.141 5.668 -5.188 1 98.31 135 ALA B N 1
ATOM 2556 C CA . ALA B 1 135 ? -3.684 5.746 -5.234 1 98.31 135 ALA B CA 1
ATOM 2557 C C . ALA B 1 135 ? -3.143 6.582 -4.078 1 98.31 135 ALA B C 1
ATOM 2559 O O . ALA B 1 135 ? -2.146 7.293 -4.234 1 98.31 135 ALA B O 1
ATOM 2560 N N . HIS B 1 136 ? -3.879 6.645 -2.979 1 98.81 136 HIS B N 1
ATOM 2561 C CA . HIS B 1 136 ? -3.363 7.238 -1.751 1 98.81 136 HIS B CA 1
ATOM 2562 C C . HIS B 1 136 ? -2.52 6.238 -0.966 1 98.81 136 HIS B C 1
ATOM 2564 O O . HIS B 1 136 ? -2.625 5.031 -1.179 1 98.81 136 HIS B O 1
ATOM 2570 N N . ALA B 1 137 ? -1.635 6.738 -0.148 1 98.75 137 ALA B N 1
ATOM 2571 C CA . ALA B 1 137 ? -0.838 5.91 0.753 1 98.75 137 ALA B CA 1
ATOM 2572 C C . ALA B 1 137 ? -1.502 5.793 2.123 1 98.75 137 ALA B C 1
ATOM 2574 O O . ALA B 1 137 ? -2.09 6.758 2.617 1 98.75 137 ALA B O 1
ATOM 2575 N N . ALA B 1 138 ? -1.365 4.633 2.727 1 98.75 138 ALA B N 1
ATOM 2576 C CA . ALA B 1 138 ? -1.967 4.441 4.043 1 98.75 138 ALA B CA 1
ATOM 2577 C C . ALA B 1 138 ? -1.178 3.426 4.863 1 98.75 138 ALA B C 1
ATOM 2579 O O . ALA B 1 138 ? -0.631 2.465 4.316 1 98.75 138 ALA B O 1
ATOM 2580 N N . ILE B 1 139 ? -1.115 3.602 6.148 1 97.06 139 ILE B N 1
ATOM 2581 C CA . ILE B 1 139 ? -0.521 2.646 7.078 1 97.06 139 ILE B CA 1
ATOM 2582 C C . ILE B 1 139 ? -1.297 2.652 8.391 1 97.06 139 ILE B C 1
ATOM 2584 O O . ILE B 1 139 ? -1.952 3.643 8.727 1 97.06 139 ILE B O 1
ATOM 2588 N N . ILE B 1 140 ? -1.277 1.551 9.047 1 95.06 140 ILE B N 1
ATOM 2589 C CA . ILE B 1 140 ? -1.743 1.484 10.422 1 95.06 140 ILE B CA 1
ATOM 2590 C C . ILE B 1 140 ? -0.655 2 11.359 1 95.06 140 ILE B C 1
ATOM 2592 O O . ILE B 1 140 ? 0.525 1.688 11.188 1 95.06 140 ILE B O 1
ATOM 2596 N N . LEU B 1 141 ? -1.078 2.795 12.312 1 92.06 141 LEU B N 1
ATOM 2597 C CA . LEU B 1 141 ? -0.134 3.316 13.289 1 92.06 141 LEU B CA 1
ATOM 2598 C C . LEU B 1 141 ? -0.086 2.426 14.531 1 92.06 141 LEU B C 1
ATOM 2600 O O . LEU B 1 141 ? -1.057 1.729 14.836 1 92.06 141 LEU B O 1
ATOM 2604 N N . PRO B 1 142 ? 1.105 2.514 15.203 1 87.44 142 PRO B N 1
ATOM 2605 C CA . PRO B 1 142 ? 1.166 1.751 16.453 1 87.44 142 PRO B CA 1
ATOM 2606 C C . PRO B 1 142 ? 0.167 2.246 17.5 1 87.44 142 PRO B C 1
ATOM 2608 O O . PRO B 1 142 ? -0.34 3.365 17.391 1 87.44 142 PRO B O 1
ATOM 2611 N N . GLU B 1 143 ? -0.099 1.246 18.422 1 82.12 143 GLU B N 1
ATOM 2612 C CA . GLU B 1 143 ? -0.968 1.609 19.531 1 82.12 143 GLU B CA 1
ATOM 2613 C C . GLU B 1 143 ? -0.333 2.697 20.391 1 82.12 143 GLU B C 1
ATOM 2615 O O . GLU B 1 143 ? 0.874 2.676 20.641 1 82.12 143 GLU B O 1
ATOM 2620 N N . ASP B 1 144 ? -1.194 3.754 20.531 1 67.19 144 ASP B N 1
ATOM 2621 C CA . ASP B 1 144 ? -0.73 4.754 21.5 1 67.19 144 ASP B CA 1
ATOM 2622 C C . ASP B 1 144 ? -0.995 4.305 22.922 1 67.19 144 ASP B C 1
ATOM 2624 O O . ASP B 1 144 ? -2.025 3.689 23.219 1 67.19 144 ASP B O 1
ATOM 2628 N N . ASP B 1 145 ? 0.088 4.266 23.688 1 58.06 145 ASP B N 1
ATOM 2629 C CA . ASP B 1 145 ? 0.02 3.848 25.094 1 58.06 145 ASP B CA 1
ATOM 2630 C C . ASP B 1 145 ? -1.192 4.461 25.797 1 58.06 145 ASP B C 1
ATOM 2632 O O . ASP B 1 145 ? -1.776 3.844 26.688 1 58.06 145 ASP B O 1
ATOM 2636 N N . ASP B 1 146 ? -1.482 5.594 25.344 1 57.47 146 ASP B N 1
ATOM 2637 C CA . ASP B 1 146 ? -2.475 6.285 26.156 1 57.47 146 ASP B CA 1
ATOM 2638 C C . ASP B 1 146 ? -3.885 5.797 25.844 1 57.47 146 ASP B C 1
ATOM 2640 O O . ASP B 1 146 ? -4.82 6.035 26.609 1 57.47 146 ASP B O 1
ATOM 2644 N N . SER B 1 147 ? -4.145 5.16 24.688 1 63.78 147 SER B N 1
ATOM 2645 C CA . SER B 1 147 ? -5.523 4.754 24.438 1 63.78 147 SER B CA 1
ATOM 2646 C C . SER B 1 147 ? -5.578 3.42 23.688 1 63.78 147 SER B C 1
ATOM 2648 O O . SER B 1 147 ? -5.391 3.369 22.484 1 63.78 147 SER B O 1
ATOM 2650 N N . ARG B 1 148 ? -5.613 2.355 24.469 1 64.62 148 ARG B N 1
ATOM 2651 C CA . ARG B 1 148 ? -5.75 1.011 23.922 1 64.62 148 ARG B CA 1
ATOM 2652 C C . ARG B 1 148 ? -7.121 0.811 23.297 1 64.62 148 ARG B C 1
ATOM 2654 O O . ARG B 1 148 ? -7.426 -0.269 22.781 1 64.62 148 ARG B O 1
ATOM 2661 N N . GLU B 1 149 ? -7.746 1.886 23.219 1 83.12 149 GLU B N 1
ATOM 2662 C CA . GLU B 1 149 ? -9.133 1.715 22.797 1 83.12 149 GLU B CA 1
ATOM 2663 C C . GLU B 1 149 ? -9.344 2.17 21.359 1 83.12 149 GLU B C 1
ATOM 2665 O O . GLU B 1 149 ? -10.383 1.896 20.75 1 83.12 149 GLU B O 1
ATOM 2670 N N . THR B 1 150 ? -8.328 2.801 20.844 1 91.06 150 THR B N 1
ATOM 2671 C CA . THR B 1 150 ? -8.5 3.334 19.484 1 91.06 150 THR B CA 1
ATOM 2672 C C . THR B 1 150 ? -7.258 3.059 18.641 1 91.06 150 THR B C 1
ATOM 2674 O O . THR B 1 150 ? -6.133 3.291 19.078 1 91.06 150 THR B O 1
ATOM 2677 N N . ARG B 1 151 ? -7.449 2.441 17.5 1 94.25 151 ARG B N 1
ATOM 2678 C CA . ARG B 1 151 ? -6.391 2.316 16.5 1 94.25 151 ARG B CA 1
ATOM 2679 C C . ARG B 1 151 ? -6.488 3.426 15.453 1 94.25 151 ARG B C 1
ATOM 2681 O O . ARG B 1 151 ? -7.551 4.027 15.281 1 94.25 151 ARG B O 1
ATOM 2688 N N . ARG B 1 152 ? -5.344 3.723 14.859 1 94 152 ARG B N 1
ATOM 2689 C CA . ARG B 1 152 ? -5.34 4.824 13.906 1 94 152 ARG B CA 1
ATOM 2690 C C . ARG B 1 152 ? -4.703 4.398 12.586 1 94 152 ARG B C 1
ATOM 2692 O O . ARG B 1 152 ? -3.672 3.725 12.578 1 94 152 ARG B O 1
ATOM 2699 N N . MET B 1 153 ? -5.348 4.766 11.539 1 96.5 153 MET B N 1
ATOM 2700 C CA . MET B 1 153 ? -4.824 4.645 10.18 1 96.5 153 MET B CA 1
ATOM 2701 C C . MET B 1 153 ? -4.449 6.012 9.617 1 96.5 153 MET B C 1
ATOM 2703 O O . MET B 1 153 ? -5.246 6.949 9.664 1 96.5 153 MET B O 1
ATOM 2707 N N . LEU B 1 154 ? -3.242 6.141 9.164 1 96.88 154 LEU B N 1
ATOM 2708 C CA . LEU B 1 154 ? -2.771 7.355 8.508 1 96.88 154 LEU B CA 1
ATOM 2709 C C . LEU B 1 154 ? -2.939 7.254 6.996 1 96.88 154 LEU B C 1
ATOM 2711 O O . LEU B 1 154 ? -2.598 6.23 6.398 1 96.88 154 LEU B O 1
ATOM 2715 N N . VAL B 1 155 ? -3.531 8.289 6.359 1 98.38 155 VAL B N 1
ATOM 2716 C CA . VAL B 1 155 ? -3.771 8.328 4.922 1 98.38 155 VAL B CA 1
ATOM 2717 C C . VAL B 1 155 ? -3.176 9.609 4.332 1 98.38 155 VAL B C 1
ATOM 2719 O O . VAL B 1 155 ? -3.355 10.695 4.887 1 98.38 155 VAL B O 1
ATOM 2722 N N . HIS B 1 156 ? -2.479 9.492 3.238 1 98.25 156 HIS B N 1
ATOM 2723 C CA . HIS B 1 156 ? -1.899 10.664 2.58 1 98.25 156 HIS B CA 1
ATOM 2724 C C . HIS B 1 156 ? -2.148 10.625 1.076 1 98.25 156 HIS B C 1
ATOM 2726 O O . HIS B 1 156 ? -1.988 9.578 0.441 1 98.25 156 HIS B O 1
ATOM 2732 N N . GLY B 1 157 ? -2.488 11.758 0.571 1 98.19 157 GLY B N 1
ATOM 2733 C CA . GLY B 1 157 ? -2.457 11.992 -0.865 1 98.19 157 GLY B CA 1
ATOM 2734 C C . GLY B 1 157 ? -3.549 11.25 -1.612 1 98.19 157 GLY B C 1
ATOM 2735 O O . GLY B 1 157 ? -4.676 11.133 -1.126 1 98.19 157 GLY B O 1
ATOM 2736 N N . GLY B 1 158 ? -3.23 10.766 -2.771 1 98.44 158 GLY B N 1
ATOM 2737 C CA . GLY B 1 158 ? -4.184 10.203 -3.709 1 98.44 158 GLY B CA 1
ATOM 2738 C C . GLY B 1 158 ? -4.664 11.195 -4.746 1 98.44 158 GLY B C 1
ATOM 2739 O O . GLY B 1 158 ? -4.125 12.297 -4.852 1 98.44 158 GLY B O 1
ATOM 2740 N N . SER B 1 159 ? -5.559 10.656 -5.516 1 96.69 159 SER B N 1
ATOM 2741 C CA . SER B 1 159 ? -6.047 11.5 -6.598 1 96.69 159 SER B CA 1
ATOM 2742 C C . SER B 1 159 ? -7.473 11.125 -6.992 1 96.69 159 SER B C 1
ATOM 2744 O O . SER B 1 159 ? -7.945 10.031 -6.664 1 96.69 159 SER B O 1
ATOM 2746 N N . SER B 1 160 ? -8.102 12.047 -7.559 1 93.25 160 SER B N 1
ATOM 2747 C CA . SER B 1 160 ? -9.391 11.805 -8.211 1 93.25 160 SER B CA 1
ATOM 2748 C C . SER B 1 160 ? -9.484 12.547 -9.539 1 93.25 160 SER B C 1
ATOM 2750 O O . SER B 1 160 ? -8.742 13.508 -9.773 1 93.25 160 SER B O 1
ATOM 2752 N N . LEU B 1 161 ? -10.367 12.023 -10.359 1 85.94 161 LEU B N 1
ATOM 2753 C CA . LEU B 1 161 ? -10.57 12.672 -11.648 1 85.94 161 LEU B CA 1
ATOM 2754 C C . LEU B 1 161 ? -11.141 14.078 -11.469 1 85.94 161 LEU B C 1
ATOM 2756 O O . LEU B 1 161 ? -10.867 14.969 -12.273 1 85.94 161 LEU B O 1
ATOM 2760 N N . GLU B 1 162 ? -11.82 14.219 -10.422 1 86.31 162 GLU B N 1
ATOM 2761 C CA . GLU B 1 162 ? -12.547 15.461 -10.195 1 86.31 162 GLU B CA 1
ATOM 2762 C C . GLU B 1 162 ? -11.609 16.562 -9.719 1 86.31 162 GLU B C 1
ATOM 2764 O O . GLU B 1 162 ? -11.711 17.719 -10.164 1 86.31 162 GLU B O 1
ATOM 2769 N N . VAL B 1 163 ? -10.695 16.25 -8.836 1 88.06 163 VAL B N 1
ATOM 2770 C CA . VAL B 1 163 ? -9.961 17.328 -8.18 1 88.06 163 VAL B CA 1
ATOM 2771 C C . VAL B 1 163 ? -8.461 17.141 -8.414 1 88.06 163 VAL B C 1
ATOM 2773 O O . VAL B 1 163 ? -7.66 18.016 -8.055 1 88.06 163 VAL B O 1
ATOM 2776 N N . GLY B 1 164 ? -8.062 16.047 -9.039 1 92.38 164 GLY B N 1
ATOM 2777 C CA . GLY B 1 164 ? -6.645 15.805 -9.234 1 92.38 164 GLY B CA 1
ATOM 2778 C C . GLY B 1 164 ? -5.961 15.234 -8.008 1 92.38 164 GLY B C 1
ATOM 2779 O O . GLY B 1 164 ? -6.609 14.633 -7.152 1 92.38 164 GLY B O 1
ATOM 2780 N N . ALA B 1 165 ? -4.602 15.367 -7.953 1 96.19 165 ALA B N 1
ATOM 2781 C CA . ALA B 1 165 ? -3.822 14.805 -6.855 1 96.19 165 ALA B CA 1
ATOM 2782 C C . ALA B 1 165 ? -3.977 15.641 -5.586 1 96.19 165 ALA B C 1
ATOM 2784 O O . ALA B 1 165 ? -4.238 16.844 -5.656 1 96.19 165 ALA B O 1
ATOM 2785 N N . SER B 1 166 ? -3.812 15.023 -4.469 1 96.56 166 SER B N 1
ATOM 2786 C CA . SER B 1 166 ? -3.957 15.664 -3.162 1 96.56 166 SER B CA 1
ATOM 2787 C C . SER B 1 166 ? -2.662 15.578 -2.361 1 96.56 166 SER B C 1
ATOM 2789 O O . SER B 1 166 ? -1.845 14.688 -2.582 1 96.56 166 SER B O 1
ATOM 2791 N N . ASP B 1 167 ? -2.445 16.5 -1.475 1 95.38 167 ASP B N 1
ATOM 2792 C CA . ASP B 1 167 ? -1.343 16.469 -0.52 1 95.38 167 ASP B CA 1
ATOM 2793 C C . ASP B 1 167 ? -1.86 16.375 0.914 1 95.38 167 ASP B C 1
ATOM 2795 O O . ASP B 1 167 ? -1.104 16.594 1.866 1 95.38 167 ASP B O 1
ATOM 2799 N N . GLU B 1 168 ? -3.111 16.078 1.056 1 95.62 168 GLU B N 1
ATOM 2800 C CA . GLU B 1 168 ? -3.754 16.109 2.367 1 95.62 168 GLU B CA 1
ATOM 2801 C C . GLU B 1 168 ? -3.367 14.891 3.199 1 95.62 168 GLU B C 1
ATOM 2803 O O . GLU B 1 168 ? -3.064 13.828 2.65 1 95.62 168 GLU B O 1
ATOM 2808 N N . LEU B 1 169 ? -3.361 15.125 4.504 1 96.62 169 LEU B N 1
ATOM 2809 C CA . LEU B 1 169 ? -3.053 14.109 5.5 1 96.62 169 LEU B CA 1
ATOM 2810 C C . LEU B 1 169 ? -4.227 13.898 6.453 1 96.62 169 LEU B C 1
ATOM 2812 O O . LEU B 1 169 ? -4.773 14.867 6.984 1 96.62 169 LEU B O 1
ATOM 2816 N N . PHE B 1 170 ? -4.621 12.617 6.609 1 97.31 170 PHE B N 1
ATOM 2817 C CA . PHE B 1 170 ? -5.766 12.297 7.457 1 97.31 170 PHE B CA 1
ATOM 2818 C C . PHE B 1 170 ? -5.422 11.172 8.43 1 97.31 170 PHE B C 1
ATOM 2820 O O . PHE B 1 170 ? -4.59 10.32 8.125 1 97.31 170 PHE B O 1
ATOM 2827 N N . LEU B 1 171 ? -6.082 11.211 9.555 1 96.19 171 LEU B N 1
ATOM 2828 C CA . LEU B 1 171 ? -6.164 10.07 10.469 1 96.19 171 LEU B CA 1
ATOM 2829 C C . LEU B 1 171 ? -7.578 9.492 10.484 1 96.19 171 LEU B C 1
ATOM 2831 O O . LEU B 1 171 ? -8.555 10.242 10.547 1 96.19 171 LEU B O 1
ATOM 2835 N N . LEU B 1 172 ? -7.688 8.242 10.359 1 97.5 172 LEU B N 1
ATOM 2836 C CA . LEU B 1 172 ? -8.922 7.539 10.688 1 97.5 172 LEU B CA 1
ATOM 2837 C C . LEU B 1 172 ? -8.82 6.867 12.055 1 97.5 172 LEU B C 1
ATOM 2839 O O . LEU B 1 172 ? -8.008 5.961 12.25 1 97.5 172 LEU B O 1
ATOM 2843 N N . HIS B 1 173 ? -9.633 7.297 13.008 1 94.75 173 HIS B N 1
ATOM 2844 C CA . HIS B 1 173 ? -9.711 6.699 14.336 1 94.75 173 HIS B CA 1
ATOM 2845 C C . HIS B 1 173 ? -10.695 5.531 14.352 1 94.75 173 HIS B C 1
ATOM 2847 O O . HIS B 1 173 ? -11.867 5.699 14.023 1 94.75 173 HIS B O 1
ATOM 2853 N N . VAL B 1 174 ? -10.219 4.395 14.766 1 95.31 174 VAL B N 1
ATOM 2854 C CA . VAL B 1 174 ? -11 3.168 14.766 1 95.31 174 VAL B CA 1
ATOM 2855 C C . VAL B 1 174 ? -11.141 2.641 16.188 1 95.31 174 VAL B C 1
ATOM 2857 O O . VAL B 1 174 ? -10.188 2.084 16.75 1 95.31 174 VAL B O 1
ATOM 2860 N N . PRO B 1 175 ? -12.328 2.742 16.766 1 92.19 175 PRO B N 1
ATOM 2861 C CA . PRO B 1 175 ? -12.531 2.127 18.078 1 92.19 175 PRO B CA 1
ATOM 2862 C C . PRO B 1 175 ? -12.461 0.603 18.031 1 92.19 175 PRO B C 1
ATOM 2864 O O . PRO B 1 175 ? -13.047 -0.017 17.141 1 92.19 175 PRO B O 1
ATOM 2867 N N . VAL B 1 176 ? -11.766 -0.037 18.922 1 84.88 176 VAL B N 1
ATOM 2868 C CA . VAL B 1 176 ? -11.516 -1.472 18.797 1 84.88 176 VAL B CA 1
ATOM 2869 C C . VAL B 1 176 ? -12.477 -2.232 19.719 1 84.88 176 VAL B C 1
ATOM 2871 O O . VAL B 1 176 ? -12.711 -3.428 19.531 1 84.88 176 VAL B O 1
ATOM 2874 N N . HIS B 1 177 ? -13.172 -1.75 20.688 1 78 177 HIS B N 1
ATOM 2875 C CA . HIS B 1 177 ? -13.984 -2.525 21.625 1 78 177 HIS B CA 1
ATOM 2876 C C . HIS B 1 177 ? -15.469 -2.346 21.344 1 78 177 HIS B C 1
ATOM 2878 O O . HIS B 1 177 ? -16.297 -3.074 21.891 1 78 177 HIS B O 1
ATOM 2884 N N . ASP B 1 178 ? -15.742 -1.379 20.469 1 67.19 178 ASP B N 1
ATOM 2885 C CA . ASP B 1 178 ? -17.156 -1.138 20.219 1 67.19 178 ASP B CA 1
ATOM 2886 C C . ASP B 1 178 ? -17.453 -1.084 18.719 1 67.19 178 ASP B C 1
ATOM 2888 O O . ASP B 1 178 ? -17.219 -0.061 18.062 1 67.19 178 ASP B O 1
ATOM 2892 N N . VAL B 1 179 ? -18.062 -2.135 18.234 1 65.06 179 VAL B N 1
ATOM 2893 C CA . VAL B 1 179 ? -18.312 -2.232 16.797 1 65.06 179 VAL B CA 1
ATOM 2894 C C . VAL B 1 179 ? -19.406 -1.243 16.391 1 65.06 179 VAL B C 1
ATOM 2896 O O . VAL B 1 179 ? -19.469 -0.839 15.219 1 65.06 179 VAL B O 1
ATOM 2899 N N . ASP B 1 180 ? -20.062 -0.806 17.297 1 77.62 180 ASP B N 1
ATOM 2900 C CA . ASP B 1 180 ? -21.188 0.071 16.984 1 77.62 180 ASP B CA 1
ATOM 2901 C C . ASP B 1 180 ? -20.75 1.534 16.953 1 77.62 180 ASP B C 1
ATOM 2903 O O . ASP B 1 180 ? -21.531 2.408 16.562 1 77.62 180 ASP B O 1
ATOM 2907 N N . THR B 1 181 ? -19.594 1.694 17.281 1 86.12 181 THR B N 1
ATOM 2908 C CA . THR B 1 181 ? -19.125 3.072 17.312 1 86.12 181 THR B CA 1
ATOM 2909 C C . THR B 1 181 ? -18.594 3.492 15.953 1 86.12 181 THR B C 1
ATOM 2911 O O . THR B 1 181 ? -17.859 2.736 15.305 1 86.12 181 THR B O 1
ATOM 2914 N N . ALA B 1 182 ? -19.047 4.648 15.555 1 92.94 182 ALA B N 1
ATOM 2915 C CA . ALA B 1 182 ? -18.609 5.207 14.281 1 92.94 182 ALA B CA 1
ATOM 2916 C C . ALA B 1 182 ? -17.109 5.469 14.266 1 92.94 182 ALA B C 1
ATOM 2918 O O . ALA B 1 182 ? -16.531 5.848 15.289 1 92.94 182 ALA B O 1
ATOM 2919 N N . LEU B 1 183 ? -16.547 5.234 13.102 1 96.94 183 LEU B N 1
ATOM 2920 C CA . LEU B 1 183 ? -15.164 5.672 12.906 1 96.94 183 LEU B CA 1
ATOM 2921 C C . LEU B 1 183 ? -15.094 7.188 12.75 1 96.94 183 LEU B C 1
ATOM 2923 O O . LEU B 1 183 ? -16.094 7.832 12.438 1 96.94 183 LEU B O 1
ATOM 2927 N N . ARG B 1 184 ? -13.891 7.727 13.008 1 97.19 184 ARG B N 1
ATOM 2928 C CA . ARG B 1 184 ? -13.789 9.18 12.922 1 97.19 184 ARG B CA 1
ATOM 2929 C C . ARG B 1 184 ? -12.578 9.594 12.078 1 97.19 184 ARG B C 1
ATOM 2931 O O . ARG B 1 184 ? -11.445 9.211 12.375 1 97.19 184 ARG B O 1
ATOM 2938 N N . TRP B 1 185 ? -12.867 10.422 11.086 1 98.06 185 TRP B N 1
ATOM 2939 C CA . TRP B 1 185 ? -11.797 11.031 10.305 1 98.06 185 TRP B CA 1
ATOM 2940 C C . TRP B 1 185 ? -11.328 12.336 10.945 1 98.06 185 TRP B C 1
ATOM 2942 O O . TRP B 1 185 ? -12.141 13.125 11.422 1 98.06 185 TRP B O 1
ATOM 2952 N N . GLU B 1 186 ? -10.07 12.5 10.922 1 96.38 186 GLU B N 1
ATOM 2953 C CA . GLU B 1 186 ? -9.43 13.734 11.352 1 96.38 186 GLU B CA 1
ATOM 2954 C C . GLU B 1 186 ? -8.453 14.242 10.289 1 96.38 186 GLU B C 1
ATOM 2956 O O . GLU B 1 186 ? -7.516 13.539 9.914 1 96.38 186 GLU B O 1
ATOM 2961 N N . LYS B 1 187 ? -8.68 15.438 9.82 1 96.5 187 LYS B N 1
ATOM 2962 C CA . LYS B 1 187 ? -7.723 16.062 8.914 1 96.5 187 LYS B CA 1
ATOM 2963 C C . LYS B 1 187 ? -6.555 16.688 9.68 1 96.5 187 LYS B C 1
ATOM 2965 O O . LYS B 1 187 ? -6.762 17.453 10.617 1 96.5 187 LYS B O 1
ATOM 2970 N N . LEU B 1 188 ? -5.332 16.25 9.266 1 93.19 188 LEU B N 1
ATOM 2971 C CA . LEU B 1 188 ? -4.141 16.844 9.852 1 93.19 188 LEU B CA 1
ATOM 2972 C C . LEU B 1 188 ? -3.635 18 9 1 93.19 188 LEU B C 1
ATOM 2974 O O . LEU B 1 188 ? -3.719 17.953 7.77 1 93.19 188 LEU B O 1
ATOM 2978 N N . SER B 1 189 ? -3.133 19.047 9.625 1 88.06 189 SER B N 1
ATOM 2979 C CA . SER B 1 189 ? -2.547 20.188 8.945 1 88.06 189 SER B CA 1
ATOM 2980 C C . SER B 1 189 ? -1.092 20.391 9.352 1 88.06 189 SER B C 1
ATOM 2982 O O . SER B 1 189 ? -0.772 21.328 10.086 1 88.06 189 SER B O 1
ATOM 2984 N N . PRO B 1 190 ? -0.325 19.484 8.891 1 81.25 190 PRO B N 1
ATOM 2985 C CA . PRO B 1 190 ? 1.077 19.578 9.305 1 81.25 190 PRO B CA 1
ATOM 2986 C C . PRO B 1 190 ? 1.783 20.797 8.719 1 81.25 190 PRO B C 1
ATOM 2988 O O . PRO B 1 190 ? 1.475 21.219 7.594 1 81.25 190 PRO B O 1
ATOM 2991 N N . ASP B 1 191 ? 2.76 21.312 9.57 1 75.44 191 ASP B N 1
ATOM 2992 C CA . ASP B 1 191 ? 3.662 22.344 9.078 1 75.44 191 ASP B CA 1
ATOM 2993 C C . ASP B 1 191 ? 4.832 21.734 8.312 1 75.44 191 ASP B C 1
ATOM 2995 O O . ASP B 1 191 ? 5.02 20.516 8.328 1 75.44 191 ASP B O 1
ATOM 2999 N N . GLY B 1 192 ? 5.422 22.562 7.484 1 72 192 GLY B N 1
ATOM 3000 C CA . GLY B 1 192 ? 6.688 22.156 6.891 1 72 192 GLY B CA 1
ATOM 3001 C C . GLY B 1 192 ? 7.895 22.656 7.672 1 72 192 GLY B C 1
ATOM 3002 O O . GLY B 1 192 ? 7.91 23.781 8.156 1 72 192 GLY B O 1
ATOM 3003 N N . GLU B 1 193 ? 8.711 21.719 8.164 1 62.03 193 GLU B N 1
ATOM 3004 C CA . GLU B 1 193 ? 9.93 22.141 8.844 1 62.03 193 GLU B CA 1
ATOM 3005 C C . GLU B 1 193 ? 11.102 22.219 7.875 1 62.03 193 GLU B C 1
ATOM 3007 O O . GLU B 1 193 ? 11.234 21.391 6.98 1 62.03 193 GLU B O 1
ATOM 3012 N N . VAL B 1 194 ? 11.867 23.344 8.031 1 53.69 194 VAL B N 1
ATOM 3013 C CA . VAL B 1 194 ? 13.078 23.547 7.242 1 53.69 194 VAL B CA 1
ATOM 3014 C C . VAL B 1 194 ? 14.148 22.547 7.672 1 53.69 194 VAL B C 1
ATOM 3016 O O . VAL B 1 194 ? 14.391 22.359 8.867 1 53.69 194 VAL B O 1
ATOM 3019 N N . PRO B 1 195 ? 14.609 21.719 6.711 1 52.66 195 PRO B N 1
ATOM 3020 C CA . PRO B 1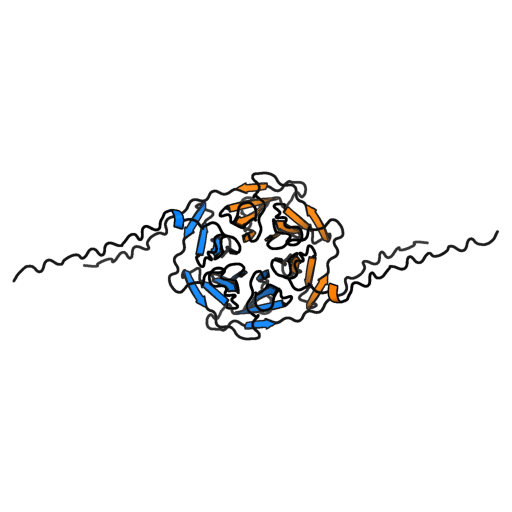 195 ? 15.711 20.844 7.121 1 52.66 195 PRO B CA 1
ATOM 3021 C C . PRO B 1 195 ? 16.828 21.594 7.828 1 52.66 195 PRO B C 1
ATOM 3023 O O . PRO B 1 195 ? 17.109 22.75 7.508 1 52.66 195 PRO B O 1
ATOM 3026 N N . GLU B 1 196 ? 17.234 21.172 9.016 1 48.62 196 GLU B N 1
ATOM 3027 C CA . GLU B 1 196 ? 18.391 21.75 9.68 1 48.62 196 GLU B CA 1
ATOM 3028 C C . GLU B 1 196 ? 19.641 21.641 8.812 1 48.62 196 GLU B C 1
ATOM 3030 O O . GLU B 1 196 ? 19.891 20.594 8.195 1 48.62 196 GLU B O 1
ATOM 3035 N N . GLN B 1 197 ? 20.109 22.672 8.273 1 41.41 197 GLN B N 1
ATOM 3036 C CA . GLN B 1 197 ? 21.438 22.625 7.676 1 41.41 197 GLN B CA 1
ATOM 3037 C C . GLN B 1 197 ? 22.453 22.016 8.633 1 41.41 197 GLN B C 1
ATOM 3039 O O . GLN B 1 197 ? 22.5 22.359 9.812 1 41.41 197 GLN B O 1
ATOM 3044 N N . ARG B 1 198 ? 22.75 20.781 8.492 1 39.38 198 ARG B N 1
ATOM 3045 C CA . ARG B 1 198 ? 23.922 20.344 9.234 1 39.38 198 ARG B CA 1
ATOM 3046 C C . ARG B 1 198 ? 25.062 21.359 9.133 1 39.38 198 ARG B C 1
ATOM 3048 O O . ARG B 1 198 ? 25.578 21.594 8.039 1 39.38 198 ARG B O 1
ATOM 3055 N N . SER B 1 199 ? 25.062 22.406 9.828 1 36.5 199 SER B N 1
ATOM 3056 C CA . SER B 1 199 ? 26.234 23.266 9.922 1 36.5 199 SER B CA 1
ATOM 3057 C C . SER B 1 199 ? 27.484 22.438 10.266 1 36.5 199 SER B C 1
ATOM 3059 O O . SER B 1 199 ? 27.484 21.672 11.227 1 36.5 199 SER B O 1
ATOM 3061 N N . GLU B 1 200 ? 28.219 22.078 9.312 1 35.25 200 GLU B N 1
ATOM 3062 C CA . GLU B 1 200 ? 29.609 21.734 9.625 1 35.25 200 GLU B CA 1
ATOM 3063 C C . GLU B 1 200 ? 30.25 22.812 10.5 1 35.25 200 GLU B C 1
ATOM 3065 O O . GLU B 1 200 ? 30.406 23.953 10.07 1 35.25 200 GLU B O 1
ATOM 3070 N N . LYS B 1 201 ? 30.047 22.906 11.805 1 35.25 201 LYS B N 1
ATOM 3071 C CA . LYS B 1 201 ? 30.938 23.672 12.672 1 35.25 201 LYS B CA 1
ATOM 3072 C C . LYS B 1 201 ? 32.406 23.297 12.43 1 35.25 201 LYS B C 1
ATOM 3074 O O . LYS B 1 201 ? 32.781 22.141 12.641 1 35.25 201 LYS B O 1
ATOM 3079 N N . ASN B 1 202 ? 33 23.812 11.406 1 34.22 202 ASN B N 1
ATOM 3080 C CA . ASN B 1 202 ? 34.469 23.891 11.344 1 34.22 202 ASN B CA 1
ATOM 3081 C C . ASN B 1 202 ? 35.031 24.469 12.633 1 34.22 202 ASN B C 1
ATOM 3083 O O . ASN B 1 202 ? 34.781 25.609 12.992 1 34.22 202 ASN B O 1
ATOM 3087 N N . SER B 1 203 ? 35 23.75 13.75 1 34.28 203 SER B N 1
ATOM 3088 C CA . SER B 1 203 ? 35.906 24.125 14.82 1 34.28 203 SER B CA 1
ATOM 3089 C C . SER B 1 203 ? 37.344 24.344 14.281 1 34.28 203 SER B C 1
ATOM 3091 O O . SER B 1 203 ? 37.969 23.422 13.781 1 34.28 203 SER B O 1
ATOM 3093 N N . ALA B 1 204 ? 37.594 25.484 13.664 1 31.59 204 ALA B N 1
ATOM 3094 C CA . ALA B 1 204 ? 38.969 25.984 13.555 1 31.59 204 ALA B CA 1
ATOM 3095 C C . ALA B 1 204 ? 39.656 26 14.914 1 31.59 204 ALA B C 1
ATOM 3097 O O . ALA B 1 204 ? 39.25 26.766 15.805 1 31.59 204 ALA B O 1
ATOM 3098 N N . ILE B 1 205 ? 40 24.875 15.438 1 31.47 205 ILE B N 1
ATOM 3099 C CA . ILE B 1 205 ? 41.094 24.859 16.406 1 31.47 205 ILE B CA 1
ATOM 3100 C C . ILE B 1 205 ? 42.281 25.672 15.875 1 31.47 205 ILE B C 1
ATOM 3102 O O . ILE B 1 205 ? 42.844 25.359 14.828 1 31.47 205 ILE B O 1
ATOM 3106 N N . GLN B 1 206 ? 42.25 27.047 16.047 1 28.17 206 GLN B N 1
ATOM 3107 C CA . GLN B 1 206 ? 43.5 27.734 16.25 1 28.17 206 GLN B CA 1
ATOM 3108 C C . GLN B 1 206 ? 44.188 27.281 17.547 1 28.17 206 GLN B C 1
ATOM 3110 O O . GLN B 1 206 ? 43.5 27 18.531 1 28.17 206 GLN B O 1
#

Organism: NCBI:txid53985

Sequence (412 aa):
MAPNQEVATVYAAESVAMDDSALKPAKRGGATLTQVGEGGLIYLIGGANREGASFGDVHCFDFETRAWKFVIPSSGSLSPRSGHSAVAIGSKIYVFGGFDVAAGATFNDVNVFDTRTLSWYEAAVEGEEPRPRNAHAAIILPEDDDSRETRRMLVHGGSSLEVGASDELFLLHVPVHDVDTALRWEKLSPDGEVPEQRSEKNSAIQMAPNQEVATVYAAESVAMDDSALKPAKRGGATLTQVGEGGLIYLIGGANREGASFGDVHCFDFETRAWKFVIPSSGSLSPRSGHSAVAIGSKIYVFGGFDVAAGATFNDVNVFDTRTLSWYEAAVEGEEPRPRNAHAAIILPEDDDSRETRRMLVHGGSSLEVGASDELFLLHVPVHDVDTALRWEKLSPDGEVPEQRSEKNSAIQ

Nearest PDB structures (foldseek):
  5gq0-assembly1_B  TM=7.661E-01  e=1.567E-09  Arabidopsis thaliana
  6do5-assembly1_A  TM=7.460E-01  e=8.951E-09  Homo sapiens
  9d1i-assembly1_A  TM=6.252E-01  e=3.730E-10  Homo sapiens
  9bc9-assembly1_A  TM=7.422E-01  e=9.917E-09  Homo sapiens
  9d1z-assembly1_A  TM=6.214E-01  e=5.074E-10  Homo sapiens

Secondary structure (DSSP, 8-state):
-------------------GGGGSPPSBBS-EEEE-STT--EEEE--B-TTS-B---EEEEETTTTEEEEE--SB--PPP-BS-EEEEETTEEEEE--EETTTTEE---EEEEETTTTEEEEPPEEESPPPS-BS-EEEEPPPBTTBTTEEEEEEE--EETTTEEB--EEEEEEESS-TTSPEEEEEE-PEEEPP-----------/-------------------GGGGSPPSBBS-EEEE-STT--EEEE--B-TTS-B---EEEEETTTTEEEEE--SB--PPP-BS-EEEEETTEEEEE--EETTTTEE---EEEEETTTTEEEEPPEEESPPPS-BS-EEEEPPPPTT-TTEEEEEEE--EETTTEEB--EEEEEEESS-TTSPEEEEEE-PEEEPP-----------

InterPro domains:
  IPR006652 Kelch repeat type 1 [SM00612] (41-91)
  IPR006652 Kelch repeat type 1 [SM00612] (92-143)
  IPR015915 Kelch-type beta-propeller [G3DSA:2.120.10.80] (7-205)
  IPR015915 Kelch-type beta-propeller [SSF117281] (25-197)